Protein AF-A0ABD6ALV2-F1 (afdb_monomer_lite)

Structure (mmCIF, N/CA/C/O backbone):
data_AF-A0ABD6ALV2-F1
#
_entry.id   AF-A0ABD6ALV2-F1
#
loop_
_atom_site.group_PDB
_atom_site.id
_atom_site.type_symbol
_atom_site.label_atom_id
_atom_site.label_alt_id
_atom_site.label_comp_id
_atom_site.label_asym_id
_atom_site.label_entity_id
_atom_site.label_seq_id
_atom_site.pdbx_PDB_ins_code
_atom_site.Cartn_x
_atom_site.Cartn_y
_atom_site.Cartn_z
_atom_site.occupancy
_atom_site.B_iso_or_equiv
_atom_site.auth_seq_id
_atom_site.auth_comp_id
_atom_site.auth_asym_id
_atom_site.auth_atom_id
_atom_site.pdbx_PDB_model_num
ATOM 1 N N . MET A 1 1 ? 2.216 -3.046 14.410 1.00 74.44 1 MET A N 1
ATOM 2 C CA . MET A 1 1 ? 1.995 -3.470 15.811 1.00 74.44 1 MET A CA 1
ATOM 3 C C . MET A 1 1 ? 0.706 -2.864 16.346 1.00 74.44 1 MET A C 1
ATOM 5 O O . MET A 1 1 ? -0.157 -3.643 16.717 1.00 74.44 1 MET A O 1
ATOM 9 N N . ASN A 1 2 ? 0.534 -1.537 16.281 1.00 83.44 2 ASN A N 1
ATOM 10 C CA . ASN A 1 2 ? -0.690 -0.838 16.714 1.00 83.44 2 ASN A CA 1
ATOM 11 C C . ASN A 1 2 ? -1.970 -1.467 16.147 1.00 83.44 2 ASN A C 1
ATOM 13 O O . ASN A 1 2 ? -2.838 -1.852 16.916 1.00 83.44 2 ASN A O 1
ATOM 17 N N . PHE A 1 3 ? -2.012 -1.733 14.834 1.00 91.88 3 PHE A N 1
ATOM 18 C CA . PHE A 1 3 ? -3.150 -2.418 14.208 1.00 91.88 3 PHE A CA 1
ATOM 19 C C . PHE A 1 3 ? -3.498 -3.764 14.866 1.00 91.88 3 PHE A C 1
ATOM 21 O O . PHE A 1 3 ? -4.653 -4.017 15.177 1.00 91.88 3 PHE A O 1
ATOM 28 N N . HIS A 1 4 ? -2.508 -4.621 15.139 1.00 92.44 4 HIS A N 1
ATOM 29 C CA . HIS A 1 4 ? -2.757 -5.910 15.793 1.00 92.44 4 HIS A CA 1
ATOM 30 C C . HIS A 1 4 ? -3.303 -5.736 17.212 1.00 92.44 4 HIS A C 1
ATOM 32 O O . HIS A 1 4 ? -4.264 -6.407 17.572 1.00 92.44 4 HIS A O 1
ATOM 38 N N . ASN A 1 5 ? -2.714 -4.829 17.996 1.00 85.12 5 ASN A N 1
ATOM 39 C CA . ASN A 1 5 ? -3.176 -4.552 19.354 1.00 85.12 5 ASN A CA 1
ATOM 40 C C . ASN A 1 5 ? -4.619 -4.032 19.340 1.00 85.12 5 ASN A C 1
ATOM 42 O O . ASN A 1 5 ? -5.456 -4.547 20.074 1.00 85.12 5 ASN A O 1
ATOM 46 N N . ARG A 1 6 ? -4.941 -3.114 18.422 1.00 86.06 6 ARG A N 1
ATOM 47 C CA . ARG A 1 6 ? -6.308 -2.621 18.247 1.00 86.06 6 ARG A CA 1
ATOM 48 C C . ARG A 1 6 ? -7.279 -3.740 17.872 1.00 86.06 6 ARG A C 1
ATOM 50 O O . ARG A 1 6 ? -8.376 -3.795 18.419 1.00 86.06 6 ARG A O 1
ATOM 57 N N . VAL A 1 7 ? -6.888 -4.655 16.981 1.00 92.31 7 VAL A N 1
ATOM 58 C CA . VAL A 1 7 ? -7.711 -5.831 16.653 1.00 92.31 7 VAL A CA 1
ATOM 59 C C . VAL A 1 7 ? -7.929 -6.707 17.891 1.00 92.31 7 VAL A C 1
ATOM 61 O O . VAL A 1 7 ? -9.049 -7.151 18.114 1.00 92.31 7 VAL A O 1
ATOM 64 N N . VAL A 1 8 ? -6.908 -6.932 18.726 1.00 88.06 8 VAL A N 1
ATOM 65 C CA . VAL A 1 8 ? -7.058 -7.681 19.989 1.00 88.06 8 VAL A CA 1
ATOM 66 C C . VAL A 1 8 ? -8.080 -7.017 20.912 1.00 88.06 8 VAL A C 1
ATOM 68 O O . VAL A 1 8 ? -8.946 -7.709 21.445 1.00 88.06 8 VAL A O 1
ATOM 71 N N . ASP A 1 9 ? -8.012 -5.699 21.079 1.00 80.19 9 ASP A N 1
ATOM 72 C CA . ASP A 1 9 ? -8.962 -4.960 21.915 1.00 80.19 9 ASP A CA 1
ATOM 73 C C . ASP A 1 9 ? -10.377 -5.022 21.346 1.00 80.19 9 ASP A C 1
ATOM 75 O O . ASP A 1 9 ? -11.335 -5.307 22.062 1.00 80.19 9 ASP A O 1
ATOM 79 N N . HIS A 1 10 ? -10.506 -4.839 20.033 1.00 82.75 10 HIS A N 1
ATOM 80 C CA . HIS A 1 10 ? -11.777 -4.962 19.334 1.00 82.75 10 HIS A CA 1
ATOM 81 C C . HIS A 1 10 ? -12.397 -6.348 19.549 1.00 82.75 10 HIS A C 1
ATOM 83 O O . HIS A 1 10 ? -13.571 -6.441 19.892 1.00 82.75 10 HIS A O 1
ATOM 89 N N . LEU A 1 11 ? -11.606 -7.418 19.444 1.00 84.44 11 LEU A N 1
ATOM 90 C CA . LEU A 1 11 ? -12.048 -8.793 19.686 1.00 84.44 11 LEU A CA 1
ATOM 91 C C . LEU A 1 11 ? -12.408 -9.083 21.151 1.00 84.44 11 LEU A C 1
ATOM 93 O O . LEU A 1 11 ? -13.175 -10.004 21.414 1.00 84.44 11 LEU A O 1
ATOM 97 N N . ARG A 1 12 ? -11.872 -8.327 22.115 1.00 79.69 12 ARG A N 1
ATOM 98 C CA . ARG A 1 12 ? -12.269 -8.431 23.531 1.00 79.69 12 ARG A CA 1
ATOM 99 C C . ARG A 1 12 ? -13.569 -7.692 23.843 1.00 79.69 12 ARG A C 1
ATOM 101 O O . ARG A 1 12 ? -14.213 -8.028 24.832 1.00 79.69 12 ARG A O 1
ATOM 108 N N . GLY A 1 13 ? -13.942 -6.724 23.011 1.00 74.56 13 GLY A N 1
ATOM 109 C CA . GLY A 1 13 ? -15.162 -5.937 23.149 1.00 74.56 13 GLY A CA 1
ATOM 110 C C . GLY A 1 13 ? -16.122 -6.135 21.968 1.00 74.56 13 GLY A C 1
ATOM 111 O O . GLY A 1 13 ? -16.671 -7.226 21.797 1.00 74.56 13 GLY A O 1
ATOM 112 N N . PRO A 1 14 ? -16.364 -5.094 21.148 1.00 71.62 14 PRO A N 1
ATOM 113 C CA . PRO A 1 14 ? -17.445 -5.080 20.156 1.00 71.62 14 PRO A CA 1
ATOM 114 C C . PRO A 1 14 ? -17.292 -6.107 19.020 1.00 71.62 14 PRO A C 1
ATOM 116 O O . PRO A 1 14 ? -18.279 -6.478 18.391 1.00 71.62 14 PRO A O 1
ATOM 119 N N . GLY A 1 15 ? -16.077 -6.587 18.766 1.00 76.62 15 GLY A N 1
ATOM 120 C CA . GLY A 1 15 ? -15.752 -7.604 17.767 1.00 76.62 15 GLY A CA 1
ATOM 121 C C . GLY A 1 15 ? -15.718 -9.034 18.301 1.00 76.62 15 GLY A C 1
ATOM 122 O O . GLY A 1 15 ? -15.250 -9.917 17.589 1.00 76.62 15 GLY A O 1
ATOM 123 N N . ALA A 1 16 ? -16.179 -9.303 19.528 1.00 80.69 16 ALA A N 1
ATOM 124 C CA . ALA A 1 16 ? -16.099 -10.637 20.137 1.00 80.69 16 ALA A CA 1
ATOM 125 C C . ALA A 1 16 ? -16.765 -11.752 19.307 1.00 80.69 16 ALA A C 1
ATOM 127 O O . ALA A 1 16 ? -16.347 -12.906 19.373 1.00 80.69 16 ALA A O 1
ATOM 128 N N . SER A 1 17 ? -17.766 -11.417 18.486 1.00 86.88 17 SER A N 1
ATOM 129 C CA . SER A 1 17 ? -18.428 -12.355 17.569 1.00 86.88 17 SER A CA 1
ATOM 130 C C . SER A 1 17 ? -17.565 -12.792 16.378 1.00 86.88 17 SER A C 1
ATOM 132 O O . SER A 1 17 ? -17.933 -13.741 15.691 1.00 86.88 17 SER A O 1
ATOM 134 N N . LEU A 1 18 ? -16.437 -12.120 16.122 1.00 92.19 18 LEU A N 1
ATOM 135 C CA . LEU A 1 18 ? -15.496 -12.464 15.053 1.00 92.19 18 LEU A CA 1
ATOM 136 C C . LEU A 1 18 ? -14.508 -13.572 15.460 1.00 92.19 18 LEU A C 1
ATOM 138 O O . LEU A 1 18 ? -13.746 -14.040 14.610 1.00 92.19 18 LEU A O 1
ATOM 142 N N . ILE A 1 19 ? -14.496 -13.969 16.738 1.00 95.00 19 ILE A N 1
ATOM 143 C CA . ILE A 1 19 ? -13.708 -15.097 17.247 1.00 95.00 19 ILE A CA 1
ATOM 144 C C . ILE A 1 19 ? -14.434 -16.397 16.892 1.00 95.00 19 ILE A C 1
ATOM 146 O O . ILE A 1 19 ? -15.603 -16.577 17.240 1.00 95.00 19 ILE A O 1
ATOM 150 N N . GLU A 1 20 ? -13.745 -17.306 16.207 1.00 95.06 20 GLU A N 1
ATOM 151 C CA . GLU A 1 20 ? -14.325 -18.585 15.797 1.00 95.06 20 GLU A CA 1
ATOM 152 C C . GLU A 1 20 ? -14.389 -19.590 16.964 1.00 95.06 20 GLU A C 1
ATOM 154 O O . GLU A 1 20 ? -13.698 -19.469 17.980 1.00 95.06 20 GLU A O 1
ATOM 159 N N . GLU A 1 21 ? -15.251 -20.606 16.848 1.00 94.12 21 GLU A N 1
ATOM 160 C CA . GLU A 1 21 ? -15.404 -21.615 17.900 1.00 94.12 21 GLU A CA 1
ATOM 161 C C . GLU A 1 21 ? -14.083 -22.368 18.134 1.00 94.12 21 GLU A C 1
ATOM 163 O O . GLU A 1 21 ? -13.550 -23.023 17.241 1.00 94.12 21 GLU A O 1
ATOM 168 N N . GLY A 1 22 ? -13.568 -22.300 19.366 1.00 93.69 22 GLY A N 1
ATOM 169 C CA . GLY A 1 22 ? -12.305 -22.937 19.749 1.00 93.69 22 GLY A CA 1
ATOM 170 C C . GLY A 1 22 ? -11.047 -22.111 19.453 1.00 93.69 22 GLY A C 1
ATOM 171 O O . GLY A 1 22 ? -9.955 -22.589 19.751 1.00 93.69 22 GLY A O 1
ATOM 172 N N . GLU A 1 23 ? -11.188 -20.894 18.925 1.00 96.81 23 GLU A N 1
ATOM 173 C CA . GLU A 1 23 ? -10.086 -19.979 18.615 1.00 96.81 23 GLU A CA 1
ATOM 174 C C . GLU A 1 23 ? -9.772 -19.037 19.794 1.00 96.81 23 GLU A C 1
ATOM 176 O O . GLU A 1 23 ? -10.666 -18.509 20.462 1.00 96.81 23 GLU A O 1
ATOM 181 N N . GLY A 1 24 ? -8.487 -18.803 20.073 1.00 96.81 24 GLY A N 1
ATOM 182 C CA . GLY A 1 24 ? -8.064 -17.790 21.042 1.00 96.81 24 GLY A CA 1
ATOM 183 C C . GLY A 1 24 ? -8.084 -16.365 20.470 1.00 96.81 24 GLY A C 1
ATOM 184 O O . GLY A 1 24 ? -7.881 -16.158 19.279 1.00 96.81 24 GLY A O 1
ATOM 185 N N . VAL A 1 25 ? -8.201 -15.342 21.330 1.00 92.75 25 VAL A N 1
ATOM 186 C CA . VAL A 1 25 ? -8.204 -13.917 20.908 1.00 92.75 25 VAL A CA 1
ATOM 187 C C . VAL A 1 25 ? -6.979 -13.547 20.056 1.00 92.75 25 VAL A C 1
ATOM 189 O O . VAL A 1 25 ? -7.098 -12.808 19.084 1.00 92.75 25 VAL A O 1
ATOM 192 N N . LEU A 1 26 ? -5.789 -14.057 20.398 1.00 95.50 26 LEU A N 1
ATOM 193 C CA . LEU A 1 26 ? -4.568 -13.769 19.634 1.00 95.50 26 LEU A CA 1
ATOM 194 C C . LEU A 1 26 ? -4.549 -14.463 18.267 1.00 95.50 26 LEU A C 1
ATOM 196 O O . LEU A 1 26 ? -4.032 -13.890 17.310 1.00 95.50 26 LEU A O 1
ATOM 200 N N . GLU A 1 27 ? -5.099 -15.673 18.174 1.00 97.56 27 GLU A N 1
ATOM 201 C CA . GLU A 1 27 ? -5.206 -16.425 16.918 1.00 97.56 27 GLU A CA 1
ATOM 202 C C . GLU A 1 27 ? -6.194 -15.722 15.981 1.00 97.56 27 GLU A C 1
ATOM 204 O O . GLU A 1 27 ? -5.829 -15.394 14.851 1.00 97.56 27 GLU A O 1
ATOM 209 N N . ALA A 1 28 ? -7.358 -15.331 16.512 1.00 97.56 28 ALA A N 1
ATOM 210 C CA . ALA A 1 28 ? -8.352 -14.521 15.812 1.00 97.56 28 ALA A CA 1
ATOM 211 C C . ALA A 1 28 ? -7.763 -13.189 15.327 1.00 97.56 28 ALA A C 1
ATOM 213 O O . ALA A 1 28 ? -7.932 -12.807 14.168 1.00 97.56 28 ALA A O 1
ATOM 214 N N . ALA A 1 29 ? -6.995 -12.497 16.176 1.00 96.88 29 ALA A N 1
ATOM 215 C CA . ALA A 1 29 ? -6.345 -11.251 15.788 1.00 96.88 29 ALA A CA 1
ATOM 216 C C . ALA A 1 29 ? -5.316 -11.460 14.669 1.00 96.88 29 ALA A C 1
ATOM 218 O O . ALA A 1 29 ? -5.247 -10.661 13.739 1.00 96.88 29 ALA A O 1
ATOM 219 N N . GLN A 1 30 ? -4.515 -12.528 14.720 1.00 97.19 30 GLN A N 1
ATOM 220 C CA . GLN A 1 30 ? -3.564 -12.848 13.652 1.00 97.19 30 GLN A CA 1
ATOM 221 C C . GLN A 1 30 ? -4.269 -13.180 12.333 1.00 97.19 30 GLN A C 1
ATOM 223 O O . GLN A 1 30 ? -3.825 -12.707 11.283 1.00 97.19 30 GLN A O 1
ATOM 228 N N . ARG A 1 31 ? -5.359 -13.955 12.386 1.00 97.50 31 ARG A N 1
ATOM 229 C CA . ARG A 1 31 ? -6.197 -14.289 11.229 1.00 97.50 31 ARG A CA 1
ATOM 230 C C . ARG A 1 31 ? -6.776 -13.027 10.598 1.00 97.50 31 ARG A C 1
ATOM 232 O O . ARG A 1 31 ? -6.508 -12.764 9.427 1.00 97.50 31 ARG A O 1
ATOM 239 N N . LEU A 1 32 ? -7.464 -12.192 11.379 1.00 97.75 32 LEU A N 1
ATOM 240 C CA . LEU A 1 32 ? -8.069 -10.956 10.879 1.00 97.75 32 LEU A CA 1
ATOM 241 C C . LEU A 1 32 ? -7.027 -9.976 10.341 1.00 97.75 32 LEU A C 1
ATOM 243 O O . LEU A 1 32 ? -7.215 -9.456 9.245 1.00 97.75 32 LEU A O 1
ATOM 247 N N . VAL A 1 33 ? -5.911 -9.760 11.046 1.00 97.62 33 VAL A N 1
ATOM 248 C CA . VAL A 1 33 ? -4.835 -8.877 10.563 1.00 97.62 33 VAL A CA 1
ATOM 249 C C . VAL A 1 33 ? -4.298 -9.357 9.214 1.00 97.62 33 VAL A C 1
ATOM 251 O O . VAL A 1 33 ? -4.128 -8.548 8.301 1.00 97.62 33 VAL A O 1
ATOM 254 N N . ARG A 1 34 ? -4.056 -10.666 9.062 1.00 97.44 34 ARG A N 1
ATOM 255 C CA . ARG A 1 34 ? -3.569 -11.247 7.805 1.00 97.44 34 ARG A CA 1
ATOM 256 C C . ARG A 1 34 ? -4.589 -11.083 6.685 1.00 97.44 34 ARG A C 1
ATOM 258 O O . ARG A 1 34 ? -4.216 -10.623 5.610 1.00 97.44 34 ARG A O 1
ATOM 265 N N . TRP A 1 35 ? -5.849 -11.429 6.933 1.00 98.12 35 TRP A N 1
ATOM 266 C CA . TRP A 1 35 ? -6.903 -11.363 5.922 1.00 98.12 35 TRP A CA 1
ATOM 267 C C . TRP A 1 35 ? -7.171 -9.931 5.463 1.00 98.12 35 TRP A C 1
ATOM 269 O O . TRP A 1 35 ? -7.237 -9.690 4.262 1.00 98.12 35 TRP A O 1
ATOM 279 N N . HIS A 1 36 ? -7.213 -8.964 6.384 1.00 97.81 36 HIS A N 1
ATOM 280 C CA . HIS A 1 36 ? -7.359 -7.551 6.029 1.00 97.81 36 HIS A CA 1
ATOM 281 C C . HIS A 1 36 ? -6.149 -7.052 5.235 1.00 97.81 36 HIS A C 1
ATOM 283 O O . HIS A 1 36 ? -6.321 -6.402 4.212 1.00 97.81 36 HIS A O 1
ATOM 289 N N . TYR A 1 37 ? -4.921 -7.409 5.625 1.00 97.56 37 TYR A N 1
ATOM 290 C CA . TYR A 1 37 ? -3.732 -7.032 4.855 1.00 97.56 37 TYR A CA 1
ATOM 291 C C . TYR A 1 37 ? -3.729 -7.634 3.439 1.00 97.56 37 TYR A C 1
ATOM 293 O O . TYR A 1 37 ? -3.450 -6.939 2.465 1.00 97.56 37 TYR A O 1
ATOM 301 N N . GLN A 1 38 ? -4.076 -8.915 3.300 1.00 97.50 38 GLN A N 1
ATOM 302 C CA . GLN A 1 38 ? -4.186 -9.582 1.999 1.00 97.50 38 GLN A CA 1
ATOM 303 C C . GLN A 1 38 ? -5.299 -8.971 1.137 1.00 97.50 38 GLN A C 1
ATOM 305 O O . GLN A 1 38 ? -5.107 -8.786 -0.067 1.00 97.50 38 GLN A O 1
ATOM 310 N N . TRP A 1 39 ? -6.434 -8.613 1.744 1.00 97.50 39 TRP A N 1
ATOM 311 C CA . TRP A 1 39 ? -7.492 -7.863 1.076 1.00 97.50 39 TRP A CA 1
ATOM 312 C C . TRP A 1 39 ? -6.967 -6.536 0.547 1.00 97.50 39 TRP A C 1
ATOM 314 O O . TRP A 1 39 ? -7.115 -6.274 -0.640 1.00 97.50 39 TRP A O 1
ATOM 324 N N . LEU A 1 40 ? -6.292 -5.740 1.380 1.00 97.75 40 LEU A N 1
ATOM 325 C CA . LEU A 1 40 ? -5.709 -4.466 0.958 1.00 97.75 40 LEU A CA 1
ATOM 326 C C . LEU A 1 40 ? -4.735 -4.646 -0.202 1.00 97.75 40 LEU A C 1
ATOM 328 O O . LEU A 1 40 ? -4.818 -3.925 -1.189 1.00 97.75 40 LEU A O 1
ATOM 332 N N . VAL A 1 41 ? -3.852 -5.643 -0.148 1.00 97.88 41 VAL A N 1
ATOM 333 C CA . VAL A 1 41 ? -2.927 -5.906 -1.257 1.00 97.88 41 VAL A CA 1
ATOM 334 C C . VAL A 1 41 ? -3.692 -6.198 -2.555 1.00 97.88 41 VAL A C 1
ATOM 336 O O . VAL A 1 41 ? -3.385 -5.605 -3.588 1.00 97.88 41 VAL A O 1
ATOM 339 N N . ARG A 1 42 ? -4.706 -7.071 -2.523 1.00 96.75 42 ARG A N 1
ATOM 340 C CA . ARG A 1 42 ? -5.416 -7.514 -3.735 1.00 96.75 42 ARG A CA 1
ATOM 341 C C . ARG A 1 42 ? -6.478 -6.532 -4.240 1.00 96.75 42 ARG A C 1
ATOM 343 O O . ARG A 1 42 ? -6.684 -6.436 -5.444 1.00 96.75 42 ARG A O 1
ATOM 350 N N . ARG A 1 43 ? -7.173 -5.834 -3.341 1.00 96.19 43 ARG A N 1
ATOM 351 C CA . ARG A 1 43 ? -8.367 -5.020 -3.631 1.00 96.19 43 ARG A CA 1
ATOM 352 C C . ARG A 1 43 ? -8.137 -3.514 -3.538 1.00 96.19 43 ARG A C 1
ATOM 354 O O . ARG A 1 43 ? -8.922 -2.778 -4.119 1.00 96.19 43 ARG A O 1
ATOM 361 N N . ASP A 1 44 ? -7.070 -3.066 -2.878 1.00 96.44 44 ASP A N 1
ATOM 362 C CA . ASP A 1 44 ? -6.728 -1.642 -2.763 1.00 96.44 44 ASP A CA 1
ATOM 363 C C . ASP A 1 44 ? -5.415 -1.321 -3.503 1.00 96.44 44 ASP A C 1
ATOM 365 O O . ASP A 1 44 ? -5.399 -0.522 -4.437 1.00 96.44 44 ASP A O 1
ATOM 369 N N . LEU A 1 45 ? -4.315 -2.012 -3.187 1.00 97.56 45 LEU A N 1
ATOM 370 C CA . LEU A 1 45 ? -2.998 -1.753 -3.779 1.00 97.56 45 LEU A CA 1
ATOM 371 C C . LEU A 1 45 ? -2.923 -2.143 -5.261 1.00 97.56 45 LEU A C 1
ATOM 373 O O . LEU A 1 45 ? -2.624 -1.283 -6.090 1.00 97.56 45 LEU A O 1
ATOM 377 N N . LEU A 1 46 ? -3.170 -3.414 -5.613 1.00 98.31 46 LEU A N 1
ATOM 378 C CA . LEU A 1 46 ? -3.065 -3.886 -7.005 1.00 98.31 46 LEU A CA 1
ATOM 379 C C . LEU A 1 46 ? -3.928 -3.046 -7.971 1.00 98.31 46 LEU A C 1
ATOM 381 O O . LEU A 1 46 ? -3.388 -2.592 -8.984 1.00 98.31 46 LEU A O 1
ATOM 385 N N . PRO A 1 47 ? -5.204 -2.725 -7.662 1.00 97.75 47 PRO A N 1
ATOM 386 C CA . PRO A 1 47 ? -6.025 -1.860 -8.508 1.00 97.75 47 PRO A CA 1
ATOM 387 C C . PRO A 1 47 ? -5.573 -0.403 -8.573 1.00 97.75 47 PRO A C 1
ATOM 389 O O . PRO A 1 47 ? -6.091 0.337 -9.408 1.00 97.75 47 PRO A O 1
ATOM 392 N N . ARG A 1 48 ? -4.633 0.048 -7.738 1.00 96.31 48 ARG A N 1
ATOM 393 C CA . ARG A 1 48 ? -4.009 1.375 -7.858 1.00 96.31 48 ARG A CA 1
ATOM 394 C C . ARG A 1 48 ? -2.758 1.346 -8.725 1.00 96.31 48 ARG A C 1
ATOM 396 O O . ARG A 1 48 ? -2.569 2.280 -9.492 1.00 96.31 48 ARG A O 1
ATOM 403 N N . ILE A 1 49 ? -1.952 0.286 -8.639 1.00 97.81 49 ILE A N 1
ATOM 404 C CA . ILE A 1 49 ? -0.619 0.247 -9.263 1.00 97.81 49 ILE A CA 1
ATOM 405 C C . ILE A 1 49 ? -0.551 -0.518 -10.583 1.00 97.81 49 ILE A C 1
ATOM 407 O O . ILE A 1 49 ? 0.355 -0.253 -11.360 1.00 97.81 49 ILE A O 1
ATOM 411 N N . CYS A 1 50 ? -1.444 -1.468 -10.856 1.00 98.75 50 CYS A N 1
ATOM 412 C CA . CYS A 1 50 ? -1.396 -2.258 -12.089 1.00 98.75 50 CYS A CA 1
ATOM 413 C C . CYS A 1 50 ? -2.231 -1.623 -13.206 1.00 98.75 50 CYS A C 1
ATOM 415 O O . CYS A 1 50 ? -3.257 -0.987 -12.941 1.00 98.75 50 CYS A O 1
ATOM 417 N N . ASP A 1 51 ? -1.826 -1.849 -14.455 1.00 98.50 51 ASP A N 1
ATOM 418 C CA . ASP A 1 51 ? -2.693 -1.713 -15.622 1.00 98.50 51 ASP A CA 1
ATOM 419 C C . ASP A 1 51 ? -3.990 -2.495 -15.383 1.00 98.50 51 ASP A C 1
ATOM 421 O O . ASP A 1 51 ? -3.995 -3.640 -14.910 1.00 98.50 51 ASP A O 1
ATOM 425 N N . ARG A 1 52 ? -5.107 -1.841 -15.699 1.00 97.94 52 ARG A N 1
ATOM 426 C CA . ARG A 1 52 ? -6.438 -2.344 -15.366 1.00 97.94 52 ARG A CA 1
ATOM 427 C C . ARG A 1 52 ? -6.780 -3.581 -16.176 1.00 97.94 52 ARG A C 1
ATOM 429 O O . ARG A 1 52 ? -7.383 -4.489 -15.621 1.00 97.94 52 ARG A O 1
ATOM 436 N N . TYR A 1 53 ? -6.398 -3.630 -17.453 1.00 97.75 53 TYR A N 1
ATOM 437 C CA . TYR A 1 53 ? -6.732 -4.755 -18.325 1.00 97.75 53 TYR A CA 1
ATOM 438 C C . TYR A 1 53 ? -5.930 -6.002 -17.970 1.00 97.75 53 TYR A C 1
ATOM 440 O O . TYR A 1 53 ? -6.486 -7.098 -17.956 1.00 97.75 53 TYR A O 1
ATOM 448 N N . VAL A 1 54 ? -4.649 -5.842 -17.638 1.00 98.12 54 VAL A N 1
ATOM 449 C CA . VAL A 1 54 ? -3.801 -6.940 -17.176 1.00 98.12 54 VAL A CA 1
ATOM 450 C C . VAL A 1 54 ? -4.275 -7.475 -15.829 1.00 98.12 54 VAL A C 1
ATOM 452 O O . VAL A 1 54 ? -4.388 -8.689 -15.685 1.00 98.12 54 VAL A O 1
ATOM 455 N N . LEU A 1 55 ? -4.587 -6.611 -14.857 1.00 98.31 55 LEU A N 1
ATOM 456 C CA . LEU A 1 55 ? -5.100 -7.073 -13.563 1.00 98.31 55 LEU A CA 1
ATOM 457 C C . LEU A 1 55 ? -6.439 -7.810 -13.718 1.00 98.31 55 LEU A C 1
ATOM 459 O O . LEU A 1 55 ? -6.613 -8.894 -13.166 1.00 98.31 55 LEU A O 1
ATOM 463 N N . ASP A 1 56 ? -7.355 -7.250 -14.510 1.00 98.12 56 ASP A N 1
ATOM 464 C CA . ASP A 1 56 ? -8.649 -7.858 -14.823 1.00 98.12 56 ASP A CA 1
ATOM 465 C C . ASP A 1 56 ? -8.514 -9.227 -15.505 1.00 98.12 56 ASP A C 1
ATOM 467 O O . ASP A 1 56 ? -9.321 -10.125 -15.260 1.00 98.12 56 ASP A O 1
ATOM 471 N N . ASP A 1 57 ? -7.527 -9.380 -16.386 1.00 97.19 57 ASP A N 1
ATOM 472 C CA . ASP A 1 57 ? -7.228 -10.646 -17.045 1.00 97.19 57 ASP A CA 1
ATOM 473 C C . ASP A 1 57 ? -6.707 -11.686 -16.047 1.00 97.19 57 ASP A C 1
ATOM 475 O O . ASP A 1 57 ? -7.250 -12.787 -16.003 1.00 97.19 57 ASP A O 1
ATOM 479 N N . VAL A 1 58 ? -5.7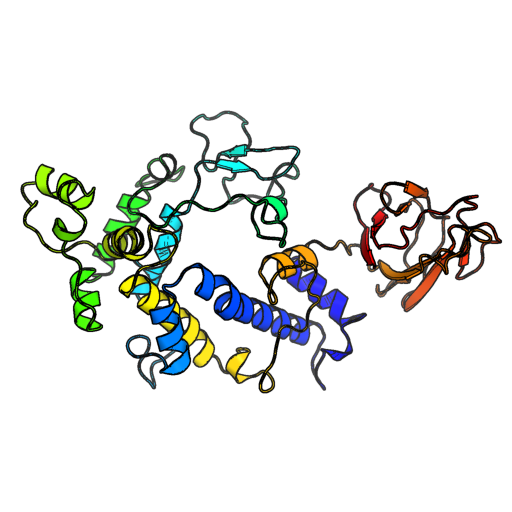43 -11.328 -15.189 1.00 95.88 58 VAL A N 1
ATOM 480 C CA . VAL A 1 58 ? -5.228 -12.230 -14.141 1.00 95.88 58 VAL A CA 1
ATOM 481 C C . VAL A 1 58 ? -6.350 -12.681 -13.201 1.00 95.88 58 VAL A C 1
ATOM 483 O O . VAL A 1 58 ? -6.459 -13.863 -12.889 1.00 95.88 58 VAL A O 1
ATOM 486 N N . GLU A 1 59 ? -7.221 -11.766 -12.773 1.00 95.31 59 GLU A N 1
ATOM 487 C CA . GLU A 1 59 ? -8.333 -12.073 -11.864 1.00 95.31 59 GLU A CA 1
ATOM 488 C C . GLU A 1 59 ? -9.402 -12.979 -12.502 1.00 95.31 59 GLU A C 1
ATOM 490 O O . GLU A 1 59 ? -10.010 -13.794 -11.809 1.00 95.31 59 GLU A O 1
ATOM 495 N N . ARG A 1 60 ? -9.659 -12.851 -13.813 1.00 95.69 60 ARG A N 1
ATOM 496 C CA . ARG A 1 60 ? -10.712 -13.623 -14.505 1.00 95.69 60 ARG A CA 1
ATOM 497 C C . ARG A 1 60 ? -10.218 -14.930 -15.111 1.00 95.69 60 ARG A C 1
ATOM 499 O O . ARG A 1 60 ? -10.965 -15.907 -15.120 1.00 95.69 60 ARG A O 1
ATOM 506 N N . ASN A 1 61 ? -9.003 -14.931 -15.647 1.00 94.12 61 ASN A N 1
ATOM 507 C CA . ASN A 1 61 ? -8.440 -16.038 -16.418 1.00 94.12 61 ASN A CA 1
ATOM 508 C C . ASN A 1 61 ? -7.329 -16.784 -15.662 1.00 94.12 61 ASN A C 1
ATOM 510 O O . ASN A 1 61 ? -6.900 -17.844 -16.115 1.00 94.12 61 ASN A O 1
ATOM 514 N N . GLY A 1 62 ? -6.919 -16.282 -14.494 1.00 90.94 62 GLY A N 1
ATOM 515 C CA . GLY A 1 62 ? -5.870 -16.869 -13.668 1.00 90.94 62 GLY A CA 1
ATOM 516 C C . GLY A 1 62 ? -4.462 -16.469 -14.112 1.00 90.94 62 GLY A C 1
ATOM 517 O O . GLY A 1 62 ? -4.259 -15.669 -15.025 1.00 90.94 62 GLY A O 1
ATOM 518 N N . ARG A 1 63 ? -3.466 -17.038 -13.428 1.00 90.81 63 ARG A N 1
ATOM 519 C CA . ARG A 1 63 ? -2.040 -16.822 -13.714 1.00 90.81 63 ARG A CA 1
ATOM 520 C C . ARG A 1 63 ? -1.580 -17.672 -14.892 1.00 90.81 63 ARG A C 1
ATOM 522 O O . ARG A 1 63 ? -1.919 -18.853 -14.965 1.00 90.81 63 ARG A O 1
ATOM 529 N N . GLU A 1 64 ? -0.732 -17.112 -15.747 1.00 89.19 64 GLU A N 1
ATOM 530 C CA . GLU A 1 64 ? -0.171 -17.825 -16.901 1.00 89.19 64 GLU A CA 1
ATOM 531 C C . GLU A 1 64 ? 1.342 -18.072 -16.778 1.00 89.19 64 GLU A C 1
ATOM 533 O O . GLU A 1 64 ? 1.846 -19.106 -17.228 1.00 89.19 64 GLU A O 1
ATOM 538 N N . PHE A 1 65 ? 2.086 -17.154 -16.153 1.00 87.50 65 PHE A N 1
ATOM 539 C CA . PHE A 1 65 ? 3.553 -17.158 -16.190 1.00 87.50 65 PHE A CA 1
ATOM 540 C C . PHE A 1 65 ? 4.193 -17.426 -14.830 1.00 87.50 65 PHE A C 1
ATOM 542 O O . PHE A 1 65 ? 5.242 -18.073 -14.758 1.00 87.50 65 PHE A O 1
ATOM 549 N N . PHE A 1 66 ? 3.595 -16.926 -13.753 1.00 80.06 66 PHE A N 1
ATOM 550 C CA . PHE A 1 66 ? 4.161 -17.013 -12.414 1.00 80.06 66 PHE A CA 1
ATOM 551 C C . PHE A 1 66 ? 3.763 -18.304 -11.694 1.00 80.06 66 PHE A C 1
ATOM 553 O O . PHE A 1 66 ? 2.575 -18.592 -11.572 1.00 80.06 66 PHE A O 1
ATOM 560 N N . LEU A 1 67 ? 4.762 -19.021 -11.153 1.00 75.44 67 LEU A N 1
ATOM 561 C CA . LEU A 1 67 ? 4.638 -20.289 -10.412 1.00 75.44 67 LEU A CA 1
ATOM 562 C C . LEU A 1 67 ? 3.647 -21.264 -11.070 1.00 75.44 67 LEU A C 1
ATOM 564 O O . LEU A 1 67 ? 2.500 -21.365 -10.616 1.00 75.44 67 LEU A O 1
ATOM 568 N N . PRO A 1 68 ? 4.085 -21.992 -12.117 1.00 68.81 68 PRO A N 1
ATOM 569 C CA . PRO A 1 68 ? 3.279 -23.028 -12.749 1.00 68.81 68 PRO A CA 1
ATOM 570 C C . PRO A 1 68 ? 2.668 -23.976 -11.719 1.00 68.81 68 PRO A C 1
ATOM 572 O O . PRO A 1 68 ? 3.265 -24.226 -10.667 1.00 68.81 68 PRO A O 1
ATOM 575 N N . GLU A 1 69 ? 1.505 -24.533 -12.043 1.00 71.62 69 GLU A N 1
ATOM 576 C CA . GLU A 1 69 ? 0.804 -25.486 -11.185 1.00 71.62 69 GLU A CA 1
ATOM 577 C C . GLU A 1 69 ? 1.751 -26.583 -10.656 1.00 71.62 69 GLU A C 1
ATOM 579 O O . GLU A 1 69 ? 2.503 -27.200 -11.415 1.00 71.62 69 GLU A O 1
ATOM 584 N N . GLY A 1 70 ? 1.742 -26.795 -9.335 1.00 72.94 70 GLY A N 1
ATOM 585 C CA . GLY A 1 70 ? 2.611 -27.760 -8.652 1.00 72.94 70 GLY A CA 1
ATOM 586 C C . GLY A 1 70 ? 4.002 -27.244 -8.259 1.00 72.94 70 GLY A C 1
ATOM 587 O O . GLY A 1 70 ? 4.803 -28.026 -7.751 1.00 72.94 70 GLY A O 1
ATOM 588 N N . SER A 1 71 ? 4.301 -25.960 -8.474 1.00 77.19 71 SER A N 1
ATOM 589 C CA . SER A 1 71 ? 5.517 -25.321 -7.950 1.00 77.19 71 SER A CA 1
ATOM 590 C C . SER A 1 71 ? 5.393 -25.023 -6.454 1.00 77.19 71 SER A C 1
ATOM 592 O O . SER A 1 71 ? 4.323 -24.629 -5.988 1.00 77.19 71 SER A O 1
ATOM 594 N N . ASP A 1 72 ? 6.501 -25.133 -5.718 1.00 84.56 72 ASP A N 1
ATOM 595 C CA . ASP A 1 72 ? 6.568 -24.627 -4.345 1.00 84.56 72 ASP A CA 1
ATOM 596 C C . ASP A 1 72 ? 6.368 -23.095 -4.329 1.00 84.56 72 ASP A C 1
ATOM 598 O O . ASP A 1 72 ? 6.880 -22.407 -5.223 1.00 84.56 72 ASP A O 1
ATOM 602 N N . PRO A 1 73 ? 5.678 -22.530 -3.318 1.00 87.25 73 PRO A N 1
ATOM 603 C CA . PRO A 1 73 ? 5.522 -21.085 -3.190 1.00 87.25 73 PRO A CA 1
ATOM 604 C C . PRO A 1 73 ? 6.880 -20.374 -3.118 1.00 87.25 73 PRO A C 1
ATOM 606 O O . PRO A 1 73 ? 7.676 -20.607 -2.205 1.00 87.25 73 PRO A O 1
ATOM 609 N N . ALA A 1 74 ? 7.150 -19.484 -4.072 1.00 90.56 74 ALA A N 1
ATOM 610 C CA . ALA A 1 74 ? 8.392 -18.721 -4.133 1.00 90.56 74 ALA A CA 1
ATOM 611 C C . ALA A 1 74 ? 8.183 -17.343 -4.769 1.00 90.56 74 ALA A C 1
ATOM 613 O O . ALA A 1 74 ? 7.321 -17.156 -5.618 1.00 90.56 74 ALA A O 1
ATOM 614 N N . ILE A 1 75 ? 9.008 -16.368 -4.392 1.00 92.88 75 ILE A N 1
ATOM 615 C CA . ILE A 1 75 ? 9.001 -15.041 -5.019 1.00 92.88 75 ILE A CA 1
ATOM 616 C C . ILE A 1 75 ? 9.811 -15.102 -6.322 1.00 92.88 75 ILE A C 1
ATOM 618 O O . ILE A 1 75 ? 10.964 -15.538 -6.307 1.00 92.88 75 ILE A O 1
ATOM 622 N N . ALA A 1 76 ? 9.244 -14.627 -7.436 1.00 91.44 76 ALA A N 1
ATOM 623 C CA . ALA A 1 76 ? 9.944 -14.581 -8.723 1.00 91.44 76 ALA A CA 1
ATOM 624 C C . ALA A 1 76 ? 11.137 -13.630 -8.669 1.00 91.44 76 ALA A C 1
ATOM 626 O O . ALA A 1 76 ? 11.096 -12.558 -8.052 1.00 91.44 76 ALA A O 1
ATOM 627 N N . VAL A 1 77 ? 12.203 -13.998 -9.375 1.00 94.62 77 VAL A N 1
ATOM 628 C CA . VAL A 1 77 ? 13.411 -13.177 -9.425 1.00 94.62 77 VAL A CA 1
ATOM 629 C C . VAL A 1 77 ? 13.163 -11.873 -10.186 1.00 94.62 77 VAL A C 1
ATOM 631 O O . VAL A 1 77 ? 13.676 -10.834 -9.783 1.00 94.62 77 VAL A O 1
ATOM 634 N N . GLU A 1 78 ? 12.313 -11.888 -11.211 1.00 97.06 78 GLU A N 1
ATOM 635 C CA . GLU A 1 78 ? 11.868 -10.714 -11.961 1.00 97.06 78 GLU A CA 1
ATOM 636 C C . GLU A 1 78 ? 11.064 -9.760 -11.074 1.00 97.06 78 GLU A C 1
ATOM 638 O O . GLU A 1 78 ? 11.264 -8.547 -11.137 1.00 97.06 78 GLU A O 1
ATOM 643 N N . PHE A 1 79 ? 10.215 -10.301 -10.193 1.00 97.62 79 PHE A N 1
ATOM 644 C CA . PHE A 1 79 ? 9.465 -9.522 -9.209 1.00 97.62 79 PHE A CA 1
ATOM 645 C C . PHE A 1 79 ? 10.411 -8.819 -8.229 1.00 97.62 79 PHE A C 1
ATOM 647 O O . PHE A 1 79 ? 10.410 -7.593 -8.134 1.00 97.62 79 PHE A O 1
ATOM 654 N N . ALA A 1 80 ? 11.266 -9.579 -7.537 1.00 96.50 80 ALA A N 1
ATOM 655 C CA . ALA A 1 80 ? 12.133 -9.047 -6.481 1.00 96.50 80 ALA A CA 1
ATOM 656 C C . ALA A 1 80 ? 13.328 -8.235 -7.012 1.00 96.50 80 ALA A C 1
ATOM 658 O O . ALA A 1 80 ? 13.864 -7.349 -6.335 1.00 96.50 80 ALA A O 1
ATOM 659 N N . GLY A 1 81 ? 13.810 -8.583 -8.203 1.00 97.00 81 GLY A N 1
ATOM 660 C CA . GLY A 1 81 ? 14.993 -8.017 -8.840 1.00 97.00 81 GLY A CA 1
ATOM 661 C C . GLY A 1 81 ? 14.707 -6.795 -9.706 1.00 97.00 81 GLY A C 1
ATOM 662 O O . GLY A 1 81 ? 15.612 -5.981 -9.883 1.00 97.00 81 GLY A O 1
ATOM 663 N N . ALA A 1 82 ? 13.477 -6.650 -10.210 1.00 98.25 82 ALA A N 1
ATOM 664 C CA . ALA A 1 82 ? 13.115 -5.578 -11.130 1.00 98.25 82 ALA A CA 1
ATOM 665 C C . ALA A 1 82 ? 11.702 -5.026 -10.910 1.00 98.25 82 ALA A C 1
ATOM 667 O O . ALA A 1 82 ? 11.581 -3.889 -10.468 1.00 98.25 82 ALA A O 1
ATOM 668 N N . ALA A 1 83 ? 10.648 -5.789 -11.209 1.00 98.31 83 ALA A N 1
ATOM 669 C CA . ALA A 1 83 ? 9.303 -5.236 -11.353 1.00 98.31 83 ALA A CA 1
ATOM 670 C C . ALA A 1 83 ? 8.816 -4.560 -10.068 1.00 98.31 83 ALA A C 1
ATOM 672 O O . ALA A 1 83 ? 8.485 -3.386 -10.115 1.00 98.31 83 ALA A O 1
ATOM 673 N N . TYR A 1 84 ? 8.905 -5.216 -8.903 1.00 98.12 84 TYR A N 1
ATOM 674 C CA . TYR A 1 84 ? 8.461 -4.661 -7.613 1.00 98.12 84 TYR A CA 1
ATOM 675 C C . TYR A 1 84 ? 9.415 -3.607 -7.019 1.00 98.12 84 TYR A C 1
ATOM 677 O O . TYR A 1 84 ? 9.247 -3.160 -5.887 1.00 98.12 84 TYR A O 1
ATOM 685 N N . ARG A 1 85 ? 10.427 -3.184 -7.787 1.00 98.31 85 ARG A N 1
ATOM 686 C CA . ARG A 1 85 ? 11.288 -2.032 -7.479 1.00 98.31 85 ARG A CA 1
ATOM 687 C C . ARG A 1 85 ? 10.833 -0.758 -8.186 1.00 98.31 85 ARG A C 1
ATOM 689 O O . ARG A 1 85 ? 11.559 0.237 -8.154 1.00 98.31 85 ARG A O 1
ATOM 696 N N . PHE A 1 86 ? 9.657 -0.779 -8.817 1.00 98.12 86 PHE A N 1
ATOM 697 C CA . PHE A 1 86 ? 9.027 0.406 -9.400 1.00 98.12 86 PHE A CA 1
ATOM 698 C C . PHE A 1 86 ? 8.842 1.519 -8.359 1.00 98.12 86 PHE A C 1
ATOM 700 O O . PHE A 1 86 ? 9.056 2.687 -8.659 1.00 98.12 86 PHE A O 1
ATOM 707 N N . GLY A 1 87 ? 8.565 1.152 -7.100 1.00 97.25 87 GLY A N 1
ATOM 708 C CA . GLY A 1 87 ? 8.364 2.102 -6.006 1.00 97.25 87 GLY A CA 1
ATOM 709 C C . GLY A 1 87 ? 9.545 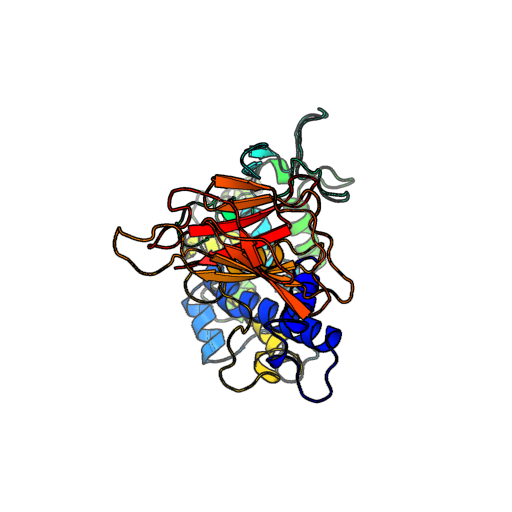3.045 -5.761 1.00 97.25 87 GLY A C 1
ATOM 710 O O . GLY A 1 87 ? 9.349 4.114 -5.198 1.00 97.25 87 GLY A O 1
ATOM 711 N N . HIS A 1 88 ? 10.757 2.720 -6.227 1.00 97.19 88 HIS A N 1
ATOM 712 C CA . HIS A 1 88 ? 11.894 3.636 -6.128 1.00 97.19 88 HIS A CA 1
ATOM 713 C C . HIS A 1 88 ? 11.693 4.945 -6.911 1.00 97.19 88 HIS A C 1
ATOM 715 O O . HIS A 1 88 ? 12.186 5.974 -6.458 1.00 97.19 88 HIS A O 1
ATOM 721 N N . SER A 1 89 ? 10.972 4.938 -8.041 1.00 97.31 89 SER A N 1
ATOM 722 C CA . SER A 1 89 ? 10.670 6.172 -8.791 1.00 97.31 89 SER A CA 1
ATOM 723 C C . SER A 1 89 ? 9.557 6.993 -8.141 1.00 97.31 89 SER A C 1
ATOM 725 O O . SER A 1 89 ? 9.498 8.206 -8.308 1.00 97.31 89 SER A O 1
ATOM 727 N N . MET A 1 90 ? 8.702 6.342 -7.349 1.00 97.69 90 MET A N 1
ATOM 728 C CA . MET A 1 90 ? 7.574 6.969 -6.658 1.00 97.69 90 MET A CA 1
ATOM 729 C C . MET A 1 90 ? 7.997 7.790 -5.430 1.00 97.69 90 MET A C 1
ATOM 731 O O . MET A 1 90 ? 7.217 8.597 -4.914 1.00 97.69 90 MET A O 1
ATOM 735 N N . ILE A 1 91 ? 9.229 7.589 -4.956 1.00 95.44 91 ILE A N 1
ATOM 736 C CA . ILE A 1 91 ? 9.783 8.266 -3.785 1.00 95.44 91 ILE A CA 1
ATOM 737 C C . ILE A 1 91 ? 9.929 9.770 -4.042 1.00 95.44 91 ILE A C 1
ATOM 739 O O . ILE A 1 91 ? 10.402 10.220 -5.090 1.00 95.44 91 ILE A O 1
ATOM 743 N N . ARG A 1 92 ? 9.556 10.566 -3.039 1.00 93.12 92 ARG A N 1
ATOM 744 C CA . ARG A 1 92 ? 9.717 12.022 -3.035 1.00 93.12 92 ARG A CA 1
ATOM 745 C C . ARG A 1 92 ? 11.018 12.415 -2.337 1.00 93.12 92 ARG A C 1
ATOM 747 O O . ARG A 1 92 ? 11.585 11.661 -1.555 1.00 93.12 92 ARG A O 1
ATOM 754 N N . HIS A 1 93 ? 11.483 13.627 -2.628 1.00 89.19 93 HIS A N 1
ATOM 755 C CA . HIS A 1 93 ? 12.635 14.212 -1.941 1.00 89.19 93 HIS A CA 1
ATOM 756 C C . HIS A 1 93 ? 12.326 14.528 -0.468 1.00 89.19 93 HIS A C 1
ATOM 758 O O . HIS A 1 93 ? 13.181 14.380 0.399 1.00 89.19 93 HIS A O 1
ATOM 764 N N . GLU A 1 94 ? 11.092 14.947 -0.206 1.00 92.06 94 GLU A N 1
ATOM 765 C CA . GLU A 1 94 ? 10.556 15.314 1.099 1.00 92.06 94 GLU A CA 1
ATOM 766 C C . GLU A 1 94 ? 9.071 14.953 1.157 1.00 92.06 94 GLU A C 1
ATOM 768 O O . GLU A 1 94 ? 8.428 14.789 0.109 1.00 92.06 94 GLU A O 1
ATOM 773 N N . TYR A 1 95 ? 8.560 14.805 2.374 1.00 93.94 95 TYR A N 1
ATOM 774 C CA . TYR A 1 95 ? 7.173 14.451 2.651 1.00 93.94 95 TYR A CA 1
ATOM 775 C C . TYR A 1 95 ? 6.588 15.439 3.646 1.00 93.94 95 TYR A C 1
ATOM 777 O O . TYR A 1 95 ? 7.224 15.715 4.660 1.00 93.94 95 TYR A O 1
ATOM 785 N N . ASP A 1 96 ? 5.381 15.921 3.373 1.00 93.44 96 ASP A N 1
ATOM 786 C CA . ASP A 1 96 ? 4.564 16.605 4.372 1.00 93.44 96 ASP A CA 1
ATOM 787 C C . ASP A 1 96 ? 4.054 15.578 5.396 1.00 93.44 96 ASP A C 1
ATOM 789 O O . ASP A 1 96 ? 3.176 14.773 5.078 1.00 93.44 96 ASP A O 1
ATOM 793 N N . VAL A 1 97 ? 4.677 15.523 6.578 1.00 89.94 97 VAL A N 1
ATOM 794 C CA . VAL A 1 97 ? 4.449 14.430 7.542 1.00 89.94 97 VAL A CA 1
ATOM 795 C C . VAL A 1 97 ? 3.322 14.698 8.530 1.00 89.94 97 VAL A C 1
ATOM 797 O O . VAL A 1 97 ? 2.618 13.762 8.888 1.00 89.94 97 VAL A O 1
ATOM 800 N N . ASN A 1 98 ? 3.163 15.937 8.992 1.00 85.88 98 ASN A N 1
ATOM 801 C CA . ASN A 1 98 ? 2.125 16.385 9.924 1.00 85.88 98 ASN A CA 1
ATOM 802 C C . ASN A 1 98 ? 2.087 17.925 9.941 1.00 85.88 98 ASN A C 1
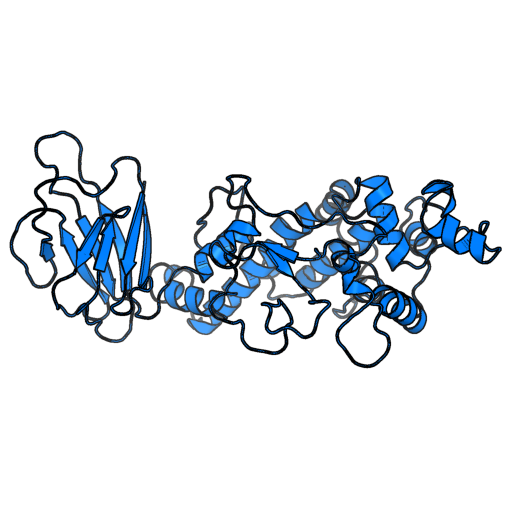ATOM 804 O O . ASN A 1 98 ? 2.971 18.580 9.388 1.00 85.88 98 ASN A O 1
ATOM 808 N N . GLU A 1 99 ? 1.082 18.518 10.590 1.00 82.31 99 GLU A N 1
ATOM 809 C CA . GLU A 1 99 ? 0.911 19.980 10.624 1.00 82.31 99 GLU A CA 1
ATOM 810 C C . GLU A 1 99 ? 2.099 20.718 11.265 1.00 82.31 99 GLU A C 1
ATOM 812 O O . GLU A 1 99 ? 2.463 21.807 10.822 1.00 82.31 99 GLU A O 1
ATOM 817 N N . ALA A 1 100 ? 2.718 20.128 12.292 1.00 78.94 100 ALA A N 1
ATOM 818 C CA . ALA A 1 100 ? 3.791 20.767 13.048 1.00 78.94 100 ALA A CA 1
ATOM 819 C C . ALA A 1 100 ? 5.126 20.790 12.283 1.00 78.94 100 ALA A C 1
ATOM 821 O O . ALA A 1 100 ? 5.812 21.814 12.264 1.00 78.94 100 ALA A O 1
ATOM 822 N N . SER A 1 101 ? 5.486 19.671 11.655 1.00 85.00 101 SER A N 1
ATOM 823 C CA . SER A 1 101 ? 6.770 19.469 10.976 1.00 85.00 101 SER A CA 1
ATOM 824 C C . SER A 1 101 ? 6.726 19.826 9.490 1.00 85.00 101 SER A C 1
ATOM 826 O O . SER A 1 101 ? 7.745 20.233 8.928 1.00 85.00 101 SER A O 1
ATOM 828 N N . GLY A 1 102 ? 5.561 19.725 8.842 1.00 89.19 102 GLY A N 1
ATOM 829 C CA . GLY A 1 102 ? 5.405 19.999 7.417 1.00 89.19 102 GLY A CA 1
ATOM 830 C C . GLY A 1 102 ? 6.313 19.119 6.553 1.00 89.19 102 GLY A C 1
ATOM 831 O O . GLY A 1 102 ? 6.450 17.920 6.793 1.00 89.19 102 GLY A O 1
ATOM 832 N N . ASN A 1 103 ? 6.955 19.719 5.541 1.00 91.94 103 ASN A N 1
ATOM 833 C CA . ASN A 1 103 ? 7.848 19.011 4.620 1.00 91.94 103 ASN A CA 1
ATOM 834 C C . ASN A 1 103 ? 9.187 18.637 5.272 1.00 91.94 103 ASN A C 1
ATOM 836 O O . ASN A 1 103 ? 10.031 19.499 5.522 1.00 91.94 103 ASN A O 1
ATOM 840 N N . VAL A 1 104 ? 9.412 17.335 5.450 1.00 91.94 104 VAL A N 1
ATOM 841 C CA . VAL A 1 104 ? 10.644 16.768 6.009 1.00 91.94 104 VAL A CA 1
ATOM 842 C C . VAL A 1 104 ? 11.420 16.013 4.924 1.00 91.94 104 VAL A C 1
ATOM 844 O O . VAL A 1 104 ? 10.847 15.148 4.249 1.00 91.94 104 VAL A O 1
ATOM 847 N N . PRO A 1 105 ? 12.721 16.300 4.722 1.00 90.06 105 PRO A N 1
ATOM 848 C CA . PRO A 1 105 ? 13.531 15.623 3.716 1.00 90.06 105 PRO A CA 1
ATOM 849 C C . PRO A 1 105 ? 13.743 14.142 4.049 1.00 90.06 105 PRO A C 1
ATOM 851 O O . PRO A 1 105 ? 13.983 13.761 5.197 1.00 90.06 105 PRO A O 1
ATOM 854 N N . LEU A 1 106 ? 13.735 13.299 3.012 1.00 87.69 106 LEU A N 1
ATOM 855 C CA . LEU A 1 106 ? 14.022 11.871 3.155 1.00 87.69 106 LEU A CA 1
ATOM 856 C C . LEU A 1 106 ? 15.484 11.637 3.554 1.00 87.69 106 LEU A C 1
ATOM 858 O O . LEU A 1 106 ? 15.774 10.907 4.501 1.00 87.69 106 LEU A O 1
ATOM 862 N N . PHE A 1 107 ? 16.405 12.288 2.837 1.00 85.00 107 PHE A N 1
ATOM 863 C CA . PHE A 1 107 ? 17.830 12.304 3.149 1.00 85.00 107 PHE A CA 1
ATOM 864 C C . PHE A 1 107 ? 18.343 13.751 3.112 1.00 85.00 107 PHE A C 1
ATOM 866 O O . PHE A 1 107 ? 18.419 14.330 2.030 1.00 85.00 107 PHE A O 1
ATOM 873 N N . PRO A 1 108 ? 18.712 14.353 4.257 1.00 75.06 108 PRO A N 1
ATOM 874 C CA . PRO A 1 108 ? 19.272 15.698 4.274 1.00 75.06 108 PRO A CA 1
ATOM 875 C C . PRO A 1 108 ? 20.652 15.713 3.606 1.00 75.06 108 PRO A C 1
ATOM 877 O O . PRO A 1 108 ? 21.466 14.809 3.832 1.00 75.06 108 PRO A O 1
ATOM 880 N N . SER A 1 109 ? 20.900 16.746 2.797 1.00 66.06 109 SER A N 1
ATOM 881 C CA . SER A 1 109 ? 22.173 16.994 2.106 1.00 66.06 109 SER A CA 1
ATOM 882 C C . SER A 1 109 ? 23.272 17.504 3.042 1.00 66.06 109 SER A C 1
ATOM 884 O O . SER A 1 109 ? 24.451 17.280 2.778 1.00 66.06 109 SER A O 1
ATOM 886 N N . ASP A 1 110 ? 22.889 18.141 4.152 1.00 64.62 110 ASP A N 1
ATOM 887 C CA . ASP A 1 110 ? 23.804 18.720 5.133 1.00 64.62 110 ASP A CA 1
ATOM 888 C C . ASP A 1 110 ? 23.739 17.968 6.469 1.00 64.62 110 ASP A C 1
ATOM 890 O O . ASP A 1 110 ? 22.689 17.480 6.887 1.00 64.62 110 ASP A O 1
ATOM 894 N N . ALA A 1 111 ? 24.870 17.901 7.175 1.00 57.56 111 ALA A N 1
ATOM 895 C CA . ALA A 1 111 ? 24.984 17.313 8.514 1.00 57.56 111 ALA A CA 1
ATOM 896 C C . ALA A 1 111 ? 24.444 18.246 9.621 1.00 57.56 111 ALA A C 1
ATOM 898 O O . ALA A 1 111 ? 25.072 18.400 10.668 1.00 57.56 111 ALA A O 1
ATOM 899 N N . SER A 1 112 ? 23.328 18.930 9.367 1.00 58.72 112 SER A N 1
ATOM 900 C CA . SER A 1 112 ? 22.605 19.698 10.382 1.00 58.72 112 SER A CA 1
ATOM 901 C C . SER A 1 112 ? 21.709 18.784 11.217 1.00 58.72 112 SER A C 1
ATOM 903 O O . SER A 1 112 ? 21.240 17.770 10.705 1.00 58.72 112 SER A O 1
ATOM 905 N N . ASP A 1 113 ? 21.370 19.209 12.437 1.00 61.97 113 ASP A N 1
ATOM 906 C CA . ASP A 1 113 ? 20.297 18.641 13.279 1.00 61.97 113 ASP A CA 1
ATOM 907 C C . ASP A 1 113 ? 18.888 18.871 12.673 1.00 61.97 113 ASP A C 1
ATOM 909 O O . ASP A 1 113 ? 17.909 19.072 13.386 1.00 61.97 113 ASP A O 1
ATOM 913 N N . ALA A 1 114 ? 18.780 18.937 11.342 1.00 67.75 114 ALA A N 1
ATOM 914 C CA . ALA A 1 114 ? 17.510 19.109 10.659 1.00 67.75 114 ALA A CA 1
ATOM 915 C C . ALA A 1 114 ? 16.721 17.792 10.721 1.00 67.75 114 ALA A C 1
ATOM 917 O O . ALA A 1 114 ? 17.327 16.725 10.551 1.00 67.75 114 ALA A O 1
ATOM 918 N N . PRO A 1 115 ? 15.392 17.856 10.906 1.00 76.31 115 PRO A N 1
ATOM 919 C CA . PRO A 1 115 ? 14.564 16.664 10.941 1.00 76.31 115 PRO A CA 1
ATOM 920 C C . PRO A 1 115 ? 14.722 15.853 9.652 1.00 76.31 115 PRO A C 1
ATOM 922 O O . PRO A 1 115 ? 14.891 16.403 8.559 1.00 76.31 115 PRO A O 1
ATOM 925 N N . THR A 1 116 ? 14.712 14.531 9.782 1.00 81.38 116 THR A N 1
ATOM 926 C CA . THR A 1 116 ? 15.012 13.610 8.685 1.00 81.38 116 THR A CA 1
ATOM 927 C C . THR A 1 116 ? 14.179 12.349 8.800 1.00 81.38 116 THR A C 1
ATOM 929 O O . THR A 1 116 ? 13.974 11.832 9.893 1.00 81.38 116 THR A O 1
ATOM 932 N N . LEU A 1 117 ? 13.759 11.801 7.660 1.00 86.69 117 LEU A N 1
ATOM 933 C CA . LEU A 1 117 ? 13.036 10.524 7.605 1.00 86.69 117 LEU A CA 1
ATOM 934 C C . LEU A 1 117 ? 13.977 9.323 7.438 1.00 86.69 117 LEU A C 1
ATOM 936 O O . LEU A 1 117 ? 13.580 8.255 6.962 1.00 86.69 117 LEU A O 1
ATOM 940 N N . ARG A 1 118 ? 15.249 9.477 7.824 1.00 82.75 118 ARG A N 1
ATOM 941 C CA . ARG A 1 118 ? 16.191 8.356 7.899 1.00 82.75 118 ARG A CA 1
ATOM 942 C C . ARG A 1 118 ? 15.696 7.339 8.929 1.00 82.75 118 ARG A C 1
ATOM 944 O O . ARG A 1 118 ? 15.461 7.669 10.083 1.00 82.75 118 ARG A O 1
ATOM 951 N N . GLY A 1 119 ? 15.580 6.085 8.498 1.00 79.38 119 GLY A N 1
ATOM 952 C CA . GLY A 1 119 ? 15.178 4.978 9.364 1.00 79.38 119 GLY A CA 1
ATOM 953 C C . GLY A 1 119 ? 16.296 4.457 10.278 1.00 79.38 119 GLY A C 1
ATOM 954 O O . GLY A 1 119 ? 17.318 5.104 10.492 1.00 79.38 119 GLY A O 1
ATOM 955 N N . PHE A 1 120 ? 16.112 3.221 10.759 1.00 78.00 120 PHE A N 1
ATOM 956 C CA . PHE A 1 120 ? 17.018 2.488 11.667 1.00 78.00 120 PHE A CA 1
ATOM 957 C C . PHE A 1 120 ? 17.103 3.026 13.106 1.00 78.00 120 PHE A C 1
ATOM 959 O O . PHE A 1 120 ? 17.972 2.605 13.870 1.00 78.00 120 PHE A O 1
ATOM 966 N N . GLY A 1 121 ? 16.158 3.880 13.496 1.00 80.88 121 GLY A N 1
ATOM 967 C CA . GLY A 1 121 ? 15.917 4.303 14.873 1.00 80.88 121 GLY A CA 1
ATOM 968 C C . GLY A 1 121 ? 14.417 4.457 15.152 1.00 80.88 121 GLY A C 1
ATOM 969 O O . GLY A 1 121 ? 13.609 4.316 14.229 1.00 80.88 121 GLY A O 1
ATOM 970 N N . PRO A 1 122 ? 14.032 4.704 16.415 1.00 77.62 122 PRO A N 1
ATOM 971 C CA . PRO A 1 122 ? 12.684 5.153 16.746 1.00 77.62 122 PRO A CA 1
ATOM 972 C C . PRO A 1 122 ? 12.339 6.428 15.971 1.00 77.62 122 PRO A C 1
ATOM 974 O O . PRO A 1 122 ? 13.202 7.283 15.789 1.00 77.62 122 PRO A O 1
ATOM 977 N N . VAL A 1 123 ? 11.087 6.548 15.535 1.00 79.25 123 VAL A N 1
ATOM 978 C CA . VAL A 1 123 ? 10.573 7.795 14.956 1.00 79.25 123 VAL A CA 1
ATOM 979 C C . VAL A 1 123 ? 10.461 8.828 16.078 1.00 79.25 123 VAL A C 1
ATOM 981 O O . VAL A 1 123 ? 9.935 8.513 17.147 1.00 79.25 123 VAL A O 1
ATOM 984 N N . GLU A 1 124 ? 10.996 10.029 15.857 1.00 78.31 124 GLU A N 1
ATOM 985 C CA . GLU A 1 124 ? 10.880 11.144 16.804 1.00 78.31 124 GLU A CA 1
ATOM 986 C C . GLU A 1 124 ? 9.414 11.586 16.918 1.00 78.31 124 GLU A C 1
ATOM 988 O O . GLU A 1 124 ? 8.647 11.472 15.962 1.00 78.31 124 GLU A O 1
ATOM 993 N N . SER A 1 125 ? 8.989 12.045 18.097 1.00 74.44 125 SER A N 1
ATOM 994 C CA . SER A 1 125 ? 7.569 12.311 18.380 1.00 74.44 125 SER A CA 1
ATOM 995 C C . SER A 1 125 ? 6.961 13.385 17.472 1.00 74.44 125 SER A C 1
ATOM 997 O O . SER A 1 125 ? 5.798 13.295 17.099 1.00 74.44 125 SER A O 1
ATOM 999 N N . ASP A 1 126 ? 7.751 14.382 17.084 1.00 77.12 126 ASP A N 1
ATOM 1000 C CA . ASP A 1 126 ? 7.398 15.444 16.139 1.00 77.12 126 ASP A CA 1
ATOM 1001 C C . ASP A 1 126 ? 7.390 14.976 14.672 1.00 77.12 126 ASP A C 1
ATOM 1003 O O . ASP A 1 126 ? 6.866 15.671 13.801 1.00 77.12 126 ASP A O 1
ATOM 1007 N N . LEU A 1 127 ? 7.922 13.783 14.390 1.00 82.06 127 LEU A N 1
ATOM 1008 C CA . LEU A 1 127 ? 7.970 13.149 13.069 1.00 82.06 127 LEU A CA 1
ATOM 1009 C C . LEU A 1 127 ? 6.987 11.982 12.922 1.00 82.06 127 LEU A C 1
ATOM 1011 O O . LEU A 1 127 ? 7.017 11.276 11.910 1.00 82.06 127 LEU A O 1
ATOM 1015 N N . VAL A 1 128 ? 6.108 11.770 13.907 1.00 83.75 128 VAL A N 1
ATOM 1016 C CA . VAL A 1 128 ? 4.996 10.826 13.770 1.00 83.75 128 VAL A CA 1
ATOM 1017 C C . VAL A 1 128 ? 4.133 11.269 12.592 1.00 83.75 128 VAL A C 1
ATOM 1019 O O . VAL A 1 128 ? 3.704 12.420 12.506 1.00 83.75 128 VAL A O 1
ATOM 1022 N N . VAL A 1 129 ? 3.939 10.345 11.656 1.00 87.06 129 VAL A N 1
ATOM 1023 C CA . VAL A 1 129 ? 3.217 10.600 10.412 1.00 87.06 129 VAL A CA 1
ATOM 1024 C C . VAL A 1 129 ? 1.727 10.696 10.703 1.00 87.06 129 VAL A C 1
ATOM 1026 O O . VAL A 1 129 ? 1.137 9.772 11.256 1.00 87.06 129 VAL A O 1
ATOM 1029 N N . ASP A 1 130 ? 1.126 11.792 10.263 1.00 87.88 130 ASP A N 1
ATOM 1030 C CA . ASP A 1 130 ? -0.310 11.927 10.092 1.00 87.88 130 ASP A CA 1
ATOM 1031 C C . ASP A 1 130 ? -0.704 11.254 8.771 1.00 87.88 130 ASP A C 1
ATOM 1033 O O . ASP A 1 130 ? -0.474 11.780 7.678 1.00 87.88 130 ASP A O 1
ATOM 1037 N N . TRP A 1 131 ? -1.268 10.048 8.860 1.00 91.50 131 TRP A N 1
ATOM 1038 C CA . TRP A 1 131 ? -1.600 9.252 7.679 1.00 91.50 131 TRP A CA 1
ATOM 1039 C C . TRP A 1 131 ? -2.657 9.900 6.784 1.00 91.50 131 TRP A C 1
ATOM 1041 O O . TRP A 1 131 ? -2.673 9.595 5.592 1.00 91.50 131 TRP A O 1
ATOM 1051 N N . THR A 1 132 ? -3.473 10.825 7.303 1.00 90.19 132 THR A N 1
ATOM 1052 C CA . THR A 1 132 ? -4.455 11.565 6.491 1.00 90.19 132 THR A CA 1
ATOM 1053 C C . THR A 1 132 ? -3.780 12.423 5.420 1.00 90.19 132 THR A C 1
ATOM 1055 O O . THR A 1 132 ? -4.337 12.630 4.352 1.00 90.19 132 THR A O 1
ATOM 1058 N N . ARG A 1 133 ? -2.518 12.820 5.634 1.00 92.38 133 ARG A N 1
ATOM 1059 C CA . ARG A 1 133 ? -1.724 13.565 4.646 1.00 92.38 133 ARG A CA 1
ATOM 1060 C C . ARG A 1 133 ? -1.185 12.704 3.517 1.00 92.38 133 ARG A C 1
ATOM 1062 O O . ARG A 1 133 ? -0.781 13.246 2.492 1.00 92.38 133 ARG A O 1
ATOM 1069 N N . LEU A 1 134 ? -1.095 11.386 3.695 1.00 94.06 134 LEU A N 1
ATOM 1070 C CA . LEU A 1 134 ? -0.454 10.476 2.735 1.00 94.06 134 LEU A CA 1
ATOM 1071 C C . LEU A 1 134 ? -1.423 9.465 2.115 1.00 94.06 134 LEU A C 1
ATOM 1073 O O . LEU A 1 134 ? -1.065 8.811 1.132 1.00 94.06 134 LEU A O 1
ATOM 1077 N N . LEU A 1 135 ? -2.617 9.317 2.684 1.00 94.31 135 LEU A N 1
ATOM 1078 C CA . LEU A 1 135 ? -3.635 8.374 2.248 1.00 94.31 135 LEU A CA 1
ATOM 1079 C C . LEU A 1 135 ? -4.914 9.110 1.880 1.00 94.31 135 LEU A C 1
ATOM 1081 O O . LEU A 1 135 ? -5.304 10.069 2.529 1.00 94.31 135 LEU A O 1
ATOM 1085 N N . ASP A 1 136 ? -5.584 8.596 0.857 1.00 93.44 136 ASP A N 1
ATOM 1086 C CA . ASP A 1 136 ? -6.910 9.054 0.472 1.00 93.44 136 ASP A CA 1
ATOM 1087 C C . ASP A 1 136 ? -7.929 8.665 1.546 1.00 93.44 136 ASP A C 1
ATOM 1089 O O . ASP A 1 136 ? -8.265 7.488 1.688 1.00 93.44 136 ASP A O 1
ATOM 1093 N N . THR A 1 137 ? -8.408 9.646 2.302 1.00 91.19 137 THR A N 1
ATOM 1094 C CA . THR A 1 137 ? -9.470 9.489 3.303 1.00 91.19 137 THR A CA 1
ATOM 1095 C C . THR A 1 137 ? -10.858 9.754 2.713 1.00 91.19 137 THR A C 1
ATOM 1097 O O . THR A 1 137 ? -11.840 9.690 3.443 1.00 91.19 137 THR A O 1
ATOM 1100 N N . GLY A 1 138 ? -10.971 10.006 1.402 1.00 87.31 138 GLY A N 1
ATOM 1101 C CA . GLY A 1 138 ? -12.225 10.253 0.683 1.00 87.31 138 GLY A CA 1
ATOM 1102 C C . GLY A 1 138 ? -12.551 11.730 0.428 1.00 87.31 138 GLY A C 1
ATOM 1103 O O . GLY A 1 138 ? -13.517 12.019 -0.279 1.00 87.31 138 GLY A O 1
ATOM 1104 N N . ASP A 1 139 ? -11.751 12.665 0.945 1.00 84.12 139 ASP A N 1
ATOM 1105 C CA . ASP A 1 139 ? -11.828 14.098 0.616 1.00 84.12 139 ASP A CA 1
ATOM 1106 C C . ASP A 1 139 ? -10.953 14.491 -0.593 1.00 84.12 139 ASP A C 1
ATOM 1108 O O . ASP A 1 139 ? -11.161 15.545 -1.201 1.00 84.12 139 ASP A O 1
ATOM 1112 N N . GLY A 1 140 ? -10.020 13.616 -0.983 1.00 86.69 140 GLY A N 1
ATOM 1113 C CA . GLY A 1 140 ? -9.063 13.839 -2.060 1.00 86.69 140 GLY A CA 1
ATOM 1114 C C . GLY A 1 140 ? -7.903 14.777 -1.704 1.00 86.69 140 GLY A C 1
ATOM 1115 O O . GLY A 1 140 ? -7.145 15.132 -2.608 1.00 86.69 140 GLY A O 1
ATOM 1116 N N . ASP A 1 141 ? -7.746 15.175 -0.438 1.00 89.50 141 ASP A N 1
ATOM 1117 C CA . ASP A 1 141 ? -6.689 16.084 0.017 1.00 89.50 141 ASP A CA 1
ATOM 1118 C C . ASP A 1 141 ? -5.531 15.315 0.664 1.00 89.50 141 ASP A C 1
ATOM 1120 O O . ASP A 1 141 ? -5.394 15.226 1.880 1.00 89.50 141 ASP A O 1
ATOM 1124 N N . TYR A 1 142 ? -4.680 14.726 -0.178 1.00 93.62 142 TYR A N 1
ATOM 1125 C CA . TYR A 1 142 ? -3.504 13.989 0.273 1.00 93.62 142 TYR A CA 1
ATOM 1126 C C . TYR A 1 142 ? -2.322 14.146 -0.685 1.00 93.62 142 TYR A C 1
ATOM 1128 O O . TYR A 1 142 ? -2.435 14.417 -1.886 1.00 93.62 142 TYR A O 1
ATOM 1136 N N . GLN A 1 143 ? -1.125 13.939 -0.150 1.00 94.88 143 GLN A N 1
ATOM 1137 C CA . GLN A 1 143 ? 0.113 13.997 -0.897 1.00 94.88 143 GLN A CA 1
ATOM 1138 C C . GLN A 1 143 ? 0.307 12.727 -1.735 1.00 94.88 143 GLN A C 1
ATOM 1140 O O . GLN A 1 143 ? 0.762 11.690 -1.251 1.00 94.88 143 GLN A O 1
ATOM 1145 N N . HIS A 1 144 ? 0.091 12.848 -3.042 1.00 94.19 144 HIS A N 1
ATOM 1146 C CA . HIS A 1 144 ? 0.400 11.780 -3.990 1.00 94.19 144 HIS A CA 1
ATOM 1147 C C . HIS A 1 144 ? 1.897 11.430 -4.041 1.00 94.19 144 HIS A C 1
ATOM 1149 O O . HIS A 1 144 ? 2.789 12.283 -3.923 1.00 94.19 144 HIS A O 1
ATOM 1155 N N . ALA A 1 145 ? 2.184 10.161 -4.323 1.00 95.31 145 ALA A N 1
ATOM 1156 C CA . ALA A 1 145 ? 3.520 9.716 -4.699 1.00 95.31 145 ALA A CA 1
ATOM 1157 C C . ALA A 1 145 ? 3.970 10.329 -6.045 1.00 95.31 145 ALA A C 1
ATOM 1159 O O . ALA A 1 145 ? 3.184 10.945 -6.768 1.00 95.31 145 ALA A O 1
ATOM 1160 N N . ARG A 1 146 ? 5.257 10.196 -6.394 1.00 97.12 146 ARG A N 1
ATOM 1161 C CA . ARG A 1 146 ? 5.719 10.499 -7.761 1.00 97.12 146 ARG A CA 1
ATOM 1162 C C . ARG A 1 146 ? 5.215 9.432 -8.738 1.00 97.12 146 ARG A C 1
ATOM 1164 O O . ARG A 1 146 ? 4.862 8.327 -8.333 1.00 97.12 146 ARG A O 1
ATOM 1171 N N . LYS A 1 147 ? 5.225 9.780 -10.024 1.00 97.69 147 LYS A N 1
ATOM 1172 C CA . LYS A 1 147 ? 4.901 8.865 -11.118 1.00 97.69 147 LYS A CA 1
ATOM 1173 C C . LYS A 1 147 ? 5.888 7.696 -11.198 1.00 97.69 147 LYS A C 1
ATOM 1175 O O . LYS A 1 147 ? 7.034 7.770 -10.749 1.00 97.69 147 LYS A O 1
ATOM 1180 N N . ILE A 1 148 ? 5.428 6.611 -11.801 1.00 98.38 148 ILE A N 1
ATOM 1181 C CA . ILE A 1 148 ? 6.244 5.474 -12.201 1.00 98.38 148 ILE A CA 1
ATOM 1182 C C . ILE A 1 148 ? 6.907 5.816 -13.536 1.00 98.38 148 ILE A C 1
ATOM 1184 O O . ILE A 1 148 ? 6.301 5.687 -14.596 1.00 98.38 148 ILE A O 1
ATOM 1188 N N . ASP A 1 149 ? 8.145 6.300 -13.480 1.00 96.00 149 ASP A N 1
ATOM 1189 C CA . ASP A 1 149 ? 8.916 6.670 -14.662 1.00 96.00 149 ASP A CA 1
ATOM 1190 C C . ASP A 1 149 ? 10.418 6.362 -14.481 1.00 96.00 149 ASP A C 1
ATOM 1192 O O . ASP A 1 149 ? 10.856 5.968 -13.395 1.00 96.00 149 ASP A O 1
ATOM 1196 N N . PRO A 1 150 ? 11.243 6.484 -15.540 1.00 95.12 150 PRO A N 1
ATOM 1197 C CA . PRO A 1 150 ? 12.678 6.205 -15.458 1.00 95.12 150 PRO A CA 1
ATOM 1198 C C . PRO A 1 150 ? 13.517 7.251 -14.710 1.00 95.12 150 PRO A C 1
ATOM 1200 O O . PRO A 1 150 ? 14.745 7.251 -14.856 1.00 95.12 150 PRO A O 1
ATOM 1203 N N . LEU A 1 151 ? 12.898 8.175 -13.974 1.00 94.19 151 LEU A N 1
ATOM 1204 C CA . LEU A 1 151 ? 13.569 9.211 -13.202 1.00 94.19 151 LEU A CA 1
ATOM 1205 C C . LEU A 1 151 ? 13.471 8.895 -11.706 1.00 94.19 151 LEU A C 1
ATOM 1207 O O . LEU A 1 151 ? 12.535 8.271 -11.219 1.00 94.19 151 LEU A O 1
ATOM 1211 N N . LEU A 1 152 ? 14.481 9.332 -10.957 1.00 94.69 152 LEU A N 1
ATOM 1212 C CA . LEU A 1 152 ? 14.537 9.177 -9.507 1.00 94.69 152 LEU A CA 1
ATOM 1213 C C . LEU A 1 152 ? 14.742 10.538 -8.851 1.00 94.69 152 LEU A C 1
ATOM 1215 O O . LEU A 1 152 ? 15.369 11.433 -9.427 1.00 94.69 152 LEU A O 1
ATOM 1219 N N . ALA A 1 153 ? 14.271 10.673 -7.612 1.00 92.88 153 ALA A N 1
ATOM 1220 C CA . ALA A 1 153 ? 14.618 11.818 -6.784 1.00 92.88 153 ALA A CA 1
ATOM 1221 C C . ALA A 1 153 ? 16.154 11.908 -6.618 1.00 92.88 153 ALA A C 1
ATOM 1223 O O . ALA A 1 153 ? 16.786 10.879 -6.364 1.00 92.88 153 ALA A O 1
ATOM 1224 N N . PRO A 1 154 ? 16.764 13.110 -6.702 1.00 89.44 154 PRO A N 1
ATOM 1225 C CA . PRO A 1 154 ? 18.215 13.285 -6.586 1.00 89.44 154 PRO A CA 1
ATOM 1226 C C . PRO A 1 154 ? 18.828 12.623 -5.346 1.00 89.44 154 PRO A C 1
ATOM 1228 O O . PRO A 1 154 ? 19.857 11.970 -5.449 1.00 89.44 154 PRO A O 1
ATOM 1231 N N . ALA A 1 155 ? 18.131 12.682 -4.208 1.00 86.69 155 ALA A N 1
ATOM 1232 C CA . ALA A 1 155 ? 18.560 12.073 -2.948 1.00 86.69 155 ALA A CA 1
ATOM 1233 C C . ALA A 1 155 ? 18.801 10.548 -3.028 1.00 86.69 155 ALA A C 1
ATOM 1235 O O . ALA A 1 155 ? 19.491 9.987 -2.183 1.00 86.69 155 ALA A O 1
ATOM 1236 N N . LEU A 1 156 ? 18.250 9.860 -4.035 1.00 92.31 156 LEU A N 1
ATOM 1237 C CA . LEU A 1 156 ? 18.459 8.424 -4.252 1.00 92.31 156 LEU A CA 1
ATOM 1238 C C . LEU A 1 156 ? 19.747 8.105 -5.021 1.00 92.31 156 LEU A C 1
ATOM 1240 O O . LEU A 1 156 ? 20.080 6.929 -5.183 1.00 92.31 156 LEU A O 1
ATOM 1244 N N . PHE A 1 157 ? 20.460 9.121 -5.508 1.00 92.00 157 PHE A N 1
ATOM 1245 C CA . PHE A 1 157 ? 21.801 8.971 -6.070 1.00 92.00 157 PHE A CA 1
ATOM 1246 C C . PHE A 1 157 ? 22.906 9.148 -5.022 1.00 92.00 157 PHE A C 1
ATOM 1248 O O . PHE A 1 157 ? 24.023 8.726 -5.284 1.00 92.00 157 PHE A O 1
ATOM 1255 N N . ASP A 1 158 ? 22.571 9.690 -3.847 1.00 88.69 158 ASP A N 1
ATOM 1256 C CA . ASP A 1 158 ? 23.506 10.035 -2.772 1.00 88.69 158 ASP A CA 1
ATOM 1257 C C . ASP A 1 158 ? 23.066 9.388 -1.437 1.00 88.69 158 ASP A C 1
ATOM 1259 O O . ASP A 1 158 ? 22.847 10.060 -0.423 1.00 88.69 158 ASP A O 1
ATOM 1263 N N . LEU A 1 159 ? 22.858 8.064 -1.428 1.00 88.50 159 LEU A N 1
ATOM 1264 C CA . LEU A 1 159 ? 22.349 7.353 -0.251 1.00 88.50 159 LEU A CA 1
ATOM 1265 C C . LEU A 1 159 ? 23.316 7.444 0.951 1.00 88.50 159 LEU A C 1
ATOM 1267 O O . LEU A 1 159 ? 24.514 7.195 0.803 1.00 88.50 159 LEU A O 1
ATOM 1271 N N . PRO A 1 160 ? 22.814 7.668 2.184 1.00 83.81 160 PRO A N 1
ATOM 1272 C CA . PRO A 1 160 ? 23.639 7.811 3.386 1.00 83.81 160 PRO A CA 1
ATOM 1273 C C . PRO A 1 160 ? 24.092 6.449 3.946 1.00 83.81 160 PRO A C 1
ATOM 1275 O O . PRO A 1 160 ? 23.817 6.105 5.096 1.00 83.81 160 PRO A O 1
ATOM 1278 N N . MET A 1 161 ? 24.766 5.638 3.130 1.00 81.31 161 MET A N 1
ATOM 1279 C CA . MET A 1 161 ? 25.213 4.295 3.497 1.00 81.31 161 MET A CA 1
ATOM 1280 C C . MET A 1 161 ? 26.585 3.955 2.896 1.00 81.31 161 MET A C 1
ATOM 1282 O O . MET A 1 161 ? 26.942 4.482 1.847 1.00 81.31 161 MET A O 1
ATOM 1286 N N . PRO A 1 162 ? 27.366 3.044 3.507 1.00 82.31 162 PRO A N 1
ATOM 1287 C CA . PRO A 1 162 ? 28.640 2.619 2.934 1.00 82.31 162 PRO A CA 1
ATOM 1288 C C . PRO A 1 162 ? 28.488 1.931 1.563 1.00 82.31 162 PRO A C 1
ATOM 1290 O O . PRO A 1 162 ? 27.558 1.143 1.343 1.00 82.31 162 PRO A O 1
ATOM 1293 N N . GLY A 1 163 ? 29.471 2.144 0.684 1.00 88.88 163 GLY A N 1
ATOM 1294 C CA . GLY A 1 163 ? 29.568 1.505 -0.633 1.00 88.88 163 GLY A CA 1
ATOM 1295 C C . GLY A 1 163 ? 29.049 2.393 -1.762 1.00 88.88 163 GLY A C 1
ATOM 1296 O O . GLY A 1 163 ? 29.206 3.603 -1.702 1.00 88.88 163 GLY A O 1
ATOM 1297 N N . GLU A 1 164 ? 28.466 1.770 -2.788 1.00 92.94 164 GLU A N 1
ATOM 1298 C CA . GLU A 1 164 ? 27.782 2.461 -3.891 1.00 92.94 164 GLU A CA 1
ATOM 1299 C C . GLU A 1 164 ? 26.637 3.323 -3.343 1.00 92.94 164 GLU A C 1
ATOM 1301 O O . GLU A 1 164 ? 25.761 2.791 -2.668 1.00 92.94 164 GLU A O 1
ATOM 1306 N N . ASP A 1 165 ? 26.606 4.621 -3.590 1.00 92.06 165 ASP A N 1
ATOM 1307 C CA . ASP A 1 165 ? 25.579 5.528 -3.064 1.00 92.06 165 ASP A CA 1
ATOM 1308 C C . ASP A 1 165 ? 24.399 5.705 -4.026 1.00 92.06 165 ASP A C 1
ATOM 1310 O O . ASP A 1 165 ? 23.319 6.102 -3.588 1.00 92.06 165 ASP A O 1
ATOM 1314 N N . SER A 1 166 ? 24.522 5.285 -5.290 1.00 94.75 166 SER A N 1
ATOM 1315 C CA . SER A 1 166 ? 23.410 5.322 -6.234 1.00 94.75 166 SER A CA 1
ATOM 1316 C C . SER A 1 166 ? 22.486 4.109 -6.118 1.00 94.75 166 SER A C 1
ATOM 1318 O O . SER A 1 166 ? 22.837 2.973 -6.463 1.00 94.75 166 SER A O 1
ATOM 1320 N N . LEU A 1 167 ? 21.228 4.353 -5.736 1.00 94.69 167 LEU A N 1
ATOM 1321 C CA . LEU A 1 167 ? 20.172 3.339 -5.758 1.00 94.69 167 LEU A CA 1
ATOM 1322 C C . LEU A 1 167 ? 19.960 2.766 -7.168 1.00 94.69 167 LEU A C 1
ATOM 1324 O O . LEU A 1 167 ? 19.763 1.558 -7.324 1.00 94.69 167 LEU A O 1
ATOM 1328 N N . ALA A 1 168 ? 20.031 3.615 -8.198 1.00 95.19 168 ALA A N 1
ATOM 1329 C CA . ALA A 1 168 ? 19.893 3.198 -9.592 1.00 95.19 168 ALA A CA 1
ATOM 1330 C C . ALA A 1 168 ? 20.994 2.207 -9.990 1.00 95.19 168 ALA A C 1
ATOM 1332 O O . ALA A 1 168 ? 20.697 1.136 -10.524 1.00 95.19 168 ALA A O 1
ATOM 1333 N N . LEU A 1 169 ? 22.256 2.523 -9.678 1.00 95.25 169 LEU A N 1
ATOM 1334 C CA . LEU A 1 169 ? 23.377 1.644 -10.002 1.00 95.25 169 LEU A CA 1
ATOM 1335 C C . LEU A 1 169 ? 23.295 0.325 -9.223 1.00 95.25 169 LEU A C 1
ATOM 1337 O O . LEU A 1 169 ? 23.453 -0.746 -9.812 1.00 95.25 169 LEU A O 1
ATOM 1341 N N . ARG A 1 170 ? 22.932 0.369 -7.933 1.00 95.62 170 ARG A N 1
ATOM 1342 C CA . ARG A 1 170 ? 22.660 -0.842 -7.135 1.00 95.62 170 ARG A CA 1
ATOM 1343 C C . ARG A 1 170 ? 21.589 -1.728 -7.768 1.00 95.62 170 ARG A C 1
ATOM 1345 O O . ARG A 1 170 ? 21.751 -2.949 -7.793 1.00 95.62 170 ARG A O 1
ATOM 1352 N N . ASN A 1 171 ? 20.503 -1.143 -8.275 1.00 95.94 171 ASN A N 1
ATOM 1353 C CA . ASN A 1 171 ? 19.438 -1.900 -8.931 1.00 95.94 171 ASN A CA 1
ATOM 1354 C C . ASN A 1 171 ? 19.924 -2.581 -10.209 1.00 95.94 171 ASN A C 1
ATOM 1356 O O . ASN A 1 171 ? 19.701 -3.781 -10.366 1.00 95.94 171 ASN A O 1
ATOM 1360 N N . LEU A 1 172 ? 20.633 -1.854 -11.075 1.00 95.62 172 LEU A N 1
ATOM 1361 C CA . LEU A 1 172 ? 21.156 -2.398 -12.330 1.00 95.62 172 LEU A CA 1
ATOM 1362 C C . LEU A 1 172 ? 22.179 -3.518 -12.092 1.00 95.62 172 LEU A C 1
ATOM 1364 O O . LEU A 1 172 ? 22.033 -4.599 -12.659 1.00 95.62 172 LEU A O 1
ATOM 1368 N N . LEU A 1 173 ? 23.144 -3.309 -11.189 1.00 96.50 173 LEU A N 1
ATOM 1369 C CA . LEU A 1 173 ? 24.128 -4.334 -10.814 1.00 96.50 173 LEU A CA 1
ATOM 1370 C C . LEU A 1 173 ? 23.461 -5.561 -10.189 1.00 96.50 173 LEU A C 1
ATOM 1372 O O . LEU A 1 173 ? 23.863 -6.696 -10.441 1.00 96.50 173 LEU A O 1
ATOM 1376 N N . ARG A 1 174 ? 22.421 -5.361 -9.369 1.00 96.94 174 ARG A N 1
ATOM 1377 C CA . ARG A 1 174 ? 21.683 -6.483 -8.785 1.00 96.94 174 ARG A CA 1
ATOM 1378 C C . ARG A 1 174 ? 20.899 -7.254 -9.843 1.00 96.94 174 ARG A C 1
ATOM 1380 O O . ARG A 1 174 ? 20.850 -8.476 -9.745 1.00 96.94 174 ARG A O 1
ATOM 1387 N N . GLY A 1 175 ? 20.314 -6.573 -10.826 1.00 97.00 175 GLY A N 1
ATOM 1388 C CA . GLY A 1 175 ? 19.643 -7.215 -11.956 1.00 97.00 175 GLY A CA 1
ATOM 1389 C C . GLY A 1 175 ? 20.604 -8.058 -12.794 1.00 97.00 175 GLY A C 1
ATOM 1390 O O . GLY A 1 175 ? 20.305 -9.214 -13.083 1.00 97.00 175 GLY A O 1
ATOM 1391 N N . GLU A 1 176 ? 21.792 -7.525 -13.090 1.00 96.62 176 GLU A N 1
ATOM 1392 C CA . GLU A 1 176 ? 22.867 -8.260 -13.767 1.00 96.62 176 GLU A CA 1
ATOM 1393 C C . GLU A 1 176 ? 23.308 -9.491 -12.960 1.00 96.62 176 GLU A C 1
ATOM 1395 O O . GLU A 1 176 ? 23.358 -10.597 -13.493 1.00 96.62 176 GLU A O 1
ATOM 1400 N N . ALA A 1 177 ? 23.562 -9.332 -11.657 1.00 97.50 177 ALA A N 1
ATOM 1401 C CA . ALA A 1 177 ? 23.995 -10.426 -10.786 1.00 97.50 177 ALA A CA 1
ATOM 1402 C C . ALA A 1 177 ? 22.955 -11.553 -10.652 1.00 97.50 177 ALA A C 1
ATOM 1404 O O . ALA A 1 177 ? 23.316 -12.701 -10.401 1.00 97.50 177 ALA A O 1
ATOM 1405 N N . LEU A 1 178 ? 21.668 -11.225 -10.796 1.00 97.19 178 LEU A N 1
ATOM 1406 C CA . LEU A 1 178 ? 20.570 -12.193 -10.818 1.00 97.19 178 LEU A CA 1
ATOM 1407 C C . LEU A 1 178 ? 20.362 -12.825 -12.203 1.00 97.19 178 LEU A C 1
ATOM 1409 O O . LEU A 1 178 ? 19.574 -13.760 -12.317 1.00 97.19 178 LEU A O 1
ATOM 1413 N N . GLY A 1 179 ? 21.051 -12.338 -13.239 1.00 97.62 179 GLY A N 1
ATOM 1414 C CA . GLY A 1 179 ? 20.891 -12.809 -14.612 1.00 97.62 179 GLY A CA 1
ATOM 1415 C C . GLY A 1 179 ? 19.528 -12.466 -15.209 1.00 97.62 179 GLY A C 1
ATOM 1416 O O . GLY A 1 179 ? 19.001 -13.255 -15.991 1.00 97.62 179 GLY A O 1
ATOM 1417 N N . LEU A 1 180 ? 18.936 -11.328 -14.821 1.00 98.00 180 LEU A N 1
ATOM 1418 C CA . LEU A 1 180 ? 17.630 -10.919 -15.338 1.00 98.00 180 LEU A CA 1
ATOM 1419 C C . LEU A 1 180 ? 17.679 -10.717 -16.855 1.00 98.00 180 LEU A C 1
ATOM 1421 O O . LEU A 1 180 ? 18.583 -10.064 -17.380 1.00 98.00 180 LEU A O 1
ATOM 1425 N N . ALA A 1 181 ? 16.667 -11.248 -17.542 1.00 97.88 181 ALA A N 1
ATOM 1426 C CA . ALA A 1 181 ? 16.456 -11.002 -18.962 1.00 97.88 181 ALA A CA 1
ATOM 1427 C C . ALA A 1 181 ? 16.147 -9.518 -19.235 1.00 97.88 181 ALA A C 1
ATOM 1429 O O . ALA A 1 181 ? 15.827 -8.746 -18.325 1.00 97.88 181 ALA A O 1
ATOM 1430 N N . SER A 1 182 ? 16.237 -9.111 -20.502 1.00 98.12 182 SER A N 1
ATOM 1431 C CA . SER A 1 182 ? 15.776 -7.784 -20.912 1.00 98.12 182 SER A CA 1
ATOM 1432 C C . SER A 1 182 ? 14.258 -7.662 -20.763 1.00 98.12 182 SER A C 1
ATOM 1434 O O . SER A 1 182 ? 13.536 -8.662 -20.803 1.00 98.12 182 SER A O 1
ATOM 1436 N N . GLY A 1 183 ? 13.752 -6.436 -20.634 1.00 98.19 183 GLY A N 1
ATOM 1437 C CA . GLY A 1 183 ? 12.304 -6.219 -20.595 1.00 98.19 183 GLY A CA 1
ATOM 1438 C C . GLY A 1 183 ? 11.592 -6.709 -21.855 1.00 98.19 183 GLY A C 1
ATOM 1439 O O . GLY A 1 183 ? 10.535 -7.329 -21.776 1.00 98.19 183 GLY A O 1
ATOM 1440 N N . GLN A 1 184 ? 12.228 -6.535 -23.010 1.00 98.25 184 GLN A N 1
ATOM 1441 C CA . GLN A 1 184 ? 11.714 -6.984 -24.296 1.00 98.25 184 GLN A CA 1
ATOM 1442 C C . GLN A 1 184 ? 11.666 -8.513 -24.408 1.00 98.25 184 GLN A C 1
ATOM 1444 O O . GLN A 1 184 ? 10.715 -9.050 -24.972 1.00 98.25 184 GLN A O 1
ATOM 1449 N N . ASP A 1 185 ? 12.647 -9.238 -23.866 1.00 98.25 185 ASP A N 1
ATOM 1450 C CA . ASP A 1 185 ? 12.604 -10.706 -23.846 1.00 98.25 185 ASP A CA 1
ATOM 1451 C C . ASP A 1 185 ? 11.497 -11.232 -22.933 1.00 98.25 185 ASP A C 1
ATOM 1453 O O . ASP A 1 185 ? 10.812 -12.193 -23.291 1.00 98.25 185 ASP A O 1
ATOM 1457 N N . VAL A 1 186 ? 11.276 -10.576 -21.790 1.00 98.06 186 VAL A N 1
ATOM 1458 C CA . VAL A 1 186 ? 10.154 -10.899 -20.901 1.00 98.06 186 VAL A CA 1
ATOM 1459 C C . VAL A 1 186 ? 8.817 -10.617 -21.593 1.00 98.06 186 VAL A C 1
ATOM 1461 O O . VAL A 1 186 ? 7.954 -11.493 -21.598 1.00 98.06 186 VAL A O 1
ATOM 1464 N N . ALA A 1 187 ? 8.669 -9.469 -22.264 1.00 98.25 187 ALA A N 1
ATOM 1465 C CA . ALA A 1 187 ? 7.474 -9.142 -23.046 1.00 98.25 187 ALA A CA 1
ATOM 1466 C C . ALA A 1 187 ? 7.178 -10.216 -24.107 1.00 98.25 187 ALA A C 1
ATOM 1468 O O . ALA A 1 187 ? 6.090 -10.790 -24.129 1.00 98.25 187 ALA A O 1
ATOM 1469 N N . ARG A 1 188 ? 8.185 -10.594 -24.911 1.00 97.75 188 ARG A N 1
ATOM 1470 C CA . ARG A 1 188 ? 8.060 -11.663 -25.920 1.00 97.75 188 ARG A CA 1
ATOM 1471 C C . ARG A 1 188 ? 7.657 -12.996 -25.295 1.00 97.75 188 ARG A C 1
ATOM 1473 O O . ARG A 1 188 ? 6.839 -13.713 -25.867 1.00 97.75 188 ARG A O 1
ATOM 1480 N N . ARG A 1 189 ? 8.220 -13.344 -24.132 1.00 96.06 189 ARG A N 1
ATOM 1481 C CA . ARG A 1 189 ? 7.874 -14.579 -23.410 1.00 96.06 189 ARG A CA 1
ATOM 1482 C C . ARG A 1 189 ? 6.416 -14.591 -22.954 1.00 96.06 189 ARG A C 1
ATOM 1484 O O . ARG A 1 189 ? 5.833 -15.676 -22.923 1.00 96.06 189 ARG A O 1
ATOM 1491 N N . MET A 1 190 ? 5.872 -13.415 -22.639 1.00 95.94 190 MET A N 1
ATOM 1492 C CA . MET A 1 190 ? 4.478 -13.192 -22.256 1.00 95.94 190 MET A CA 1
ATOM 1493 C C . MET A 1 190 ? 3.523 -13.030 -23.446 1.00 95.94 190 MET A C 1
ATOM 1495 O O . MET A 1 190 ? 2.326 -12.864 -23.247 1.00 95.94 190 MET A O 1
ATOM 1499 N N . GLY A 1 191 ? 4.030 -13.045 -24.684 1.00 96.06 191 GLY A N 1
ATOM 1500 C CA . GLY A 1 191 ? 3.219 -12.739 -25.865 1.00 96.06 191 GLY A CA 1
ATOM 1501 C C . GLY A 1 191 ? 2.774 -11.273 -25.946 1.00 96.06 191 GLY A C 1
ATOM 1502 O O . GLY A 1 191 ? 1.849 -10.963 -26.690 1.00 96.06 191 GLY A O 1
ATOM 1503 N N . ILE A 1 192 ? 3.425 -10.383 -25.194 1.00 96.31 192 ILE A N 1
ATOM 1504 C CA . ILE A 1 192 ? 3.216 -8.935 -25.231 1.00 96.31 192 ILE A CA 1
ATOM 1505 C C . ILE A 1 192 ? 4.150 -8.351 -26.295 1.00 96.31 192 ILE A C 1
ATOM 1507 O O . ILE A 1 192 ? 5.335 -8.697 -26.343 1.00 96.31 192 ILE A O 1
ATOM 1511 N N . ASP A 1 193 ? 3.632 -7.454 -27.136 1.00 96.69 193 ASP A N 1
ATOM 1512 C CA . ASP A 1 193 ? 4.445 -6.746 -28.125 1.00 96.69 193 ASP A CA 1
ATOM 1513 C C . ASP A 1 193 ? 5.520 -5.902 -27.405 1.00 96.69 193 ASP A C 1
ATOM 1515 O O . ASP A 1 193 ? 5.181 -4.994 -26.641 1.00 96.69 193 ASP A O 1
ATOM 1519 N N . PRO A 1 194 ? 6.820 -6.204 -27.589 1.00 97.31 194 PRO A N 1
ATOM 1520 C CA . PRO A 1 194 ? 7.885 -5.545 -26.843 1.00 97.31 194 PRO A CA 1
ATOM 1521 C C . PRO A 1 194 ? 8.071 -4.099 -27.306 1.00 97.31 194 PRO A C 1
ATOM 1523 O O . PRO A 1 194 ? 8.204 -3.860 -28.505 1.00 97.31 194 PRO A O 1
ATOM 1526 N N . ILE A 1 195 ? 8.208 -3.164 -26.362 1.00 97.00 195 ILE A N 1
ATOM 1527 C CA . ILE A 1 195 ? 8.564 -1.774 -26.677 1.00 97.00 195 ILE A CA 1
ATOM 1528 C C . ILE A 1 195 ? 10.084 -1.669 -26.850 1.00 97.00 195 ILE A C 1
ATOM 1530 O O . ILE A 1 195 ? 10.859 -1.855 -25.912 1.00 97.00 195 ILE A O 1
ATOM 1534 N N . GLY A 1 196 ? 10.557 -1.379 -28.055 1.00 95.81 196 GLY A N 1
ATOM 1535 C CA . GLY A 1 196 ? 11.979 -1.146 -28.301 1.00 95.81 196 GLY A CA 1
ATOM 1536 C C . GLY A 1 196 ? 12.460 0.178 -27.698 1.00 95.81 196 GLY A C 1
ATOM 1537 O O . GLY A 1 196 ? 11.719 1.156 -27.652 1.00 95.81 196 GLY A O 1
ATOM 1538 N N . ASN A 1 197 ? 13.744 0.274 -27.337 1.00 95.06 197 ASN A N 1
ATOM 1539 C CA . ASN A 1 197 ? 14.320 1.502 -26.762 1.00 95.06 197 ASN A CA 1
ATOM 1540 C C . ASN A 1 197 ? 14.018 2.775 -27.577 1.00 95.06 197 ASN A C 1
ATOM 1542 O O . ASN A 1 197 ? 13.778 3.839 -27.013 1.00 95.06 197 ASN A O 1
ATOM 1546 N N . ARG A 1 198 ? 14.010 2.674 -28.913 1.00 92.00 198 ARG A N 1
ATOM 1547 C CA . ARG A 1 198 ? 13.696 3.799 -29.814 1.00 92.00 198 ARG A CA 1
ATOM 1548 C C . ARG A 1 198 ? 12.219 4.187 -29.816 1.00 92.00 198 ARG A C 1
ATOM 1550 O O . ARG A 1 198 ? 11.905 5.337 -30.104 1.00 92.00 198 ARG A O 1
ATOM 1557 N N . GLU A 1 199 ? 11.330 3.251 -29.509 1.00 93.69 199 GLU A N 1
ATOM 1558 C CA . GLU A 1 199 ? 9.883 3.476 -29.472 1.00 93.69 199 GLU A CA 1
ATOM 1559 C C . GLU A 1 199 ? 9.470 4.266 -28.227 1.00 93.69 199 GLU A C 1
ATOM 1561 O O . GLU A 1 199 ? 8.531 5.054 -28.303 1.00 93.69 199 GLU A O 1
ATOM 1566 N N . PHE A 1 200 ? 10.246 4.189 -27.136 1.00 91.56 200 PHE A N 1
ATOM 1567 C CA . PHE A 1 200 ? 10.106 5.102 -25.993 1.00 91.56 200 PHE A CA 1
ATOM 1568 C C . PHE A 1 200 ? 10.358 6.578 -26.352 1.00 91.56 200 PHE A C 1
ATOM 1570 O O . PHE A 1 200 ? 9.959 7.473 -25.599 1.00 91.56 200 PHE A O 1
ATOM 1577 N N . GLY A 1 201 ? 10.994 6.833 -27.501 1.00 89.81 201 GLY A N 1
ATOM 1578 C CA . GLY A 1 201 ? 11.253 8.150 -28.069 1.00 89.81 201 GLY A CA 1
ATOM 1579 C C . GLY A 1 201 ? 12.741 8.409 -28.297 1.00 89.81 201 GLY A C 1
ATOM 1580 O O . GLY A 1 201 ? 13.596 7.981 -27.528 1.00 89.81 201 GLY A O 1
ATOM 1581 N N . ASP A 1 202 ? 13.065 9.182 -29.335 1.00 84.81 202 ASP A N 1
ATOM 1582 C CA . ASP A 1 202 ? 14.456 9.499 -29.694 1.00 84.81 202 ASP A CA 1
ATOM 1583 C C . ASP A 1 202 ? 15.229 10.270 -28.614 1.00 84.81 202 ASP A C 1
ATOM 1585 O O . ASP A 1 202 ? 16.459 10.263 -28.634 1.00 84.81 202 ASP A O 1
ATOM 1589 N N . ASN A 1 203 ? 14.521 10.928 -27.696 1.00 85.38 203 ASN A N 1
ATOM 1590 C CA . ASN A 1 203 ? 15.089 11.663 -26.566 1.00 85.38 203 ASN A CA 1
ATOM 1591 C C . ASN A 1 203 ? 14.778 10.978 -25.221 1.00 85.38 203 ASN A C 1
ATOM 1593 O O . ASN A 1 203 ? 14.814 11.632 -24.182 1.00 85.38 203 ASN A O 1
ATOM 1597 N N . SER A 1 204 ? 14.409 9.690 -25.216 1.00 90.00 204 SER A N 1
ATOM 1598 C CA . SER A 1 204 ? 14.227 8.957 -23.960 1.00 90.00 204 SER A CA 1
ATOM 1599 C C . SER A 1 204 ? 15.568 8.832 -23.216 1.00 90.00 204 SER A C 1
ATOM 1601 O O . SER A 1 204 ? 16.625 8.751 -23.862 1.00 90.00 204 SER A O 1
ATOM 1603 N N . PRO A 1 205 ? 15.571 8.786 -21.867 1.00 89.38 205 PRO A N 1
ATOM 1604 C CA . PRO A 1 205 ? 16.816 8.718 -21.105 1.00 89.38 205 PRO A CA 1
ATOM 1605 C C . PRO A 1 205 ? 17.709 7.530 -21.497 1.00 89.38 205 PRO A C 1
ATOM 1607 O O . PRO A 1 205 ? 18.929 7.689 -21.579 1.00 89.38 205 PRO A O 1
ATOM 1610 N N . ILE A 1 206 ? 17.129 6.362 -21.809 1.00 91.12 206 ILE A N 1
ATOM 1611 C CA . ILE A 1 206 ? 17.894 5.185 -22.248 1.00 91.12 206 ILE A CA 1
ATOM 1612 C C . ILE A 1 206 ? 18.533 5.386 -23.615 1.00 91.12 206 ILE A C 1
ATOM 1614 O O . ILE A 1 206 ? 19.706 5.061 -23.785 1.00 91.12 206 ILE A O 1
ATOM 1618 N N . VAL A 1 207 ? 17.818 5.964 -24.583 1.00 92.12 207 VAL A N 1
ATOM 1619 C CA . VAL A 1 207 ? 18.370 6.207 -25.922 1.00 92.12 207 VAL A CA 1
ATOM 1620 C C . VAL A 1 207 ? 19.508 7.215 -25.846 1.00 92.12 207 VAL A C 1
ATOM 1622 O O . VAL A 1 207 ? 20.552 7.008 -26.469 1.00 92.12 207 VAL A O 1
ATOM 1625 N N . GLU A 1 208 ? 19.357 8.278 -25.056 1.00 92.94 208 GLU A N 1
ATOM 1626 C CA . GLU A 1 208 ? 20.440 9.231 -24.836 1.00 92.94 208 GLU A CA 1
ATOM 1627 C C . GLU A 1 208 ? 21.655 8.587 -24.159 1.00 92.94 208 GLU A C 1
ATOM 1629 O O . GLU A 1 208 ? 22.785 8.786 -24.611 1.00 92.94 208 GLU A O 1
ATOM 1634 N N . ALA A 1 209 ? 21.442 7.805 -23.094 1.00 90.56 209 ALA A N 1
ATOM 1635 C CA . ALA A 1 209 ? 22.512 7.099 -22.395 1.00 90.56 209 ALA A CA 1
ATOM 1636 C C . ALA A 1 209 ? 23.254 6.145 -23.340 1.00 90.56 209 ALA A C 1
ATOM 1638 O O . ALA A 1 209 ? 24.476 6.217 -23.463 1.00 90.56 209 ALA A O 1
ATOM 1639 N N . LEU A 1 210 ? 22.524 5.322 -24.090 1.00 92.44 210 LEU A N 1
ATOM 1640 C CA . LEU A 1 210 ? 23.099 4.395 -25.058 1.00 92.44 210 LEU A CA 1
ATOM 1641 C C . LEU A 1 210 ? 23.860 5.122 -26.176 1.00 92.44 210 LEU A C 1
ATOM 1643 O O . LEU A 1 210 ? 24.953 4.692 -26.543 1.00 92.44 210 LEU A O 1
ATOM 1647 N N . ARG A 1 211 ? 23.354 6.250 -26.697 1.00 93.56 211 ARG A N 1
ATOM 1648 C CA . ARG A 1 211 ? 24.060 7.062 -27.711 1.00 93.56 211 ARG A CA 1
ATOM 1649 C C . ARG A 1 211 ? 25.398 7.600 -27.206 1.00 93.56 211 ARG A C 1
ATOM 1651 O O . ARG A 1 211 ? 26.362 7.569 -27.967 1.00 93.56 211 ARG A O 1
ATOM 1658 N N . ARG A 1 212 ? 25.483 8.037 -25.942 1.00 94.56 212 ARG A N 1
ATOM 1659 C CA . ARG A 1 212 ? 26.749 8.489 -25.322 1.00 94.56 212 ARG A CA 1
ATOM 1660 C C . ARG A 1 212 ? 27.819 7.391 -25.292 1.00 94.56 212 ARG A C 1
ATOM 1662 O O . ARG A 1 212 ? 29.003 7.708 -25.247 1.00 94.56 212 ARG A O 1
ATOM 1669 N N . HIS A 1 213 ? 27.408 6.127 -25.368 1.00 92.50 213 HIS A N 1
ATOM 1670 C CA . HIS A 1 213 ? 28.283 4.957 -25.409 1.00 92.50 213 HIS A CA 1
ATOM 1671 C C . HIS A 1 213 ? 28.321 4.265 -26.784 1.00 92.50 213 HIS A C 1
ATOM 1673 O O . HIS A 1 213 ? 28.699 3.103 -26.854 1.00 92.50 213 HIS A O 1
ATOM 1679 N N . GLU A 1 214 ? 27.915 4.943 -27.868 1.00 93.06 214 GLU A N 1
ATOM 1680 C CA . GLU A 1 214 ? 27.882 4.399 -29.243 1.00 93.06 214 GLU A CA 1
ATOM 1681 C C . GLU A 1 214 ? 26.959 3.173 -29.428 1.00 93.06 214 GLU A C 1
ATOM 1683 O O . GLU A 1 214 ? 27.049 2.443 -30.413 1.00 93.06 214 GLU A O 1
ATOM 1688 N N . ARG A 1 215 ? 26.009 2.977 -28.507 1.00 90.56 215 ARG A N 1
ATOM 1689 C CA . ARG A 1 215 ? 25.064 1.850 -28.452 1.00 90.56 215 ARG A CA 1
ATOM 1690 C C . ARG A 1 215 ? 23.614 2.255 -28.712 1.00 90.56 215 ARG A C 1
ATOM 1692 O O . ARG A 1 215 ? 22.695 1.500 -28.435 1.00 90.56 215 ARG A O 1
ATOM 1699 N N . GLY A 1 216 ? 23.364 3.440 -29.274 1.00 86.75 216 GLY A N 1
ATOM 1700 C CA . GLY A 1 216 ? 22.003 3.959 -29.522 1.00 86.75 216 GLY A CA 1
ATOM 1701 C C . GLY A 1 216 ? 21.151 3.162 -30.532 1.00 86.75 216 GLY A C 1
ATOM 1702 O O . GLY A 1 216 ? 20.047 3.585 -30.886 1.00 86.75 216 GLY A O 1
ATOM 1703 N N . ALA A 1 217 ? 21.676 2.062 -31.074 1.00 87.38 217 ALA A N 1
ATOM 1704 C CA . ALA A 1 217 ? 20.938 1.099 -31.887 1.00 87.38 217 ALA A CA 1
ATOM 1705 C C . ALA A 1 217 ? 20.497 -0.142 -31.098 1.00 87.38 217 ALA A C 1
ATOM 1707 O O . ALA A 1 217 ? 19.700 -0.912 -31.629 1.00 87.38 217 ALA A O 1
ATOM 1708 N N . ASP A 1 218 ? 20.983 -0.320 -29.867 1.00 92.56 218 ASP A N 1
ATOM 1709 C CA . ASP A 1 218 ? 20.634 -1.461 -29.034 1.00 92.56 218 ASP A CA 1
ATOM 1710 C C . ASP A 1 218 ? 19.143 -1.387 -28.675 1.00 92.56 218 ASP A C 1
ATOM 1712 O O . ASP A 1 218 ? 18.691 -0.372 -28.128 1.00 92.56 218 ASP A O 1
ATOM 1716 N N . PRO A 1 219 ? 18.363 -2.427 -29.016 1.00 91.88 219 PRO A N 1
ATOM 1717 C CA . PRO A 1 219 ? 16.910 -2.373 -28.907 1.00 91.88 219 PRO A CA 1
ATOM 1718 C C . PRO A 1 219 ? 16.413 -2.616 -27.484 1.00 91.88 219 PRO A C 1
ATOM 1720 O O . PRO A 1 219 ? 15.308 -2.185 -27.165 1.00 91.88 219 PRO A O 1
ATOM 1723 N N . ASP A 1 220 ? 17.225 -3.274 -26.656 1.00 95.56 220 ASP A N 1
ATOM 1724 C CA . ASP A 1 220 ? 16.783 -3.859 -25.399 1.00 95.56 220 ASP A CA 1
ATOM 1725 C C . ASP A 1 220 ? 17.275 -3.069 -24.178 1.00 95.56 220 ASP A C 1
ATOM 1727 O O . ASP A 1 220 ? 18.352 -2.462 -24.191 1.00 95.56 220 ASP A O 1
ATOM 1731 N N . ALA A 1 221 ? 16.484 -3.085 -23.107 1.00 95.81 221 ALA A N 1
ATOM 1732 C CA . ALA A 1 221 ? 16.795 -2.442 -21.833 1.00 95.81 221 ALA A CA 1
ATOM 1733 C C . ALA A 1 221 ? 16.801 -3.460 -20.680 1.00 95.81 221 ALA A C 1
ATOM 1735 O O . ALA A 1 221 ? 16.066 -4.454 -20.723 1.00 95.81 221 ALA A O 1
ATOM 1736 N N . PRO A 1 222 ? 17.582 -3.209 -19.609 1.00 97.19 222 PRO A N 1
ATOM 1737 C CA . PRO A 1 222 ? 17.450 -3.953 -18.360 1.00 97.19 222 PRO A CA 1
ATOM 1738 C C . PRO A 1 222 ? 15.999 -3.932 -17.860 1.00 97.19 222 PRO A C 1
ATOM 1740 O O . PRO A 1 222 ? 15.364 -2.877 -17.880 1.00 97.19 222 PRO A O 1
ATOM 1743 N N . LEU A 1 223 ? 15.490 -5.069 -17.373 1.00 98.50 223 LEU A N 1
ATOM 1744 C CA . LEU A 1 223 ? 14.073 -5.239 -17.016 1.00 98.50 223 LEU A CA 1
ATOM 1745 C C . LEU A 1 223 ? 13.532 -4.151 -16.075 1.00 98.50 223 LEU A C 1
ATOM 1747 O O . LEU A 1 223 ? 12.439 -3.648 -16.302 1.00 98.50 223 LEU A O 1
ATOM 1751 N N . TRP A 1 224 ? 14.293 -3.751 -15.049 1.00 98.44 224 TRP A N 1
ATOM 1752 C CA . TRP A 1 224 ? 13.858 -2.692 -14.128 1.00 98.44 224 TRP A CA 1
ATOM 1753 C C . TRP A 1 224 ? 13.627 -1.359 -14.848 1.00 98.44 224 TRP A C 1
ATOM 1755 O O . TRP A 1 224 ? 12.594 -0.732 -14.647 1.00 98.44 224 TRP A O 1
ATOM 1765 N N . TYR A 1 225 ? 14.553 -0.959 -15.726 1.00 97.69 225 TYR A N 1
ATOM 1766 C CA . TYR A 1 225 ? 14.393 0.256 -16.523 1.00 97.69 225 TYR A CA 1
ATOM 1767 C C . TYR A 1 225 ? 13.200 0.134 -17.473 1.00 97.69 225 TYR A C 1
ATOM 1769 O O . TYR A 1 225 ? 12.396 1.054 -17.566 1.00 97.69 225 TYR A O 1
ATOM 1777 N N . TYR A 1 226 ? 13.079 -1.009 -18.159 1.00 98.31 226 TYR A N 1
ATOM 1778 C CA . TYR A 1 226 ? 11.978 -1.254 -19.086 1.00 98.31 226 TYR A CA 1
ATOM 1779 C C . TYR A 1 226 ? 10.622 -1.092 -18.401 1.00 98.31 226 TYR A C 1
ATOM 1781 O O . TYR A 1 226 ? 9.787 -0.373 -18.921 1.00 98.31 226 TYR A O 1
ATOM 1789 N N . VAL A 1 227 ? 10.419 -1.693 -17.222 1.00 98.62 227 VAL A N 1
ATOM 1790 C CA . VAL A 1 227 ? 9.152 -1.594 -16.474 1.00 98.62 227 VAL A CA 1
ATOM 1791 C C . VAL A 1 227 ? 8.803 -0.140 -16.128 1.00 98.62 227 VAL A C 1
ATOM 1793 O O . VAL A 1 227 ? 7.639 0.245 -16.202 1.00 98.62 227 VAL A O 1
ATOM 1796 N N . LEU A 1 228 ? 9.800 0.682 -15.785 1.00 98.56 228 LEU A N 1
ATOM 1797 C CA . LEU A 1 228 ? 9.597 2.104 -15.496 1.00 98.56 228 LEU A CA 1
ATOM 1798 C C . LEU A 1 228 ? 9.244 2.920 -16.751 1.00 98.56 228 LEU A C 1
ATOM 1800 O O . LEU A 1 228 ? 8.354 3.766 -16.708 1.00 98.56 228 LEU A O 1
ATOM 1804 N N . ASP A 1 229 ? 9.931 2.690 -17.873 1.00 97.62 229 ASP A N 1
ATOM 1805 C CA . ASP A 1 229 ? 9.662 3.436 -19.112 1.00 97.62 229 ASP A CA 1
ATOM 1806 C C . ASP A 1 229 ? 8.379 2.944 -19.799 1.00 97.62 229 ASP A C 1
ATOM 1808 O O . ASP A 1 229 ? 7.652 3.730 -20.398 1.00 97.62 229 ASP A O 1
ATOM 1812 N N . GLU A 1 230 ? 8.048 1.660 -19.641 1.00 98.19 230 GLU A N 1
ATOM 1813 C CA . GLU A 1 230 ? 6.774 1.060 -20.039 1.00 98.19 230 GLU A CA 1
ATOM 1814 C C . GLU A 1 230 ? 5.605 1.712 -19.293 1.00 98.19 230 GLU A C 1
ATOM 1816 O O . GLU A 1 230 ? 4.646 2.133 -19.935 1.00 98.19 230 GLU A O 1
ATOM 1821 N N . ALA A 1 231 ? 5.709 1.874 -17.969 1.00 98.50 231 ALA A N 1
ATOM 1822 C CA . ALA A 1 231 ? 4.718 2.587 -17.161 1.00 98.50 231 ALA A CA 1
ATOM 1823 C C . ALA A 1 231 ? 4.502 4.029 -17.650 1.00 98.50 231 ALA A C 1
ATOM 1825 O O . ALA A 1 231 ? 3.370 4.439 -17.912 1.00 98.50 231 ALA A O 1
ATOM 1826 N N . ARG A 1 232 ? 5.586 4.787 -17.865 1.00 97.25 232 ARG A N 1
ATOM 1827 C CA . ARG A 1 232 ? 5.513 6.137 -18.448 1.00 97.25 232 ARG A CA 1
ATOM 1828 C C . ARG A 1 232 ? 4.858 6.130 -19.833 1.00 97.25 232 ARG A C 1
ATOM 1830 O O . ARG A 1 232 ? 4.090 7.032 -20.152 1.00 97.25 232 ARG A O 1
ATOM 1837 N N . TYR A 1 233 ? 5.206 5.162 -20.676 1.00 96.81 233 TYR A N 1
ATOM 1838 C CA . TYR A 1 233 ? 4.773 5.111 -22.071 1.00 96.81 233 TYR A CA 1
ATOM 1839 C C . TYR A 1 233 ? 3.303 4.706 -22.230 1.00 96.81 233 TYR A C 1
ATOM 1841 O O . TYR A 1 233 ? 2.600 5.305 -23.041 1.00 96.81 233 TYR A O 1
ATOM 1849 N N . GLN A 1 234 ? 2.848 3.695 -21.489 1.00 97.44 234 GLN A N 1
ATOM 1850 C CA . GLN A 1 234 ? 1.505 3.122 -21.630 1.00 97.44 234 GLN A CA 1
ATOM 1851 C C . GLN A 1 234 ? 0.480 3.808 -20.720 1.00 97.44 234 GLN A C 1
ATOM 1853 O O . GLN A 1 234 ? -0.633 4.080 -21.160 1.00 97.44 234 GLN A O 1
ATOM 1858 N N . GLU A 1 235 ? 0.877 4.152 -19.493 1.00 98.06 235 GLU A N 1
ATOM 1859 C CA . GLU A 1 235 ? -0.031 4.576 -18.418 1.00 98.06 235 GLU A CA 1
ATOM 1860 C C . GLU A 1 235 ? 0.254 6.002 -17.914 1.00 98.06 235 GLU A C 1
ATOM 1862 O O . GLU A 1 235 ? -0.201 6.389 -16.839 1.00 98.06 235 GLU A O 1
ATOM 1867 N N . ASP A 1 236 ? 1.061 6.786 -18.644 1.00 97.38 236 ASP A N 1
ATOM 1868 C CA . ASP A 1 236 ? 1.542 8.115 -18.219 1.00 97.38 236 ASP A CA 1
ATOM 1869 C C . ASP A 1 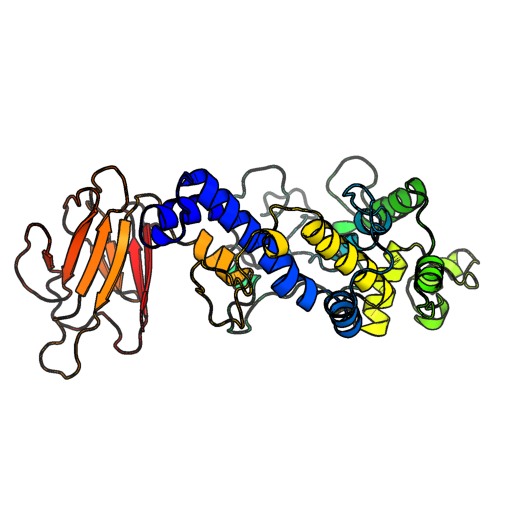236 ? 2.221 8.094 -16.828 1.00 97.38 236 ASP A C 1
ATOM 1871 O O . ASP A 1 236 ? 2.284 9.101 -16.120 1.00 97.38 236 ASP A O 1
ATOM 1875 N N . GLY A 1 237 ? 2.736 6.929 -16.421 1.00 97.81 237 GLY A N 1
ATOM 1876 C CA . GLY A 1 237 ? 3.362 6.691 -15.123 1.00 97.81 237 GLY A CA 1
ATOM 1877 C C . GLY A 1 237 ? 2.394 6.659 -13.936 1.00 97.81 237 GLY A C 1
ATOM 1878 O O . GLY A 1 237 ? 2.849 6.616 -12.797 1.00 97.81 237 GLY A O 1
ATOM 1879 N N . GLU A 1 238 ? 1.081 6.670 -14.160 1.00 98.06 238 GLU A N 1
ATOM 1880 C CA . GLU A 1 238 ? 0.088 6.523 -13.084 1.00 98.06 238 GLU A CA 1
ATOM 1881 C C . GLU A 1 238 ? -0.011 5.067 -12.600 1.00 98.06 238 GLU A C 1
ATOM 1883 O O . GLU A 1 238 ? -0.371 4.804 -11.453 1.00 98.06 238 GLU A O 1
ATOM 1888 N N . ARG A 1 239 ? 0.321 4.111 -13.477 1.00 98.69 239 ARG A N 1
ATOM 1889 C CA . ARG A 1 239 ? 0.294 2.661 -13.241 1.00 98.69 239 ARG A CA 1
ATOM 1890 C C . ARG A 1 239 ? 1.497 1.994 -13.895 1.00 98.69 239 ARG A C 1
ATOM 1892 O O . ARG A 1 239 ? 2.144 2.554 -14.773 1.00 98.69 239 ARG A O 1
ATOM 1899 N N . LEU A 1 240 ? 1.794 0.778 -13.461 1.00 98.81 240 LEU A N 1
ATOM 1900 C CA . LEU A 1 240 ? 2.677 -0.138 -14.165 1.00 98.81 240 LEU A CA 1
ATOM 1901 C C . LEU A 1 240 ? 2.102 -0.436 -15.552 1.00 98.81 240 LEU A C 1
ATOM 1903 O O . LEU A 1 240 ? 0.901 -0.651 -15.690 1.00 98.81 240 LEU A O 1
ATOM 1907 N N . GLY A 1 241 ? 2.972 -0.540 -16.554 1.00 98.56 241 GLY A N 1
ATOM 1908 C CA . GLY A 1 241 ? 2.579 -1.038 -17.869 1.00 98.56 241 GLY A CA 1
ATOM 1909 C C . GLY A 1 241 ? 2.320 -2.547 -17.885 1.00 98.56 241 GLY A C 1
ATOM 1910 O O . GLY A 1 241 ? 2.280 -3.206 -16.840 1.00 98.56 241 GLY A O 1
ATOM 1911 N N . ALA A 1 242 ? 2.136 -3.108 -19.076 1.00 98.38 242 ALA A N 1
ATOM 1912 C CA . ALA A 1 242 ? 1.666 -4.473 -19.270 1.00 98.38 242 ALA A CA 1
ATOM 1913 C C . ALA A 1 242 ? 2.591 -5.536 -18.648 1.00 98.38 242 ALA A C 1
ATOM 1915 O O . ALA A 1 242 ? 2.123 -6.391 -17.888 1.00 98.38 242 ALA A O 1
ATOM 1916 N N . VAL A 1 243 ? 3.901 -5.481 -18.919 1.00 98.50 243 VAL A N 1
ATOM 1917 C CA . VAL A 1 243 ? 4.876 -6.437 -18.367 1.00 98.50 243 VAL A CA 1
ATOM 1918 C C . VAL A 1 243 ? 5.016 -6.251 -16.862 1.00 98.50 243 VAL A C 1
ATOM 1920 O O . VAL A 1 243 ? 4.943 -7.227 -16.110 1.00 98.50 243 VAL A O 1
ATOM 1923 N N . GLY A 1 244 ? 5.191 -5.006 -16.406 1.00 98.44 244 GLY A N 1
ATOM 1924 C CA . GLY A 1 244 ? 5.310 -4.699 -14.980 1.00 98.44 244 GLY A CA 1
ATOM 1925 C C . GLY A 1 244 ? 4.111 -5.207 -14.177 1.00 98.44 244 GLY A C 1
ATOM 1926 O O . GLY A 1 244 ? 4.279 -5.891 -13.165 1.00 98.44 244 GLY A O 1
ATOM 1927 N N . SER A 1 245 ? 2.905 -4.935 -14.674 1.00 98.62 245 SER A N 1
ATOM 1928 C CA . SER A 1 245 ? 1.644 -5.347 -14.057 1.00 98.62 245 SER A CA 1
ATOM 1929 C C . SER A 1 245 ? 1.496 -6.857 -14.009 1.00 98.62 245 SER A C 1
ATOM 1931 O O . SER A 1 245 ? 1.154 -7.388 -12.958 1.00 98.62 245 SER A O 1
ATOM 1933 N N . ARG A 1 246 ? 1.811 -7.561 -15.103 1.00 98.06 246 ARG A N 1
ATOM 1934 C CA . ARG A 1 246 ? 1.710 -9.024 -15.168 1.00 98.06 246 ARG A CA 1
ATOM 1935 C C . ARG A 1 246 ? 2.609 -9.687 -14.126 1.00 98.06 246 ARG A C 1
ATOM 1937 O O . ARG A 1 246 ? 2.145 -10.546 -13.382 1.00 98.06 246 ARG A O 1
ATOM 1944 N N . ILE A 1 247 ? 3.869 -9.251 -14.022 1.00 98.00 247 ILE A N 1
ATOM 1945 C CA . ILE A 1 247 ? 4.819 -9.789 -13.034 1.00 98.00 247 ILE A CA 1
ATOM 1946 C C . ILE A 1 247 ? 4.308 -9.550 -11.610 1.00 98.00 247 ILE A C 1
ATOM 1948 O O . ILE A 1 247 ? 4.315 -10.470 -10.791 1.00 98.00 247 ILE A O 1
ATOM 1952 N N . VAL A 1 248 ? 3.890 -8.319 -11.299 1.00 98.38 248 VAL A N 1
ATOM 1953 C CA . VAL A 1 248 ? 3.481 -7.929 -9.942 1.00 98.38 248 VAL A CA 1
ATOM 1954 C C . VAL A 1 248 ? 2.174 -8.598 -9.527 1.00 98.38 248 VAL A C 1
ATOM 1956 O O . VAL A 1 248 ? 2.127 -9.208 -8.457 1.00 98.38 248 VAL A O 1
ATOM 1959 N N . ALA A 1 249 ? 1.146 -8.529 -10.374 1.00 97.81 249 ALA A N 1
ATOM 1960 C CA . ALA A 1 249 ? -0.168 -9.089 -10.092 1.00 97.81 249 ALA A CA 1
ATOM 1961 C C . ALA A 1 249 ? -0.104 -10.609 -9.938 1.00 97.81 249 ALA A C 1
ATOM 1963 O O . ALA A 1 249 ? -0.518 -11.123 -8.901 1.00 97.81 249 ALA A O 1
ATOM 1964 N N . GLU A 1 250 ? 0.479 -11.334 -10.901 1.00 95.81 250 GLU A N 1
ATOM 1965 C CA . GLU A 1 250 ? 0.535 -12.795 -10.799 1.00 95.81 250 GLU A CA 1
ATOM 1966 C C . GLU A 1 250 ? 1.391 -13.265 -9.619 1.00 95.81 250 GLU A C 1
ATOM 1968 O O . GLU A 1 250 ? 1.056 -14.275 -9.002 1.00 95.81 250 GLU A O 1
ATOM 1973 N N . THR A 1 251 ? 2.450 -12.524 -9.259 1.00 95.88 251 THR A N 1
ATOM 1974 C CA . THR A 1 251 ? 3.259 -12.857 -8.077 1.00 95.88 251 THR A CA 1
ATOM 1975 C C . THR A 1 251 ? 2.445 -12.746 -6.794 1.00 95.88 251 THR A C 1
ATOM 1977 O O . THR A 1 251 ? 2.384 -13.693 -6.012 1.00 95.88 251 THR A O 1
ATOM 1980 N N . LEU A 1 252 ? 1.812 -11.594 -6.561 1.00 96.31 252 LEU A N 1
ATOM 1981 C CA . LEU A 1 252 ? 1.098 -11.342 -5.310 1.00 96.31 252 LEU A CA 1
ATOM 1982 C C . LEU A 1 252 ? -0.184 -12.171 -5.200 1.00 96.31 252 LEU A C 1
ATOM 1984 O O . LEU A 1 252 ? -0.438 -12.744 -4.142 1.00 96.31 252 LEU A O 1
ATOM 1988 N N . ILE A 1 253 ? -0.951 -12.286 -6.287 1.00 94.94 253 ILE A N 1
ATOM 1989 C CA . ILE A 1 253 ? -2.157 -13.122 -6.327 1.00 94.94 253 ILE A CA 1
ATOM 1990 C C . ILE A 1 253 ? -1.773 -14.595 -6.172 1.00 94.94 253 ILE A C 1
ATOM 1992 O O . ILE A 1 253 ? -2.358 -15.289 -5.346 1.00 94.94 253 ILE A O 1
ATOM 1996 N N . GLY A 1 254 ? -0.737 -15.062 -6.873 1.00 92.81 254 GLY A N 1
ATOM 1997 C CA . GLY A 1 254 ? -0.313 -16.460 -6.807 1.00 92.81 254 GLY A CA 1
ATOM 1998 C C . GLY A 1 254 ? 0.179 -16.885 -5.432 1.00 92.81 254 GLY A C 1
ATOM 1999 O O . GLY A 1 254 ? -0.132 -17.985 -4.987 1.00 92.81 254 GLY A O 1
ATOM 2000 N N . LEU A 1 255 ? 0.896 -16.012 -4.720 1.00 93.19 255 LEU A N 1
ATOM 2001 C CA . LEU A 1 255 ? 1.297 -16.285 -3.339 1.00 93.19 255 LEU A CA 1
ATOM 2002 C C . LEU A 1 255 ? 0.093 -16.402 -2.395 1.00 93.19 255 LEU A C 1
ATOM 2004 O O . LEU A 1 255 ? 0.135 -17.225 -1.486 1.00 93.19 255 LEU A O 1
ATOM 2008 N N . MET A 1 256 ? -0.972 -15.620 -2.607 1.00 92.50 256 MET A N 1
ATOM 2009 C CA . MET A 1 256 ? -2.207 -15.759 -1.826 1.00 92.50 256 MET A CA 1
ATOM 2010 C C . MET A 1 256 ? -2.961 -17.042 -2.180 1.00 92.50 256 MET A C 1
ATOM 2012 O O . MET A 1 256 ? -3.406 -17.742 -1.282 1.00 92.50 256 MET A O 1
ATOM 2016 N N . GLU A 1 257 ? -3.090 -17.368 -3.468 1.00 90.56 257 GLU A N 1
ATOM 2017 C CA . GLU A 1 257 ? -3.776 -18.582 -3.933 1.00 90.56 257 GLU A CA 1
ATOM 2018 C C . GLU A 1 257 ? -3.110 -19.865 -3.428 1.00 90.56 257 GLU A C 1
ATOM 2020 O O . GLU A 1 257 ? -3.798 -20.842 -3.150 1.00 90.56 257 GLU A O 1
ATOM 2025 N N . LEU A 1 258 ? -1.783 -19.865 -3.290 1.00 90.19 258 LEU A N 1
ATOM 2026 C CA . LEU A 1 258 ? -1.018 -21.016 -2.807 1.00 90.19 258 LEU A CA 1
ATOM 2027 C C . LEU A 1 258 ? -0.957 -21.125 -1.271 1.00 90.19 258 LEU A C 1
ATOM 2029 O O . LEU A 1 258 ? -0.449 -22.121 -0.759 1.00 90.19 258 LEU A O 1
ATOM 2033 N N . ASP A 1 259 ? -1.440 -20.125 -0.531 1.00 91.75 259 ASP A N 1
ATOM 2034 C CA . ASP A 1 259 ? -1.497 -20.139 0.935 1.00 91.75 259 ASP A CA 1
ATOM 2035 C C . ASP A 1 259 ? -2.885 -20.592 1.401 1.00 91.75 259 ASP A C 1
ATOM 2037 O O . ASP A 1 259 ? -3.852 -19.832 1.353 1.00 91.75 259 ASP A O 1
ATOM 2041 N N . GLU A 1 260 ? -2.988 -21.825 1.903 1.00 93.69 260 GLU A N 1
ATOM 2042 C CA . GLU A 1 260 ? -4.243 -22.394 2.420 1.00 93.69 260 GLU A CA 1
ATOM 2043 C C . GLU A 1 260 ? -4.868 -21.563 3.553 1.00 93.69 260 GLU A C 1
ATOM 2045 O O . GLU A 1 260 ? -6.060 -21.690 3.809 1.00 93.69 260 GLU A O 1
ATOM 2050 N N . THR A 1 261 ? -4.094 -20.704 4.230 1.00 94.50 261 THR A N 1
ATOM 2051 C CA . THR A 1 261 ? -4.575 -19.841 5.322 1.00 94.50 261 THR A CA 1
ATOM 2052 C C . THR A 1 261 ? -4.979 -18.437 4.868 1.00 94.50 261 THR A C 1
ATOM 2054 O O . THR A 1 261 ? -5.488 -17.650 5.676 1.00 94.50 261 THR A O 1
ATOM 2057 N N . ALA A 1 262 ? -4.734 -18.088 3.602 1.00 95.00 262 ALA A N 1
ATOM 2058 C CA . ALA A 1 262 ? -5.092 -16.791 3.049 1.00 95.00 262 ALA A CA 1
ATOM 2059 C C . ALA A 1 262 ? -6.609 -16.637 2.913 1.00 95.00 262 ALA A C 1
ATOM 2061 O O . ALA A 1 262 ? -7.326 -17.612 2.688 1.00 95.00 262 ALA A O 1
ATOM 2062 N N . TYR A 1 263 ? -7.102 -15.398 2.997 1.00 95.56 263 TYR A N 1
ATOM 2063 C CA . TYR A 1 263 ? -8.545 -15.135 2.969 1.00 95.56 263 TYR A CA 1
ATOM 2064 C C . TYR A 1 263 ? -9.279 -15.726 1.749 1.00 95.56 263 TYR A C 1
ATOM 2066 O O . TYR A 1 263 ? -10.378 -16.230 1.952 1.00 95.56 263 TYR A O 1
ATOM 2074 N N . PRO A 1 264 ? -8.728 -15.764 0.512 1.00 92.94 264 PRO A N 1
ATOM 2075 C CA . PRO A 1 264 ? -9.465 -16.326 -0.621 1.00 92.94 264 PRO A CA 1
ATOM 2076 C C . PRO A 1 264 ? -9.689 -17.840 -0.505 1.00 92.94 264 PRO A C 1
ATOM 2078 O O . PRO A 1 264 ? -10.552 -18.371 -1.194 1.00 92.94 264 PRO A O 1
ATOM 2081 N N . ASN A 1 265 ? -8.898 -18.517 0.334 1.00 94.19 265 ASN A N 1
ATOM 2082 C CA . ASN A 1 265 ? -8.890 -19.969 0.488 1.00 94.19 265 ASN A CA 1
ATOM 2083 C C . ASN A 1 265 ? -9.548 -20.426 1.800 1.00 94.19 265 ASN A C 1
ATOM 2085 O O . ASN A 1 265 ? -10.208 -21.461 1.825 1.00 94.19 265 ASN A O 1
ATOM 2089 N N . ALA A 1 266 ? -9.345 -19.674 2.886 1.00 95.69 266 ALA A N 1
ATOM 2090 C CA . ALA A 1 266 ? -9.785 -20.042 4.231 1.00 95.69 266 ALA A CA 1
ATOM 2091 C C . ALA A 1 266 ? -11.053 -19.314 4.699 1.00 95.69 266 ALA A C 1
ATOM 2093 O O . ALA A 1 266 ? -11.734 -19.812 5.596 1.00 95.69 266 ALA A O 1
ATOM 2094 N N . ALA A 1 267 ? -11.356 -18.132 4.155 1.00 94.44 267 ALA A N 1
ATOM 2095 C CA . ALA A 1 267 ? -12.521 -17.366 4.584 1.00 94.44 267 ALA A CA 1
ATOM 2096 C C . ALA A 1 267 ? -13.813 -17.893 3.930 1.00 94.44 267 ALA A C 1
ATOM 2098 O O . ALA A 1 267 ? -13.755 -18.540 2.882 1.00 94.44 267 ALA A O 1
ATOM 2099 N N . PRO A 1 268 ? -14.993 -17.612 4.515 1.00 92.19 268 PRO A N 1
ATOM 2100 C CA . PRO A 1 268 ? -16.271 -17.929 3.885 1.00 92.19 268 PRO A CA 1
ATOM 2101 C C . PRO A 1 268 ? -16.407 -17.332 2.477 1.00 92.19 268 PRO A C 1
ATOM 2103 O O . PRO A 1 268 ? -15.873 -16.259 2.190 1.00 92.19 268 PRO A O 1
ATOM 2106 N N . ASP A 1 269 ? -17.182 -17.992 1.614 1.00 90.00 269 ASP A N 1
ATOM 2107 C CA . ASP A 1 269 ? -17.464 -17.487 0.268 1.00 90.00 269 ASP A CA 1
ATOM 2108 C C . ASP A 1 269 ? -18.029 -16.061 0.318 1.00 90.00 269 ASP A C 1
ATOM 2110 O O . ASP A 1 269 ? -19.001 -15.780 1.024 1.00 90.00 269 ASP A O 1
ATOM 2114 N N . GLY A 1 270 ? -17.427 -15.161 -0.461 1.00 88.38 270 GLY A N 1
ATOM 2115 C CA . GLY A 1 270 ? -17.828 -13.754 -0.495 1.00 88.38 270 GLY A CA 1
ATOM 2116 C C . GLY A 1 270 ? -17.429 -12.961 0.750 1.00 88.38 270 GLY A C 1
ATOM 2117 O O . GLY A 1 270 ? -18.032 -11.923 1.006 1.00 88.38 270 GLY A O 1
ATOM 2118 N N . TRP A 1 271 ? -16.445 -13.433 1.523 1.00 94.69 271 TRP A N 1
ATOM 2119 C CA . TRP A 1 271 ? -15.904 -12.678 2.648 1.00 94.69 271 TRP A CA 1
ATOM 2120 C C . TRP A 1 271 ? -15.445 -11.278 2.222 1.00 94.69 271 TRP A C 1
ATOM 2122 O O . TRP A 1 271 ? -14.737 -11.114 1.226 1.00 94.69 271 TRP A O 1
ATOM 2132 N N . GLU A 1 272 ? -15.813 -10.294 3.036 1.00 93.50 272 GLU A N 1
ATOM 2133 C CA . GLU A 1 272 ? -15.349 -8.912 2.974 1.00 93.50 272 GLU A CA 1
ATOM 2134 C C . GLU A 1 272 ? -14.724 -8.528 4.329 1.00 93.50 272 GLU A C 1
ATOM 2136 O O . GLU A 1 272 ? -15.040 -9.156 5.348 1.00 93.50 272 GLU A O 1
ATOM 2141 N N . PRO A 1 273 ? -13.853 -7.502 4.369 1.00 95.75 273 PRO A N 1
ATOM 2142 C CA . PRO A 1 273 ? -13.270 -6.980 5.598 1.00 95.75 273 PRO A CA 1
ATOM 2143 C C . PRO A 1 273 ? -14.315 -6.722 6.677 1.00 95.75 273 PRO A C 1
ATOM 2145 O O . PRO A 1 273 ? -15.301 -6.021 6.465 1.00 95.75 273 PRO A O 1
ATOM 2148 N N . SER A 1 274 ? -14.082 -7.317 7.842 1.00 92.31 274 SER A N 1
ATOM 2149 C CA . SER A 1 274 ? -15.012 -7.328 8.969 1.00 92.31 274 SER A CA 1
ATOM 2150 C C . SER A 1 274 ? -14.690 -6.285 10.039 1.00 92.31 274 SER A C 1
ATOM 2152 O O . SER A 1 274 ? -15.455 -6.138 10.989 1.00 92.31 274 SER A O 1
ATOM 2154 N N . LEU A 1 275 ? -13.542 -5.611 9.939 1.00 91.69 275 LEU A N 1
ATOM 2155 C CA . LEU A 1 275 ? -13.189 -4.501 10.819 1.00 91.69 275 LEU A CA 1
ATOM 2156 C C . LEU A 1 275 ? -13.915 -3.214 10.387 1.00 91.69 275 LEU A C 1
ATOM 2158 O O . LEU A 1 275 ? -14.307 -3.094 9.223 1.00 91.69 275 LEU A O 1
ATOM 2162 N N . PRO A 1 276 ? -14.099 -2.245 11.304 1.00 87.69 276 PRO A N 1
ATOM 2163 C CA . PRO A 1 276 ? -14.777 -0.991 10.999 1.00 87.69 276 PRO A CA 1
ATOM 2164 C C . PRO A 1 276 ? -14.173 -0.255 9.799 1.00 87.69 276 PRO A C 1
ATOM 2166 O O . PRO A 1 276 ? -12.957 -0.106 9.694 1.00 87.69 276 PRO A O 1
ATOM 2169 N N . ARG A 1 277 ? -15.048 0.250 8.927 1.00 89.12 277 ARG A N 1
ATOM 2170 C CA . ARG A 1 277 ? -14.701 1.236 7.899 1.00 89.12 277 ARG A CA 1
ATOM 2171 C C . ARG A 1 277 ? -14.889 2.617 8.505 1.00 89.12 277 ARG A C 1
ATOM 2173 O O . ARG A 1 277 ? -15.999 2.956 8.907 1.00 89.12 277 ARG A O 1
ATOM 2180 N N . LEU A 1 278 ? -13.799 3.362 8.626 1.00 86.38 278 LEU A N 1
ATOM 2181 C CA . LEU A 1 278 ? -13.743 4.632 9.355 1.00 86.38 278 LEU A CA 1
ATOM 2182 C C . LEU A 1 278 ? -13.556 5.832 8.424 1.00 86.38 278 LEU A C 1
ATOM 2184 O O . LEU A 1 278 ? -13.551 6.970 8.882 1.00 86.38 278 LEU A O 1
ATOM 2188 N N . THR A 1 279 ? -13.414 5.582 7.124 1.00 85.62 279 THR A N 1
ATOM 2189 C CA . THR A 1 279 ? -13.254 6.608 6.096 1.00 85.62 279 THR A CA 1
ATOM 2190 C C . THR A 1 279 ? -14.376 6.520 5.054 1.00 85.62 279 THR A C 1
ATOM 2192 O O . THR A 1 279 ? -14.868 5.425 4.768 1.00 85.62 279 THR A O 1
ATOM 2195 N N . PRO A 1 280 ? -14.789 7.642 4.437 1.00 85.81 280 PRO A N 1
ATOM 2196 C CA . PRO A 1 280 ? -15.771 7.668 3.346 1.00 85.81 280 PRO A CA 1
ATOM 2197 C C . PRO A 1 280 ? -15.236 7.156 1.989 1.00 85.81 280 PRO A C 1
ATOM 2199 O O . PRO A 1 280 ? -15.756 7.528 0.937 1.00 85.81 280 PRO A O 1
ATOM 2202 N N . THR A 1 281 ? -14.206 6.306 1.982 1.00 87.88 281 THR A N 1
ATOM 2203 C CA . THR A 1 281 ? -13.639 5.716 0.759 1.00 87.88 281 THR A CA 1
ATOM 2204 C C . THR A 1 281 ? -14.562 4.650 0.152 1.00 87.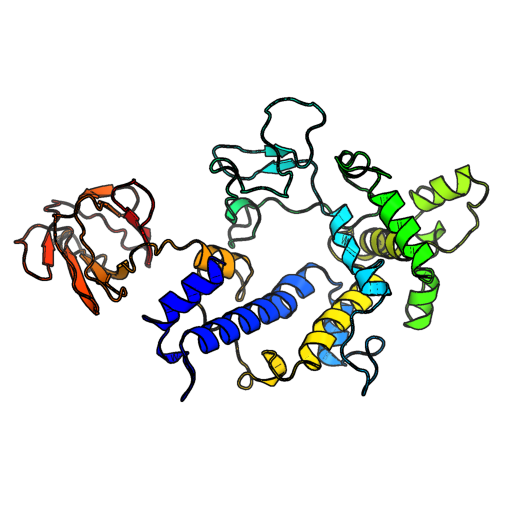88 281 THR A C 1
ATOM 2206 O O . THR A 1 281 ? -15.515 4.193 0.785 1.00 87.88 281 THR A O 1
ATOM 2209 N N . ASP A 1 282 ? -14.315 4.243 -1.098 1.00 85.81 282 ASP A N 1
ATOM 2210 C CA . ASP A 1 282 ? -15.005 3.092 -1.697 1.00 85.81 282 ASP A CA 1
ATOM 2211 C C . ASP A 1 282 ? -14.306 1.783 -1.295 1.00 85.81 282 ASP A C 1
ATOM 2213 O O . ASP A 1 282 ? -13.108 1.608 -1.516 1.00 85.81 282 ASP A O 1
ATOM 2217 N N . GLY A 1 283 ? -15.054 0.855 -0.695 1.00 89.19 283 GLY A N 1
ATOM 2218 C CA . GLY A 1 283 ? -14.502 -0.354 -0.078 1.00 89.19 283 GLY A CA 1
ATOM 2219 C C . GLY A 1 283 ? -13.670 -0.103 1.191 1.00 89.19 283 GLY A C 1
ATOM 2220 O O . GLY A 1 283 ? -13.650 0.992 1.745 1.00 89.19 283 GLY A O 1
ATOM 2221 N N . TYR A 1 284 ? -13.034 -1.162 1.698 1.00 94.75 284 TYR A N 1
ATOM 2222 C CA . TYR A 1 284 ? -12.096 -1.085 2.825 1.00 94.75 284 TYR A CA 1
ATOM 2223 C C . TYR A 1 284 ? -10.680 -0.845 2.285 1.00 94.75 284 TYR A C 1
ATOM 2225 O O . TYR A 1 284 ? -10.164 -1.681 1.533 1.00 94.75 284 TYR A O 1
ATOM 2233 N N . THR A 1 285 ? -10.060 0.267 2.674 1.00 96.38 285 THR A N 1
ATOM 2234 C CA . THR A 1 285 ? -8.767 0.733 2.146 1.00 96.38 285 THR A CA 1
ATOM 2235 C C . THR A 1 285 ? -7.688 0.810 3.225 1.00 96.38 285 THR A C 1
ATOM 2237 O O . THR A 1 285 ? -7.939 0.602 4.416 1.00 96.38 285 THR A O 1
ATOM 2240 N N . LEU A 1 286 ? -6.444 1.093 2.823 1.00 96.19 286 LEU A N 1
ATOM 2241 C CA . LEU A 1 286 ? -5.355 1.299 3.777 1.00 96.19 286 LEU A CA 1
ATOM 2242 C C . LEU A 1 286 ? -5.661 2.446 4.755 1.00 96.19 286 LEU A C 1
ATOM 2244 O O . LEU A 1 286 ? -5.230 2.366 5.903 1.00 96.19 286 LEU A O 1
ATOM 2248 N N . ALA A 1 287 ? -6.444 3.448 4.334 1.00 95.00 287 ALA A N 1
ATOM 2249 C CA . ALA A 1 287 ? -6.869 4.557 5.183 1.00 95.00 287 ALA A CA 1
ATOM 2250 C C . ALA A 1 287 ? -7.771 4.093 6.340 1.00 95.00 287 ALA A C 1
ATOM 2252 O O . ALA A 1 287 ? -7.601 4.556 7.465 1.00 95.00 287 ALA A O 1
ATOM 2253 N N . ASP A 1 288 ? -8.665 3.122 6.109 1.00 94.62 288 ASP A N 1
ATOM 2254 C CA . ASP A 1 288 ? -9.469 2.515 7.180 1.00 94.62 288 ASP A CA 1
ATOM 2255 C C . ASP A 1 288 ? -8.589 1.755 8.174 1.00 94.62 288 ASP A C 1
ATOM 2257 O O . ASP A 1 288 ? -8.762 1.877 9.385 1.00 94.62 288 ASP A O 1
ATOM 2261 N N . LEU A 1 289 ? -7.603 1.000 7.672 1.00 95.62 289 LEU A N 1
ATOM 2262 C CA . LEU A 1 289 ? -6.667 0.269 8.526 1.00 95.62 289 LEU A CA 1
ATOM 2263 C C . LEU A 1 289 ? -5.859 1.216 9.413 1.00 95.62 289 LEU A C 1
ATOM 2265 O O . LEU A 1 289 ? -5.719 0.933 10.604 1.00 95.62 289 LEU A O 1
ATOM 2269 N N . THR A 1 290 ? -5.317 2.304 8.859 1.00 93.50 290 THR A N 1
ATOM 2270 C CA . THR A 1 290 ? -4.555 3.286 9.644 1.00 93.50 290 THR A CA 1
ATOM 2271 C C . THR A 1 290 ? -5.457 4.030 10.613 1.00 93.50 290 THR A C 1
ATOM 2273 O O . THR A 1 290 ? -5.129 4.085 11.790 1.00 93.50 290 THR A O 1
ATOM 2276 N N . ALA A 1 291 ? -6.634 4.488 10.175 1.00 89.31 291 ALA A N 1
ATOM 2277 C CA . ALA A 1 291 ? -7.594 5.161 11.047 1.00 89.31 291 ALA A CA 1
ATOM 2278 C C . ALA A 1 291 ? -8.006 4.279 12.233 1.00 89.31 291 ALA A C 1
ATOM 2280 O O . ALA A 1 291 ? -8.075 4.768 13.359 1.00 89.31 291 ALA A O 1
ATOM 2281 N N . PHE A 1 292 ? -8.218 2.980 11.990 1.00 88.81 292 PHE A N 1
ATOM 2282 C CA . PHE A 1 292 ? -8.546 2.009 13.029 1.00 88.81 292 PHE A CA 1
ATOM 2283 C C . PHE A 1 292 ? -7.352 1.765 13.952 1.00 88.81 292 PHE A C 1
ATOM 2285 O O . PHE A 1 292 ? -7.504 1.757 15.168 1.00 88.81 292 PHE A O 1
ATOM 2292 N N . ALA A 1 293 ? -6.151 1.592 13.398 1.00 89.06 293 ALA A N 1
ATOM 2293 C CA . ALA A 1 293 ? -4.932 1.374 14.174 1.00 89.06 293 ALA A CA 1
ATOM 2294 C C . ALA A 1 293 ? -4.516 2.582 15.031 1.00 89.06 293 ALA A C 1
ATOM 2296 O O . ALA A 1 293 ? -3.868 2.377 16.058 1.00 89.06 293 ALA A O 1
ATOM 2297 N N . ASP A 1 294 ? -4.860 3.792 14.589 1.00 79.88 294 ASP A N 1
ATOM 2298 C CA . ASP A 1 294 ? -4.577 5.061 15.261 1.00 79.88 294 ASP A CA 1
ATOM 2299 C C . ASP A 1 294 ? -5.669 5.456 16.258 1.00 79.88 294 ASP A C 1
ATOM 2301 O O . ASP A 1 294 ? -5.509 6.444 16.975 1.00 79.88 294 ASP A O 1
ATOM 2305 N N . GLU A 1 295 ? -6.786 4.717 16.328 1.00 66.56 295 GLU A N 1
ATOM 2306 C CA . GLU A 1 295 ? -7.718 4.910 17.431 1.00 66.56 295 GLU A CA 1
ATOM 2307 C C . GLU A 1 295 ? -6.985 4.636 18.747 1.00 66.56 295 GLU A C 1
ATOM 2309 O O . GLU A 1 295 ? -6.467 3.529 18.953 1.00 66.56 295 GLU A O 1
ATOM 2314 N N . PRO A 1 296 ? -6.937 5.623 19.648 1.00 56.00 296 PRO A N 1
ATOM 2315 C CA . PRO A 1 296 ? -6.317 5.415 20.930 1.00 56.00 296 PRO A CA 1
ATOM 2316 C C . PRO A 1 296 ? -7.167 4.428 21.723 1.00 56.00 296 PRO A C 1
ATOM 2318 O O . PRO A 1 296 ? -8.397 4.466 21.674 1.00 56.00 296 PRO A O 1
ATOM 2321 N N . ASN A 1 297 ? -6.488 3.512 22.404 1.00 59.56 297 ASN A N 1
ATOM 2322 C CA . ASN A 1 297 ? -7.079 2.684 23.445 1.00 59.56 297 ASN A CA 1
ATOM 2323 C C . ASN A 1 297 ? -6.009 2.232 24.462 1.00 59.56 297 ASN A C 1
ATOM 2325 O O . ASN A 1 297 ? -5.814 1.029 24.652 1.00 59.56 297 ASN A O 1
ATOM 2329 N N . PRO A 1 298 ? -5.233 3.151 25.071 1.00 54.91 298 PRO A N 1
ATOM 2330 C CA . PRO A 1 298 ? -4.205 2.763 26.036 1.00 54.91 298 PRO A CA 1
ATOM 2331 C C . PRO A 1 298 ? -4.800 2.139 27.312 1.00 54.91 298 PRO A C 1
ATOM 2333 O O . PRO A 1 298 ? -4.174 1.253 27.895 1.00 54.91 298 PRO A O 1
ATOM 2336 N N . ASP A 1 299 ? -6.023 2.532 27.689 1.00 64.69 299 ASP A N 1
ATOM 2337 C CA . ASP A 1 299 ? -6.614 2.226 29.001 1.00 64.69 299 ASP A CA 1
ATOM 2338 C C . ASP A 1 299 ? -7.865 1.328 28.934 1.00 64.69 299 ASP A C 1
ATOM 2340 O O . ASP A 1 299 ? -8.482 1.035 29.956 1.00 64.69 299 ASP A O 1
ATOM 2344 N N . GLY A 1 300 ? -8.249 0.870 27.737 1.00 71.31 300 GLY A N 1
ATOM 2345 C CA . GLY A 1 300 ? -9.415 0.003 27.518 1.00 71.31 300 GLY A CA 1
ATOM 2346 C C . GLY A 1 300 ? -10.770 0.711 27.600 1.00 71.31 300 GLY A C 1
ATOM 2347 O O . GLY A 1 300 ? -11.801 0.046 27.538 1.00 71.31 300 GLY A O 1
ATOM 2348 N N . LEU A 1 301 ? -10.797 2.035 27.747 1.00 84.25 301 LEU A N 1
ATOM 2349 C CA . LEU A 1 301 ? -12.026 2.822 27.737 1.00 84.25 301 LEU A CA 1
ATOM 2350 C C . LEU A 1 301 ? -12.504 3.034 26.304 1.00 84.25 301 LEU A C 1
ATOM 2352 O O . LEU A 1 301 ? -11.743 3.465 25.447 1.00 84.25 301 LEU A O 1
ATOM 2356 N N . VAL A 1 302 ? -13.784 2.779 26.053 1.00 83.75 302 VAL A N 1
ATOM 2357 C CA . VAL A 1 302 ? -14.412 3.010 24.749 1.00 83.75 302 VAL A CA 1
ATOM 2358 C C . VAL A 1 302 ? -15.637 3.901 24.896 1.00 83.75 302 VAL A C 1
ATOM 2360 O O . VAL A 1 302 ? -16.369 3.809 25.880 1.00 83.75 302 VAL A O 1
ATOM 2363 N N . ILE A 1 303 ? -15.900 4.735 23.890 1.00 86.94 303 ILE A N 1
ATOM 2364 C CA . ILE A 1 303 ? -17.184 5.435 23.775 1.00 86.94 303 ILE A CA 1
ATOM 2365 C C . ILE A 1 303 ? -18.181 4.454 23.138 1.00 86.94 303 ILE A C 1
ATOM 2367 O O . ILE A 1 303 ? -18.149 4.189 21.933 1.00 86.94 303 ILE A O 1
ATOM 2371 N N . GLU A 1 304 ? -19.045 3.865 23.960 1.00 85.50 304 GLU A N 1
ATOM 2372 C CA . GLU A 1 304 ? -20.024 2.855 23.551 1.00 85.50 304 GLU A CA 1
ATOM 2373 C C . GLU A 1 304 ? -21.154 3.457 22.712 1.00 85.50 304 GLU A C 1
ATOM 2375 O O . GLU A 1 304 ? -21.512 2.897 21.670 1.00 85.50 304 GLU A O 1
ATOM 2380 N N . SER A 1 305 ? -21.667 4.618 23.117 1.00 86.12 305 SER A N 1
ATOM 2381 C CA . SER A 1 305 ? -22.714 5.344 22.399 1.00 86.12 305 SER A CA 1
ATOM 2382 C C . SER A 1 305 ? -22.615 6.849 22.623 1.00 86.12 305 SER A C 1
ATOM 2384 O O . SER A 1 305 ? -22.125 7.312 23.652 1.00 86.12 305 SER A O 1
ATOM 2386 N N . VAL A 1 306 ? -23.110 7.600 21.642 1.00 91.19 306 VAL A N 1
ATOM 2387 C CA . VAL A 1 306 ? -23.326 9.046 21.709 1.00 91.19 306 VAL A CA 1
ATOM 2388 C C . VAL A 1 306 ? -24.787 9.276 21.347 1.00 91.19 306 VAL A C 1
ATOM 2390 O O . VAL A 1 306 ? -25.238 8.782 20.313 1.00 91.19 306 VAL A O 1
ATOM 2393 N N . ASP A 1 307 ? -25.517 9.962 22.215 1.00 90.88 307 ASP A N 1
ATOM 2394 C CA . ASP A 1 307 ? -26.908 10.348 22.012 1.00 90.88 307 ASP A CA 1
ATOM 2395 C C . ASP A 1 307 ? -26.975 11.882 21.946 1.00 90.88 307 ASP A C 1
ATOM 2397 O O . ASP A 1 307 ? -26.843 12.526 22.989 1.00 90.88 307 ASP A O 1
ATOM 2401 N N . PRO A 1 308 ? -27.135 12.486 20.751 1.00 83.88 308 PRO A N 1
ATOM 2402 C CA . PRO A 1 308 ? -27.303 13.933 20.608 1.00 83.88 308 PRO A CA 1
ATOM 2403 C C . PRO A 1 308 ? -28.672 14.436 21.108 1.00 83.88 308 PRO A C 1
ATOM 2405 O O . PRO A 1 308 ? -28.943 15.631 21.078 1.00 83.88 308 PRO A O 1
ATOM 2408 N N . GLY A 1 309 ? -29.544 13.551 21.602 1.00 77.75 309 GLY A N 1
ATOM 2409 C CA . GLY A 1 309 ? -30.884 13.901 22.045 1.00 77.75 309 GLY A CA 1
ATOM 2410 C C . GLY A 1 309 ? -31.882 14.034 20.888 1.00 77.75 309 GLY A C 1
ATOM 2411 O O . GLY A 1 309 ? -31.557 13.952 19.704 1.00 77.75 309 GLY A O 1
ATOM 2412 N N . ALA A 1 310 ? -33.162 14.202 21.229 1.00 61.75 310 ALA A N 1
ATOM 2413 C CA . ALA A 1 310 ? -34.236 14.377 20.253 1.00 61.75 310 ALA A CA 1
ATOM 2414 C C . ALA A 1 310 ? -34.570 15.867 20.064 1.00 61.75 310 ALA A C 1
ATOM 2416 O O . ALA A 1 310 ? -35.052 16.516 20.992 1.00 61.75 310 ALA A O 1
ATOM 2417 N N . ALA A 1 311 ? -34.421 16.410 18.852 1.00 47.25 311 ALA A N 1
ATOM 2418 C CA . ALA A 1 311 ? -34.972 17.730 18.515 1.00 47.25 311 ALA A CA 1
ATOM 2419 C C . ALA A 1 311 ? -36.507 17.752 18.754 1.00 47.25 311 ALA A C 1
ATOM 2421 O O . ALA A 1 311 ? -37.189 16.830 18.288 1.00 47.25 311 ALA A O 1
ATOM 2422 N N . PRO A 1 312 ? -37.101 18.774 19.429 1.00 50.25 312 PRO A N 1
ATOM 2423 C CA . PRO A 1 312 ? -36.740 20.197 19.353 1.00 50.25 312 PRO A CA 1
ATOM 2424 C C . PRO A 1 312 ? -36.541 20.944 20.701 1.00 50.25 312 PRO A C 1
ATOM 2426 O O . PRO A 1 312 ? -37.188 20.629 21.691 1.00 50.25 312 PRO A O 1
ATOM 2429 N N . ALA A 1 313 ? -35.733 22.018 20.648 1.00 51.56 313 ALA A N 1
ATOM 2430 C CA . ALA A 1 313 ? -35.670 23.291 21.412 1.00 51.56 313 ALA A CA 1
ATOM 2431 C C . ALA A 1 313 ? -35.884 23.377 22.946 1.00 51.56 313 ALA A C 1
ATOM 2433 O O . ALA A 1 313 ? -35.371 24.321 23.546 1.00 51.56 313 ALA A O 1
ATOM 2434 N N . ASP A 1 314 ? -36.606 22.464 23.591 1.00 49.03 314 ASP A N 1
ATOM 2435 C CA . ASP A 1 314 ? -37.065 22.617 24.980 1.00 49.03 314 ASP A CA 1
ATOM 2436 C C . ASP A 1 314 ? -36.309 21.727 25.990 1.00 49.03 314 ASP A C 1
ATOM 2438 O O . ASP A 1 314 ? -36.575 21.817 27.190 1.00 49.03 314 ASP A O 1
ATOM 2442 N N . ALA A 1 315 ? -35.344 20.911 25.542 1.00 55.50 315 ALA A N 1
ATOM 2443 C CA . ALA A 1 315 ? -34.453 20.139 26.422 1.00 55.50 315 ALA A CA 1
ATOM 2444 C C . ALA A 1 315 ? -33.048 19.901 25.810 1.00 55.50 315 ALA A C 1
ATOM 2446 O O . ALA A 1 315 ? -32.670 18.752 25.598 1.00 55.50 315 ALA A O 1
ATOM 2447 N N . PRO A 1 316 ? -32.248 20.955 25.540 1.00 56.22 316 PRO A N 1
ATOM 2448 C CA . PRO A 1 316 ? -30.880 20.871 24.984 1.00 56.22 316 PRO A CA 1
ATOM 2449 C C . PRO A 1 316 ? -29.847 20.246 25.952 1.00 56.22 316 PRO A C 1
ATOM 2451 O O . PRO A 1 316 ? -28.680 20.613 25.959 1.00 56.22 316 PRO A O 1
ATOM 2454 N N . THR A 1 317 ? -30.298 19.387 26.862 1.00 66.25 317 THR A N 1
ATOM 2455 C CA . THR A 1 317 ? -29.541 18.852 27.997 1.00 66.25 317 THR A CA 1
ATOM 2456 C C . THR A 1 317 ? -29.753 17.350 28.190 1.00 66.25 317 THR A C 1
ATOM 2458 O O . THR A 1 317 ? -29.225 16.805 29.152 1.00 66.25 317 THR A O 1
ATOM 2461 N N . ASP A 1 318 ? -30.535 16.694 27.325 1.00 79.44 318 ASP A N 1
ATOM 2462 C CA . ASP A 1 318 ? -30.746 15.231 27.347 1.00 79.44 318 ASP A CA 1
ATOM 2463 C C . ASP A 1 318 ? -29.681 14.476 26.525 1.00 79.44 318 ASP A C 1
ATOM 2465 O O . ASP A 1 318 ? -29.743 13.263 26.351 1.00 79.44 318 ASP A O 1
ATOM 2469 N N . GLU A 1 319 ? -28.695 15.211 26.011 1.00 90.44 319 GLU A N 1
ATOM 2470 C CA . GLU A 1 319 ? -27.516 14.677 25.342 1.00 90.44 319 GLU A CA 1
ATOM 2471 C C . GLU A 1 319 ? -26.662 13.851 26.302 1.00 90.44 319 GLU A C 1
ATOM 2473 O O . GLU A 1 319 ? -26.406 14.259 27.443 1.00 90.44 319 GLU A O 1
ATOM 2478 N N . SER A 1 320 ? -26.160 12.713 25.828 1.00 93.31 320 SER A N 1
ATOM 2479 C CA . SER A 1 320 ? -25.294 11.867 26.639 1.00 93.31 320 SER A CA 1
ATOM 2480 C C . SER A 1 320 ? -24.238 11.116 25.837 1.00 93.31 320 SER A C 1
ATOM 2482 O O . SER A 1 320 ? -24.391 10.805 24.657 1.00 93.31 320 SER A O 1
ATOM 2484 N N . VAL A 1 321 ? -23.138 10.796 26.511 1.00 94.81 321 VAL A N 1
ATOM 2485 C CA . VAL A 1 321 ? -22.058 9.951 26.004 1.00 94.81 321 VAL A CA 1
ATOM 2486 C C . VAL A 1 321 ? -21.870 8.798 26.976 1.00 94.81 321 VAL A C 1
ATOM 2488 O O . VAL A 1 321 ? -21.604 9.017 28.153 1.00 94.81 321 VAL A O 1
ATOM 2491 N N . THR A 1 322 ? -21.990 7.559 26.508 1.00 95.31 322 THR A N 1
ATOM 2492 C CA . THR A 1 322 ? -21.755 6.377 27.349 1.00 95.31 322 THR A CA 1
ATOM 2493 C C . THR A 1 322 ? -20.343 5.857 27.134 1.00 95.31 322 THR A C 1
ATOM 2495 O O . THR A 1 322 ? -19.967 5.487 26.022 1.00 95.31 322 THR A O 1
ATOM 2498 N N . LEU A 1 323 ? -19.563 5.818 28.209 1.00 93.62 323 LEU A N 1
ATOM 2499 C CA . LEU A 1 323 ? -18.249 5.193 28.271 1.00 93.62 323 LEU A CA 1
ATOM 2500 C C . LEU A 1 323 ? -18.398 3.758 28.780 1.00 93.62 323 LEU A C 1
ATOM 2502 O O . LEU A 1 323 ? -19.144 3.518 29.726 1.00 93.62 323 LEU A O 1
ATOM 2506 N N . ARG A 1 324 ? -17.658 2.809 28.209 1.00 90.25 324 ARG A N 1
ATOM 2507 C CA . ARG A 1 324 ? -17.560 1.427 28.701 1.00 90.25 324 ARG A CA 1
ATOM 2508 C C . ARG A 1 324 ? -16.102 1.081 28.960 1.00 90.25 324 ARG A C 1
ATOM 2510 O O . ARG A 1 324 ? -15.233 1.457 28.178 1.00 90.25 324 ARG A O 1
ATOM 2517 N N . ASN A 1 325 ? -15.834 0.381 30.059 1.00 90.62 325 ASN A N 1
ATOM 2518 C CA . ASN A 1 325 ? -14.500 -0.140 30.338 1.00 90.62 325 ASN A CA 1
ATOM 2519 C C . ASN A 1 325 ? -14.360 -1.571 29.792 1.00 90.62 325 ASN A C 1
ATOM 2521 O O . ASN A 1 325 ? -14.935 -2.506 30.350 1.00 90.62 325 ASN A O 1
ATOM 2525 N N . ASP A 1 326 ? -13.566 -1.739 28.737 1.00 80.56 326 ASP A N 1
ATOM 2526 C CA . ASP A 1 326 ? -13.240 -3.030 28.111 1.00 80.56 326 ASP A CA 1
ATOM 2527 C C . ASP A 1 326 ? -11.949 -3.649 28.650 1.00 80.56 326 ASP A C 1
ATOM 2529 O O . ASP A 1 326 ? -11.602 -4.780 28.291 1.00 80.56 326 ASP A O 1
ATOM 2533 N N . ALA A 1 327 ? -11.228 -2.938 29.518 1.00 75.56 327 ALA A N 1
ATOM 2534 C CA . ALA A 1 327 ? -10.065 -3.484 30.188 1.00 75.56 327 ALA A CA 1
ATOM 2535 C C . ALA A 1 327 ? -10.464 -4.569 31.198 1.00 75.56 327 ALA A C 1
ATOM 2537 O O . ALA A 1 327 ? -11.571 -4.617 31.734 1.00 75.56 327 ALA A O 1
ATOM 2538 N N . ALA A 1 328 ? -9.500 -5.437 31.508 1.00 75.06 328 ALA A N 1
ATOM 2539 C CA . ALA A 1 328 ? -9.636 -6.421 32.580 1.00 75.06 328 ALA A CA 1
ATOM 2540 C C . ALA A 1 328 ? -9.503 -5.798 33.983 1.00 75.06 328 ALA A C 1
ATOM 2542 O O . ALA A 1 328 ? -9.841 -6.451 34.969 1.00 75.06 328 ALA A O 1
ATOM 2543 N N . GLU A 1 329 ? -9.021 -4.556 34.071 1.00 83.12 329 GLU A N 1
ATOM 2544 C CA . GLU A 1 329 ? -8.794 -3.823 35.316 1.00 83.12 329 GLU A CA 1
ATOM 2545 C C . GLU A 1 329 ? -9.742 -2.614 35.416 1.00 83.12 329 GLU A C 1
ATOM 2547 O O . GLU A 1 329 ? -10.172 -2.086 34.388 1.00 83.12 329 GLU A O 1
ATOM 2552 N N . PRO A 1 330 ? -10.103 -2.162 36.631 1.00 89.31 330 PRO A N 1
ATOM 2553 C CA . PRO A 1 330 ? -10.879 -0.937 36.800 1.00 89.31 330 PRO A CA 1
ATOM 2554 C C . PRO A 1 330 ? -10.152 0.289 36.231 1.00 89.31 330 PRO A C 1
ATOM 2556 O O . PRO A 1 330 ? -8.964 0.473 36.491 1.00 89.31 330 PRO A O 1
ATOM 2559 N N . ALA A 1 331 ? -10.878 1.143 35.511 1.00 89.56 331 ALA A N 1
ATOM 2560 C CA . ALA A 1 331 ? -10.358 2.380 34.939 1.00 89.56 331 ALA A CA 1
ATOM 2561 C C . ALA A 1 331 ? -10.695 3.558 35.861 1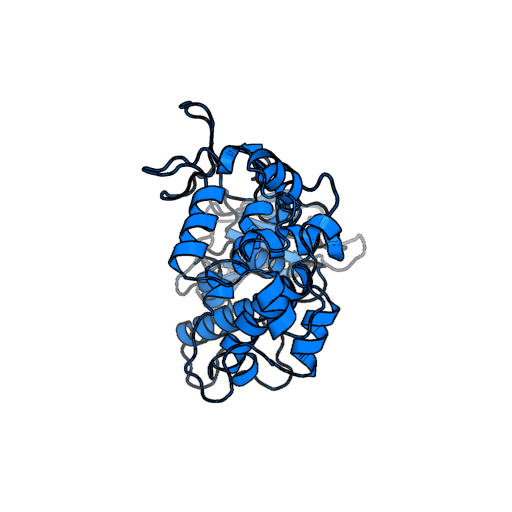.00 89.56 331 ALA A C 1
ATOM 2563 O O . ALA A 1 331 ? -11.865 3.763 36.190 1.00 89.56 331 ALA A O 1
ATOM 2564 N N . ASP A 1 332 ? -9.677 4.301 36.294 1.00 91.69 332 ASP A N 1
ATOM 2565 C CA . ASP A 1 332 ? -9.824 5.537 37.066 1.00 91.69 332 ASP A CA 1
ATOM 2566 C C . ASP A 1 332 ? -9.894 6.727 36.108 1.00 91.69 332 ASP A C 1
ATOM 2568 O O . ASP A 1 332 ? -8.962 6.956 35.340 1.00 91.69 332 ASP A O 1
ATOM 2572 N N . LEU A 1 333 ? -11.012 7.451 36.139 1.00 91.69 333 LEU A N 1
ATOM 2573 C CA . LEU A 1 333 ? -11.265 8.604 35.279 1.00 91.69 333 LEU A CA 1
ATOM 2574 C C . LEU A 1 333 ? -10.759 9.924 35.876 1.00 91.69 333 LEU A C 1
ATOM 2576 O O . LEU A 1 333 ? -11.031 10.985 35.314 1.00 91.69 333 LEU A O 1
ATOM 2580 N N . ASP A 1 334 ? -10.033 9.900 36.999 1.00 92.75 334 ASP A N 1
ATOM 2581 C CA . ASP A 1 334 ? -9.413 11.112 37.536 1.00 92.75 334 ASP A CA 1
ATOM 2582 C C . ASP A 1 334 ? -8.490 11.776 36.500 1.00 92.75 334 ASP A C 1
ATOM 2584 O O . ASP A 1 334 ? -7.582 11.157 35.945 1.00 92.75 334 ASP A O 1
ATOM 2588 N N . GLY A 1 335 ? -8.744 13.056 36.225 1.00 90.69 335 GLY A N 1
ATOM 2589 C CA . GLY A 1 335 ? -8.002 13.848 35.243 1.00 90.69 335 GLY A CA 1
ATOM 2590 C C . GLY A 1 335 ? -8.399 13.637 33.779 1.00 90.69 335 GLY A C 1
ATOM 2591 O O . GLY A 1 335 ? -7.849 14.329 32.923 1.00 90.69 335 GLY A O 1
ATOM 2592 N N . TYR A 1 336 ? -9.345 12.745 33.474 1.00 94.06 336 TYR A N 1
ATOM 2593 C CA . TYR A 1 336 ? -9.857 12.589 32.112 1.00 94.06 336 TYR A CA 1
ATOM 2594 C C . TYR A 1 336 ? -10.720 13.779 31.688 1.00 94.06 336 TYR A C 1
ATOM 2596 O O . TYR A 1 336 ? -11.386 14.417 32.507 1.00 94.06 336 TYR A O 1
ATOM 2604 N N . VAL A 1 337 ? -10.741 14.058 30.386 1.00 95.56 337 VAL A N 1
ATOM 2605 C CA . VAL A 1 337 ? -11.517 15.155 29.793 1.00 95.56 337 VAL A CA 1
ATOM 2606 C C . VAL A 1 337 ? -12.328 14.632 28.616 1.00 95.56 337 VAL A C 1
ATOM 2608 O O . VAL A 1 337 ? -11.787 13.978 27.732 1.00 95.56 337 VAL A O 1
ATOM 2611 N N . LEU A 1 338 ? -13.619 14.944 28.575 1.00 94.94 338 LEU A N 1
ATOM 2612 C CA . LEU A 1 338 ? -14.478 14.674 27.430 1.00 94.94 338 LEU A CA 1
ATOM 2613 C C . LEU A 1 338 ? -14.487 15.897 26.502 1.00 94.94 338 LEU A C 1
ATOM 2615 O O . LEU A 1 338 ? -14.816 17.000 26.930 1.00 94.94 338 LEU A O 1
ATOM 2619 N N . ASP A 1 339 ? -14.090 15.705 25.248 1.00 93.44 339 ASP A N 1
ATOM 2620 C CA . ASP A 1 339 ? -14.079 16.706 24.182 1.00 93.44 339 ASP A CA 1
ATOM 2621 C C . ASP A 1 339 ? -15.245 16.436 23.213 1.00 93.44 339 ASP A C 1
ATOM 2623 O O . ASP A 1 339 ? -15.289 15.405 22.536 1.00 93.44 339 ASP A O 1
ATOM 2627 N N . LEU A 1 340 ? -16.207 17.357 23.190 1.00 90.38 340 LEU A N 1
ATOM 2628 C CA . LEU A 1 340 ? -17.442 17.320 22.408 1.00 90.38 340 LEU A CA 1
ATOM 2629 C C . LEU A 1 340 ? -17.334 18.337 21.257 1.00 90.38 340 LEU A C 1
ATOM 2631 O O . LEU A 1 340 ? -17.843 19.454 21.362 1.00 90.38 340 LEU A O 1
ATOM 2635 N N . GLY A 1 341 ? -16.586 18.010 20.199 1.00 80.50 341 GLY A N 1
ATOM 2636 C CA . GLY A 1 341 ? -16.411 18.916 19.051 1.00 80.50 341 GLY A CA 1
ATOM 2637 C C . GLY A 1 341 ? -15.631 20.203 19.373 1.00 80.50 341 GLY A C 1
ATOM 2638 O O . GLY A 1 341 ? -15.957 21.288 18.889 1.00 80.50 341 GLY A O 1
ATOM 2639 N N . GLY A 1 342 ? -14.619 20.121 20.242 1.00 82.81 342 GLY A N 1
ATOM 2640 C CA . GLY A 1 342 ? -13.811 21.245 20.728 1.00 82.81 342 GLY A CA 1
ATOM 2641 C C . GLY A 1 342 ? -14.264 21.798 22.084 1.00 82.81 342 GLY A C 1
ATOM 2642 O O . GLY A 1 342 ? -13.590 22.661 22.659 1.00 82.81 342 GLY A O 1
ATOM 2643 N N . GLN A 1 343 ? -15.392 21.319 22.617 1.00 88.88 343 GLN A N 1
ATOM 2644 C CA . GLN A 1 343 ? -15.889 21.675 23.946 1.00 88.88 343 GLN A CA 1
ATOM 2645 C C . GLN A 1 343 ? -15.388 20.667 24.979 1.00 88.88 343 GLN A C 1
ATOM 2647 O O . GLN A 1 343 ? -15.819 19.521 24.986 1.00 88.88 343 GLN A O 1
ATOM 2652 N N . ARG A 1 344 ? -14.477 21.102 25.853 1.00 93.62 344 ARG A N 1
ATOM 2653 C CA . ARG A 1 344 ? -13.768 20.223 26.791 1.00 93.62 344 ARG A CA 1
ATOM 2654 C C . ARG A 1 344 ? -14.307 20.326 28.210 1.00 93.62 344 ARG A C 1
ATOM 2656 O O . ARG A 1 344 ? -14.220 21.398 28.812 1.00 93.62 344 ARG A O 1
ATOM 2663 N N . ASP A 1 345 ? -14.749 19.200 28.758 1.00 93.69 345 ASP A N 1
ATOM 2664 C CA . ASP A 1 345 ? -15.225 19.070 30.134 1.00 93.69 345 ASP A CA 1
ATOM 2665 C C . ASP A 1 345 ? -14.423 18.018 30.910 1.00 93.69 345 ASP A C 1
ATOM 2667 O O . ASP A 1 345 ? -14.331 16.872 30.470 1.00 93.69 345 ASP A O 1
ATOM 2671 N N . PRO A 1 346 ? -13.841 18.359 32.073 1.00 94.12 346 PRO A N 1
ATOM 2672 C CA . PRO A 1 346 ? -13.220 17.362 32.931 1.00 94.12 346 PRO A CA 1
ATOM 2673 C C . PRO A 1 346 ? -14.281 16.413 33.491 1.00 94.12 346 PRO A C 1
ATOM 2675 O O . PRO A 1 346 ? -15.337 16.850 33.953 1.00 94.12 346 PRO A O 1
ATOM 2678 N N . LEU A 1 347 ? -13.978 15.119 33.492 1.00 92.69 347 LEU A N 1
ATOM 2679 C CA . LEU A 1 347 ? -14.818 14.126 34.143 1.00 92.69 347 LEU A CA 1
ATOM 2680 C C . LEU A 1 347 ? -14.567 14.128 35.658 1.00 92.69 347 LEU A C 1
ATOM 2682 O O . LEU A 1 347 ? -13.450 14.401 36.110 1.00 92.69 347 LEU A O 1
ATOM 2686 N N . PRO A 1 348 ? -15.592 13.831 36.474 1.00 88.50 348 PRO A N 1
ATOM 2687 C CA . PRO A 1 348 ? -15.390 13.640 37.900 1.00 88.50 348 PRO A CA 1
ATOM 2688 C C . PRO A 1 348 ? -14.529 12.397 38.152 1.00 88.50 348 PRO A C 1
ATOM 2690 O O . PRO A 1 348 ? -14.630 11.400 37.436 1.00 88.50 348 PRO A O 1
ATOM 2693 N N . ALA A 1 349 ? -13.729 12.435 39.219 1.00 87.81 349 ALA A N 1
ATOM 2694 C CA . ALA A 1 349 ? -12.950 11.286 39.663 1.00 87.81 349 ALA A CA 1
ATOM 2695 C C . ALA A 1 349 ? -13.891 10.131 40.041 1.00 87.81 349 ALA A C 1
ATOM 2697 O O . ALA A 1 349 ? -14.549 10.146 41.086 1.00 87.81 349 ALA A O 1
ATOM 2698 N N . THR A 1 350 ? -13.973 9.140 39.161 1.00 91.00 350 THR A N 1
ATOM 2699 C CA . THR A 1 350 ? -14.802 7.951 39.322 1.00 91.00 350 THR A CA 1
ATOM 2700 C C . THR A 1 350 ? -14.099 6.750 38.717 1.00 91.00 350 THR A C 1
ATOM 2702 O O . THR A 1 350 ? -13.266 6.882 37.823 1.00 91.00 350 THR A O 1
ATOM 2705 N N . THR A 1 351 ? -14.437 5.563 39.207 1.00 92.44 351 THR A N 1
ATOM 2706 C CA . THR A 1 351 ? -13.848 4.317 38.725 1.00 92.44 351 THR A CA 1
ATOM 2707 C C . THR A 1 351 ? -14.896 3.499 37.992 1.00 92.44 351 THR A C 1
ATOM 2709 O O . THR A 1 351 ? -15.929 3.149 38.566 1.00 92.44 351 THR A O 1
ATOM 2712 N N . VAL A 1 352 ? -14.604 3.127 36.749 1.00 92.56 352 VAL A N 1
ATOM 2713 C CA . VAL A 1 352 ? -15.455 2.243 35.948 1.00 92.56 352 VAL A CA 1
ATOM 2714 C C . VAL A 1 352 ? -14.904 0.824 36.050 1.00 92.56 352 VAL A C 1
ATOM 2716 O O . VAL A 1 352 ? -13.774 0.549 35.649 1.00 92.56 352 VAL A O 1
ATOM 2719 N N . ALA A 1 353 ? -15.678 -0.093 36.630 1.00 92.88 353 ALA A N 1
ATOM 2720 C CA . ALA A 1 353 ? -15.273 -1.495 36.754 1.00 92.88 353 ALA A CA 1
ATOM 2721 C C . ALA A 1 353 ? -15.176 -2.185 35.374 1.00 92.88 353 ALA A C 1
ATOM 2723 O O . ALA A 1 353 ? -15.862 -1.758 34.446 1.00 92.88 353 ALA A O 1
ATOM 2724 N N . PRO A 1 354 ? -14.392 -3.272 35.232 1.00 89.38 354 PRO A N 1
ATOM 2725 C CA . PRO A 1 354 ? -14.354 -4.070 34.004 1.00 89.38 354 PRO A CA 1
ATOM 2726 C C . PRO A 1 354 ? -15.754 -4.468 33.521 1.00 89.38 354 PRO A C 1
ATOM 2728 O O . PRO A 1 354 ? -16.541 -5.036 34.282 1.00 89.38 354 PRO A O 1
ATOM 2731 N N . GLY A 1 355 ? -16.066 -4.166 32.262 1.00 83.88 355 GLY A N 1
ATOM 2732 C CA . GLY A 1 355 ? -17.360 -4.414 31.625 1.00 83.88 355 GLY A CA 1
ATOM 2733 C C . GLY A 1 355 ? -18.505 -3.498 32.074 1.00 83.88 355 GLY A C 1
ATOM 2734 O O . GLY A 1 355 ? -19.625 -3.677 31.598 1.00 83.88 355 GLY A O 1
ATOM 2735 N N . ALA A 1 356 ? -18.264 -2.549 32.983 1.00 93.69 356 ALA A N 1
ATOM 2736 C CA . ALA A 1 356 ? -19.261 -1.571 33.409 1.00 93.69 356 ALA A CA 1
ATOM 2737 C C . ALA A 1 356 ? -19.285 -0.350 32.481 1.00 93.69 356 ALA A C 1
ATOM 2739 O O . ALA A 1 356 ? -18.324 -0.071 31.758 1.00 93.69 356 ALA A O 1
ATOM 2740 N N . THR A 1 357 ? -20.393 0.383 32.543 1.00 94.81 357 THR A N 1
ATOM 2741 C CA . THR A 1 357 ? -20.625 1.601 31.771 1.00 94.81 357 THR A CA 1
ATOM 2742 C C . THR A 1 357 ? -20.768 2.811 32.688 1.00 94.81 357 THR A C 1
ATOM 2744 O O . THR A 1 357 ? -21.210 2.692 33.833 1.00 94.81 357 THR A O 1
ATOM 2747 N N . LEU A 1 358 ? -20.413 3.979 32.164 1.00 96.12 358 LEU A N 1
ATOM 2748 C CA . LEU A 1 358 ? -20.629 5.286 32.764 1.00 96.12 358 LEU A CA 1
ATOM 2749 C C . LEU A 1 358 ? -21.257 6.204 31.719 1.00 96.12 358 LEU A C 1
ATOM 2751 O O . LEU A 1 358 ? -20.639 6.496 30.698 1.00 96.12 358 LEU A O 1
ATOM 2755 N N . THR A 1 359 ? -22.461 6.684 31.988 1.00 96.38 359 THR A N 1
ATOM 2756 C CA . THR A 1 359 ? -23.156 7.652 31.144 1.00 96.38 359 THR A CA 1
ATOM 2757 C C . THR A 1 359 ? -22.813 9.063 31.601 1.00 96.38 359 THR A C 1
ATOM 2759 O O . THR A 1 359 ? -23.072 9.438 32.742 1.00 96.38 359 THR A O 1
ATOM 2762 N N . VAL A 1 360 ? -22.224 9.851 30.711 1.00 95.25 360 VAL A N 1
ATOM 2763 C CA . VAL A 1 360 ? -21.933 11.269 30.906 1.00 95.25 360 VAL A CA 1
ATOM 2764 C C . VAL A 1 360 ? -23.046 12.073 30.248 1.00 95.25 360 VAL A C 1
ATOM 2766 O O . VAL A 1 360 ? -23.130 12.136 29.024 1.00 95.25 360 VAL A O 1
ATOM 2769 N N . HIS A 1 361 ? -23.910 12.669 31.056 1.00 93.69 361 HIS A N 1
ATOM 2770 C CA . HIS A 1 361 ? -24.991 13.545 30.623 1.00 93.69 361 HIS A CA 1
ATOM 2771 C C . HIS A 1 361 ? -24.465 14.970 30.471 1.00 93.69 361 HIS A C 1
ATOM 2773 O O . HIS A 1 361 ? -23.825 15.507 31.377 1.00 93.69 361 HIS A O 1
ATOM 2779 N N . VAL A 1 362 ? -24.757 15.611 29.342 1.00 91.19 362 VAL A N 1
ATOM 2780 C CA . VAL A 1 362 ? -24.379 17.011 29.088 1.00 91.19 362 VAL A CA 1
ATOM 2781 C C . VAL A 1 362 ? -25.131 17.952 30.032 1.00 91.19 362 VAL A C 1
ATOM 2783 O O . VAL A 1 362 ? -24.584 18.953 30.497 1.00 91.19 362 VAL A O 1
ATOM 2786 N N . GLY A 1 363 ? -26.384 17.615 30.334 1.00 87.62 363 GLY A N 1
ATOM 2787 C CA . GLY A 1 363 ? -27.266 18.375 31.201 1.00 87.62 363 GLY A CA 1
ATOM 2788 C C . GLY A 1 363 ? -26.908 18.401 32.679 1.00 87.62 363 GLY A C 1
ATOM 2789 O O . GLY A 1 363 ? -25.860 17.942 33.123 1.00 87.62 363 GLY A O 1
ATOM 2790 N N . SER A 1 364 ? -27.852 18.937 33.455 1.00 86.00 364 SER A N 1
ATOM 2791 C CA . SER A 1 364 ? -27.775 18.962 34.917 1.00 86.00 364 SER A CA 1
ATOM 2792 C C . SER A 1 364 ? -28.488 17.779 35.552 1.00 86.00 364 SER A C 1
ATOM 2794 O O . SER A 1 364 ? -29.514 17.311 35.055 1.00 86.00 364 SER A O 1
ATOM 2796 N N . GLY A 1 365 ? -27.970 17.326 36.689 1.00 87.31 365 GLY A N 1
ATOM 2797 C CA . GLY A 1 365 ? -28.537 16.195 37.409 1.00 87.31 365 GLY A CA 1
ATOM 2798 C C . GLY A 1 365 ? -27.821 15.916 38.717 1.00 87.31 365 GLY A C 1
ATOM 2799 O O . GLY A 1 365 ? -27.507 16.823 39.485 1.00 87.31 365 GLY A O 1
ATOM 2800 N N . SER A 1 366 ? -27.656 14.645 39.054 1.00 87.06 366 SER A N 1
ATOM 2801 C CA . SER A 1 366 ? -26.960 14.243 40.274 1.00 87.06 366 SER A CA 1
ATOM 2802 C C . SER A 1 366 ? -26.146 12.997 40.005 1.00 87.06 366 SER A C 1
ATOM 2804 O O . SER A 1 366 ? -26.709 11.969 39.632 1.00 87.06 366 SER A O 1
ATOM 2806 N N . ASP A 1 367 ? -24.842 13.103 40.235 1.00 89.00 367 ASP A N 1
ATOM 2807 C CA . ASP A 1 367 ? -23.906 12.015 39.990 1.00 89.00 367 ASP A CA 1
ATOM 2808 C C . ASP A 1 367 ? -24.256 10.763 40.808 1.00 89.00 367 ASP A C 1
ATOM 2810 O O . ASP A 1 367 ? -24.630 10.820 41.988 1.00 89.00 367 ASP A O 1
ATOM 2814 N N . GLY A 1 368 ? -24.114 9.613 40.160 1.00 85.81 368 GLY A N 1
ATOM 2815 C CA . GLY A 1 368 ? -24.388 8.289 40.690 1.00 85.81 368 GLY A CA 1
ATOM 2816 C C . GLY A 1 368 ? -23.373 7.258 40.200 1.00 85.81 368 GLY A C 1
ATOM 2817 O O . GLY A 1 368 ? -22.369 7.576 39.574 1.00 85.81 368 GLY A O 1
ATOM 2818 N N . ALA A 1 369 ? -23.631 5.984 40.499 1.00 78.81 369 ALA A N 1
ATOM 2819 C CA . ALA A 1 369 ? -22.686 4.898 40.218 1.00 78.81 369 ALA A CA 1
ATOM 2820 C C . ALA A 1 369 ? -22.468 4.603 38.718 1.00 78.81 369 ALA A C 1
ATOM 2822 O O . ALA A 1 369 ? -21.531 3.885 38.388 1.00 78.81 369 ALA A O 1
ATOM 2823 N N . GLY A 1 370 ? -23.320 5.123 37.832 1.00 89.19 370 GLY A N 1
ATOM 2824 C CA . GLY A 1 370 ? -23.215 4.943 36.381 1.00 89.19 370 GLY A CA 1
ATOM 2825 C C . GLY A 1 370 ? -23.674 6.159 35.582 1.00 89.19 370 GLY A C 1
ATOM 2826 O O . GLY A 1 370 ? -23.799 6.057 34.370 1.00 89.19 370 GLY A O 1
ATOM 2827 N N . ASP A 1 371 ? -23.903 7.293 36.243 1.00 93.81 371 ASP A N 1
ATOM 2828 C CA . ASP A 1 371 ? -24.393 8.523 35.626 1.00 93.81 371 ASP A CA 1
ATOM 2829 C C . ASP A 1 371 ? -23.624 9.700 36.217 1.00 93.81 371 ASP A C 1
ATOM 2831 O O . ASP A 1 371 ? -23.543 9.824 37.440 1.00 93.81 371 ASP A O 1
ATOM 2835 N N . VAL A 1 372 ? -23.070 10.558 35.371 1.00 94.00 372 VAL A N 1
ATOM 2836 C CA . VAL A 1 372 ? -22.408 11.807 35.768 1.00 94.00 372 VAL A CA 1
ATOM 2837 C C . VAL A 1 372 ? -22.920 12.949 34.908 1.00 94.00 372 VAL A C 1
ATOM 2839 O O . VAL A 1 372 ? -23.289 12.726 33.758 1.00 94.00 372 VAL A O 1
ATOM 2842 N N . TYR A 1 373 ? -22.970 14.155 35.463 1.00 92.50 373 TYR A N 1
ATOM 2843 C CA . TYR A 1 373 ? -23.595 15.310 34.819 1.00 92.50 373 TYR A CA 1
ATOM 2844 C C . TYR A 1 373 ? -22.587 16.449 34.661 1.00 92.50 373 TYR A C 1
ATOM 2846 O O . TYR A 1 373 ? -21.910 16.826 35.613 1.00 92.50 373 TYR A O 1
ATOM 2854 N N . LEU A 1 374 ? -22.491 17.009 33.454 1.00 91.06 374 LEU A N 1
ATOM 2855 C CA . LEU A 1 374 ? -21.591 18.130 33.151 1.00 91.06 374 LEU A CA 1
ATOM 2856 C C . LEU A 1 374 ? -22.191 19.493 33.537 1.00 91.06 374 LEU A C 1
ATOM 2858 O O . LEU A 1 374 ? -21.508 20.515 33.462 1.00 91.06 374 LEU A O 1
ATOM 2862 N N . ASP A 1 375 ? -23.469 19.516 33.935 1.00 89.00 375 ASP A N 1
ATOM 2863 C CA . ASP A 1 375 ? -24.220 20.710 34.331 1.00 89.00 375 ASP A CA 1
ATOM 2864 C C . ASP A 1 375 ? -24.205 21.821 33.261 1.00 89.00 375 ASP A C 1
ATOM 2866 O O . ASP A 1 375 ? -24.300 23.018 33.570 1.00 89.00 375 ASP A O 1
ATOM 2870 N N . ARG A 1 376 ? -24.116 21.454 31.973 1.00 86.38 376 ARG A N 1
ATOM 2871 C CA . ARG A 1 376 ? -24.189 22.432 30.883 1.00 86.38 376 ARG A CA 1
ATOM 2872 C C . ARG A 1 376 ? -25.633 22.899 30.718 1.00 86.38 376 ARG A C 1
ATOM 2874 O O . ARG A 1 376 ? -26.593 22.134 30.778 1.00 86.38 376 ARG A O 1
ATOM 2881 N N . GLY A 1 377 ? -25.787 24.204 30.501 1.00 81.81 377 GLY A N 1
ATOM 2882 C CA . GLY A 1 377 ? -27.085 24.835 30.238 1.00 81.81 377 GLY A CA 1
ATOM 2883 C C . GLY A 1 377 ? -27.477 24.867 28.758 1.00 81.81 377 GLY A C 1
ATOM 2884 O O . GLY A 1 377 ? -28.469 25.509 28.418 1.00 81.81 377 GLY A O 1
ATOM 2885 N N . ALA A 1 378 ? -26.671 24.263 27.884 1.00 83.06 378 ALA A N 1
ATOM 2886 C CA . ALA A 1 378 ? -26.850 24.260 26.439 1.00 83.06 378 ALA A CA 1
ATOM 2887 C C . ALA A 1 378 ? -26.262 22.984 25.823 1.00 83.06 378 ALA A C 1
ATOM 2889 O O . ALA A 1 378 ? -25.344 22.396 26.399 1.00 83.06 378 ALA A O 1
ATOM 2890 N N . ALA A 1 379 ? -26.774 22.655 24.638 1.00 84.44 379 ALA A N 1
ATOM 2891 C CA . ALA A 1 379 ? -26.335 21.562 23.785 1.00 84.44 379 ALA A CA 1
ATOM 2892 C C . ALA A 1 379 ? -24.833 21.640 23.487 1.00 84.44 379 ALA A C 1
ATOM 2894 O O . ALA A 1 379 ? -24.285 22.731 23.274 1.00 84.44 379 ALA A O 1
ATOM 2895 N N . ALA A 1 380 ? -24.180 20.485 23.465 1.00 86.19 380 ALA A N 1
ATOM 2896 C CA . ALA A 1 380 ? -22.767 20.327 23.152 1.00 86.19 380 ALA A CA 1
ATOM 2897 C C . ALA A 1 380 ? -22.528 19.397 21.954 1.00 86.19 380 ALA A C 1
ATOM 2899 O O . ALA A 1 380 ? -21.549 19.594 21.236 1.00 86.19 380 ALA A O 1
ATOM 2900 N N . LEU A 1 381 ? -23.414 18.429 21.724 1.00 86.94 381 LEU A N 1
ATOM 2901 C CA . LEU A 1 381 ? -23.384 17.525 20.580 1.00 86.94 381 LEU A CA 1
ATOM 2902 C C . LEU A 1 381 ? -24.081 18.152 19.358 1.00 86.94 381 LEU A C 1
ATOM 2904 O O . LEU A 1 381 ? -24.998 18.961 19.477 1.00 86.94 381 LEU A O 1
ATOM 2908 N N . ASN A 1 382 ? -23.613 17.792 18.165 1.00 83.19 382 ASN A N 1
ATOM 2909 C CA . ASN A 1 382 ? -24.190 18.199 16.892 1.00 83.19 382 ASN A CA 1
ATOM 2910 C C . ASN A 1 382 ? -25.195 17.141 16.415 1.00 83.19 382 ASN A C 1
ATOM 2912 O O . ASN A 1 382 ? -24.822 15.990 16.194 1.00 83.19 382 ASN A O 1
ATOM 2916 N N . ASP A 1 383 ? -26.440 17.552 16.174 1.00 81.81 383 ASP A N 1
ATOM 2917 C CA . ASP A 1 383 ? -27.506 16.691 15.645 1.00 81.81 383 ASP A CA 1
ATOM 2918 C C . ASP A 1 383 ? -27.176 16.084 14.267 1.00 81.81 383 ASP A C 1
ATOM 2920 O O . ASP A 1 383 ? -27.716 15.040 13.907 1.00 81.81 383 ASP A O 1
ATOM 2924 N N . GLU A 1 384 ? -26.311 16.733 13.479 1.00 76.50 384 GLU A N 1
ATOM 2925 C CA . GLU A 1 384 ? -25.861 16.238 12.166 1.00 76.50 384 GLU A CA 1
ATOM 2926 C C . GLU A 1 384 ? -24.660 15.277 12.258 1.00 76.50 384 GLU A C 1
ATOM 2928 O O . GLU A 1 384 ? -24.203 14.767 11.233 1.00 76.50 384 GLU A O 1
ATOM 2933 N N . GLY A 1 385 ? -24.157 15.027 13.470 1.00 75.00 385 GLY A N 1
ATOM 2934 C CA . GLY A 1 385 ? -22.971 14.221 13.727 1.00 75.00 385 GLY A CA 1
ATOM 2935 C C . GLY A 1 385 ? -21.686 15.036 13.895 1.00 75.00 385 GLY A C 1
ATOM 2936 O O . GLY A 1 385 ? -21.526 16.126 13.340 1.00 75.00 385 GLY A O 1
ATOM 2937 N N . ASP A 1 386 ? -20.766 14.508 14.703 1.00 80.56 386 ASP A N 1
ATOM 2938 C CA . ASP A 1 386 ? -19.432 15.066 14.967 1.00 80.56 386 ASP A CA 1
ATOM 2939 C C . ASP A 1 386 ? -18.519 13.976 15.573 1.00 80.56 386 ASP A C 1
ATOM 2941 O O . ASP A 1 386 ? -18.853 12.785 15.587 1.00 80.56 386 ASP A O 1
ATOM 2945 N N . VAL A 1 387 ? -17.363 14.371 16.103 1.00 80.50 387 VAL A N 1
ATOM 2946 C CA . VAL A 1 387 ? -16.429 13.513 16.828 1.00 80.50 387 VAL A CA 1
ATOM 2947 C C . VAL A 1 387 ? -16.466 13.824 18.323 1.00 80.50 387 VAL A C 1
ATOM 2949 O O . VAL A 1 387 ? -16.228 14.952 18.751 1.00 80.50 387 VAL A O 1
ATOM 2952 N N . VAL A 1 388 ? -16.691 12.791 19.133 1.00 85.88 388 VAL A N 1
ATOM 2953 C CA . VAL A 1 388 ? -16.462 12.826 20.582 1.00 85.88 388 VAL A CA 1
ATOM 2954 C C . VAL A 1 388 ? -15.120 12.177 20.881 1.00 85.88 388 VAL A C 1
ATOM 2956 O O . VAL A 1 388 ? -14.845 11.075 20.407 1.00 85.88 388 VAL A O 1
ATOM 2959 N N . THR A 1 389 ? -14.287 12.835 21.682 1.00 86.19 389 THR A N 1
ATOM 2960 C CA . THR A 1 389 ? -12.984 12.308 22.103 1.00 86.19 389 THR A CA 1
ATOM 2961 C C . THR A 1 389 ? -12.885 12.306 23.620 1.00 86.19 389 THR A C 1
ATOM 2963 O O . THR A 1 389 ? -13.153 13.308 24.267 1.00 86.19 389 THR A O 1
ATOM 2966 N N . LEU A 1 390 ? -12.475 11.186 24.202 1.00 91.06 390 LEU A N 1
ATOM 2967 C CA . LEU A 1 390 ? -12.054 11.111 25.592 1.00 91.06 390 LEU A CA 1
ATOM 2968 C C . LEU A 1 390 ? -10.538 11.311 25.634 1.00 91.06 390 LEU A C 1
ATOM 2970 O O . LEU A 1 390 ? -9.815 10.552 24.996 1.00 91.06 390 LEU A O 1
ATOM 2974 N N . LEU A 1 391 ? -10.062 12.310 26.366 1.00 87.69 391 LEU A N 1
ATOM 2975 C CA . LEU A 1 391 ? -8.649 12.620 26.575 1.00 87.69 391 LEU A CA 1
ATOM 2976 C C . LEU A 1 391 ? -8.199 12.075 27.937 1.00 87.69 391 LEU A C 1
ATOM 2978 O O . LEU A 1 391 ? -8.897 12.255 28.939 1.00 87.69 391 LEU A O 1
ATOM 2982 N N . ALA A 1 392 ? -7.037 11.431 27.964 1.00 86.00 392 ALA A N 1
ATOM 2983 C CA . ALA A 1 392 ? -6.363 10.979 29.174 1.00 86.00 392 ALA A CA 1
ATOM 2984 C C . ALA A 1 392 ? -5.746 12.165 29.955 1.00 86.00 392 ALA A C 1
ATOM 2986 O O . ALA A 1 392 ? -5.649 13.279 29.427 1.00 86.00 392 ALA A O 1
ATOM 2987 N N . PRO A 1 393 ? -5.295 11.959 31.210 1.00 87.69 393 PRO A N 1
ATOM 2988 C CA . PRO A 1 393 ? -4.738 13.031 32.047 1.00 87.69 393 PRO A CA 1
ATOM 2989 C C . PRO A 1 393 ? -3.469 13.699 31.501 1.00 87.69 393 PRO A C 1
ATOM 2991 O O . PRO A 1 393 ? -3.121 14.805 31.920 1.00 87.69 393 PRO A O 1
ATOM 2994 N N . ASP A 1 394 ? -2.756 13.040 30.589 1.00 80.00 394 ASP A N 1
ATOM 2995 C CA . ASP A 1 394 ? -1.603 13.597 29.875 1.00 80.00 394 ASP A CA 1
ATOM 2996 C C . ASP A 1 394 ? -1.999 14.484 28.679 1.00 80.00 394 ASP A C 1
ATOM 2998 O O . ASP A 1 394 ? -1.142 15.158 28.105 1.00 80.00 394 ASP A O 1
ATOM 3002 N N . GLY A 1 395 ? -3.295 14.558 28.362 1.00 77.94 395 GLY A N 1
ATOM 3003 C CA . GLY A 1 395 ? -3.857 15.340 27.267 1.00 77.94 395 GLY A CA 1
ATOM 3004 C C . GLY A 1 395 ? -3.918 14.594 25.936 1.00 77.94 395 GLY A C 1
ATOM 3005 O O . GLY A 1 395 ? -4.461 15.150 24.979 1.00 77.94 395 GLY A O 1
ATOM 3006 N N . GLU A 1 396 ? -3.414 13.360 25.871 1.00 76.56 396 GLU A N 1
ATOM 3007 C CA . GLU A 1 396 ? -3.522 12.526 24.680 1.00 76.56 396 GLU A CA 1
ATOM 3008 C C . GLU A 1 396 ? -4.926 11.913 24.581 1.00 76.56 396 GLU A C 1
ATOM 3010 O O . GLU A 1 396 ? -5.551 11.592 25.597 1.00 76.56 396 GLU A O 1
ATOM 3015 N N . PRO A 1 397 ? -5.469 11.726 23.370 1.00 72.62 397 PRO A N 1
ATOM 3016 C CA . PRO A 1 397 ? -6.698 10.967 23.195 1.00 72.62 397 PRO A CA 1
ATOM 3017 C C . PRO A 1 397 ? -6.567 9.552 23.785 1.00 72.62 397 PRO A C 1
ATOM 3019 O O . PRO A 1 397 ? -5.629 8.828 23.473 1.00 72.62 397 PRO A O 1
ATOM 3022 N N . SER A 1 398 ? -7.518 9.159 24.634 1.00 81.81 398 SER A N 1
ATOM 3023 C CA . SER A 1 398 ? -7.681 7.808 25.194 1.00 81.81 398 SER A CA 1
ATOM 3024 C C . SER A 1 398 ? -8.635 6.957 24.351 1.00 81.81 398 SER A C 1
ATOM 3026 O O . SER A 1 398 ? -8.379 5.780 24.149 1.00 81.81 398 SER A O 1
ATOM 3028 N N . THR A 1 399 ? -9.699 7.551 23.800 1.00 78.44 399 THR A N 1
ATOM 3029 C CA . THR A 1 399 ? -10.578 6.943 22.782 1.00 78.44 399 THR A CA 1
ATOM 3030 C C . THR A 1 399 ? -11.329 8.044 22.036 1.00 78.44 399 THR A C 1
ATOM 3032 O O . THR A 1 399 ? -11.519 9.137 22.565 1.00 78.44 399 THR A O 1
ATOM 3035 N N . ARG A 1 400 ? -11.812 7.770 20.821 1.00 83.81 400 ARG A N 1
ATOM 3036 C CA . ARG A 1 400 ? -12.694 8.679 20.069 1.00 83.81 400 ARG A CA 1
ATOM 3037 C C . ARG A 1 400 ? -13.828 7.926 19.388 1.00 83.81 400 ARG A C 1
ATOM 3039 O O . ARG A 1 400 ? -13.711 6.729 19.147 1.00 83.81 400 ARG A O 1
ATOM 3046 N N . ARG A 1 401 ? -14.913 8.624 19.063 1.00 78.12 401 ARG A N 1
ATOM 3047 C CA . ARG A 1 401 ? -16.033 8.088 18.291 1.00 78.12 401 ARG A CA 1
ATOM 3048 C C . ARG A 1 401 ? -16.657 9.161 17.415 1.00 78.12 401 ARG A C 1
ATOM 3050 O O . ARG A 1 401 ? -17.034 10.220 17.906 1.00 78.12 401 ARG A O 1
ATOM 3057 N N . VAL A 1 402 ? -16.822 8.831 16.139 1.00 75.06 402 VAL A N 1
ATOM 3058 C CA . VAL A 1 402 ? -17.671 9.583 15.211 1.00 75.06 402 VAL A CA 1
ATOM 3059 C C . VAL A 1 402 ? -19.109 9.073 15.337 1.00 75.06 402 VAL A C 1
ATOM 3061 O O . VAL A 1 402 ? -19.327 7.862 15.449 1.00 75.06 402 VAL A O 1
ATOM 3064 N N . TYR A 1 403 ? -20.084 9.975 15.345 1.00 70.25 403 TYR A N 1
ATOM 3065 C CA . TYR A 1 403 ? -21.517 9.660 15.364 1.00 70.25 403 TYR A CA 1
ATOM 3066 C C . TYR A 1 403 ? -22.252 10.525 14.333 1.00 70.25 403 TYR A C 1
ATOM 3068 O O . TYR A 1 403 ? -21.738 11.574 13.955 1.00 70.25 403 TYR A O 1
ATOM 3076 N N . GLY A 1 404 ? -23.415 10.068 13.862 1.00 63.66 404 GLY A N 1
ATOM 3077 C CA . GLY A 1 404 ? -24.249 10.729 12.851 1.00 63.66 404 GLY A CA 1
ATOM 3078 C C . GLY A 1 404 ? -25.430 9.868 12.429 1.00 63.66 404 GLY A C 1
ATOM 3079 O O . GLY A 1 404 ? -25.319 8.623 12.560 1.00 63.66 404 GLY A O 1
#

Organism: NCBI:txid1364933

Radius of gyration: 26.61 Å; chains: 1; bounding box: 67×53×73 Å

pLDDT: mean 89.25, std 9.67, range [47.25, 98.81]

Secondary structure (DSSP, 8-state):
-HHHHHHHHHHHTTTGGGSPTT--HHHHHHHHHHHHHHHIIIIIIHHHHB-HHHHHHHHHH--SSSS-TTPPP---HHHHHTGGGTHHHH--SEEE--TTT-EEESS-SS-SS------SSPPPGGG---GGGTS--SS--S-PPPPSSS---GGGSS-SSSS---HHHHHHHHHHHTTPPBHHHHHHHTT-----TTTT-TT-HHHHHHHHTT-TT----BHHHHHHHHHHHHHTTSSB-HHHHHHHHHHHHHHHHT-TTSHHHHSPTT----S---SSSSSS-HHHHHHHHTS--SS-EEEEEEE---SSSS-TT--EEEEEE-SSSPEE-TT-EEEETTEEEEPPS-EEPTT-EEEEESS-----SSEEE---SS--S-TT-EEEEEEPTTSSEEEEEEE-

Sequence (404 aa):
MNFHNRVVDHLRGPGASLIEEGEGVLEAAQRLVRWHYQWLVRRDLLPRICDRYVLDDVERNGREFFLPEGSDPAIAVEFAGAAYRFGHSMIRHEYDVNEASGNVPLFPSDASDAPTLRGFGPVESDLVVDWTRLLDTGDGDYQHARKIDPLLAPALFDLPMPGEDSLALRNLLRGEALGLASGQDVARRMGIDPIGNREFGDNSPIVEALRRHERGADPDAPLWYYVLDEARYQEDGERLGAVGSRIVAETLIGLMELDETAYPNAAPDGWEPSLPRLTPTDGYTLADLTAFADEPNPDGLVIESVDPGAAPADAPTDESVTLRNDAAEPADLDGYVLDLGGQRDPLPATTVAPGATLTVHVGSGSDGAGDVYLDRGAAALNDEGDVVTLLAPDGEPSTRRVYG

Foldseek 3Di:
DLLLVLQLLCCLPVVVVQADVPHDSNRSSVLLVQQLVLCQVLPPVLVQAADPVLLVCCVPVNADPPQPPPGDQDQDCLCVLALVCLCQAQDDQWALFDPQLGTAGQDDPDPDPGHHVDDPDDQDPSRHGPCVQDDCLPPPRHDGTGFLALDGDPCQCQQPDPDRSHPVVVSQVSLVVSVPDWLQVLCVVVVHHGQFPCNLDCPGPVLVVCVVVVRNVPGTDRNNNRQSSQCCVPVVRSYTHNSSSSSSSNSSVVSQVPDCSHCVNPPPPPDFNPDDQPGPDDGRHVSSSVVSSPFAAPQQKEFPDWDLDDDDDDCLFQTKTKIFRSDQAKDFQVQKWKQQQNDIARDPGAIAGHGGMAIETADDDDDDNRYHYRNDPHHRHDPVWDKMFIADNVRHTNGMDTDD

InterPro domains:
  IPR001322 Lamin tail domain [PF00932] (298-400)
  IPR001322 Lamin tail domain [PS51841] (288-404)
  IPR010255 Haem peroxidase superfamily [SSF48113] (2-291)
  IPR019791 Haem peroxidase, animal-type [PF03098] (3-99)
  IPR019791 Haem peroxidase, animal-type [PS50292] (1-340)
  IPR036415 Lamin tail domain superfamily [SSF74853] (301-401)
  IPR037120 Haem peroxidase domain superfamily, animal type [G3DSA:1.10.640.10] (1-290)